Protein 3MCS (pdb70)

Organism: Fusobacterium nucleatum subsp. nucleatum (strain ATCC 25586 / DSM 15643 / BCRC 10681 / CIP 101130 / JCM 8532 / KCTC 2640 / LMG 13131 / VPI 4355) (NCBI:txid190304)

CATH classification: 3.30.70.100

Solvent-accessible surface area: 20455 Å² total

Foldseek 3Di:
DAFKKKKKKKFFWDDPCPVVVLVLVQQLQVVVVDAPFWFKKFWWWFPPPTIMIIIITMGNHVVSVVVSCVDDSNVSSVVCCVVTGDDDTDMFIWRWAWKAFFWDDDDQFKWKKKKKFQADPVCQVVVVVLVVVLQVVLCPQPFWGIWTWTATPVDRSIIMIITMGNGPVSVVCSCVDPSNVVSCVVRVVTPDMDMTTTGTRDIGGPGGDTDHDD/DVAFKKKKKKKAFWDDPCVVVVLVLVQQLQVVVVDAPQWFKKFWWWFPPPTIMIIIITMGNHVVSVVVSCVDDSNVSSVVCCVVTGDDDTDMFIWRWAWKAFAWDDDDQFKWKKKKKFQADPVCQVVVVVLVVVLQVVLCPQPFWGIWTWGATPVDRSIIMIITMGNGPVSVVCSCVDPSNVVSCVVRVVTPDMDMTTTGTRDIGGPGGDTDGDD

Structure (mmCIF, N/CA/C/O backbone):
data_3MCS
#
_entry.id   3MCS
#
_cell.length_a   51.851
_cell.length_b   66.243
_cell.length_c   66.763
_cell.angle_alpha   90.000
_cell.angle_beta   98.410
_cell.angle_gamma   90.000
#
_symmetry.space_group_name_H-M   'P 1 21 1'
#
loop_
_entity.id
_entity.type
_entity.pdbx_description
1 polymer 'Putative monooxygenase'
2 non-polymer 'ACETATE ION'
3 water water
#
loop_
_atom_site.group_PDB
_atom_site.id
_atom_site.type_symbol
_atom_site.label_atom_id
_atom_site.label_alt_id
_atom_site.label_comp_id
_atom_site.label_asym_id
_atom_site.label_entity_id
_atom_site.label_seq_id
_atom_site.pdbx_PDB_ins_code
_atom_site.Cartn_x
_atom_site.Cartn_y
_atom_site.Cartn_z
_atom_site.occupancy
_atom_site.B_iso_or_equiv
_atom_site.auth_seq_id
_atom_site.auth_comp_id
_atom_site.auth_asym_id
_atom_site.auth_atom_id
_atom_site.pdbx_PDB_model_num
ATOM 9 N N . TYR A 1 3 ? 31.871 34.102 38.423 1.00 45.47 2 TYR A N 1
ATOM 10 C CA . TYR A 1 3 ? 31.817 32.638 38.258 1.00 44.41 2 TYR A CA 1
ATOM 11 C C . TYR A 1 3 ? 32.837 31.903 39.179 1.00 43.84 2 TYR A C 1
ATOM 12 O O . TYR A 1 3 ? 32.890 30.665 39.213 1.00 42.26 2 TYR A O 1
ATOM 21 N N . ALA A 1 4 ? 33.606 32.683 39.948 1.00 43.93 3 ALA A N 1
ATOM 22 C CA . ALA A 1 4 ? 34.628 32.177 40.855 1.00 42.84 3 ALA A CA 1
ATOM 23 C C . ALA A 1 4 ? 34.110 32.064 42.286 1.00 42.75 3 ALA A C 1
ATOM 24 O O . ALA A 1 4 ? 33.287 32.859 42.726 1.00 43.19 3 ALA A O 1
ATOM 26 N N . VAL A 1 5 ? 34.616 31.067 43.001 1.00 43.98 4 VAL A N 1
ATOM 27 C CA . VAL A 1 5 ? 34.237 30.805 44.391 1.00 44.71 4 VAL A CA 1
ATOM 28 C C . VAL A 1 5 ? 35.198 31.535 45.291 1.00 44.70 4 VAL A C 1
ATOM 29 O O . VAL A 1 5 ? 36.406 31.327 45.165 1.00 45.89 4 VAL A O 1
ATOM 33 N N . PRO A 1 6 ? 34.685 32.387 46.199 1.00 43.86 5 PRO A N 1
ATOM 34 C CA . PRO A 1 6 ? 35.612 33.070 47.103 1.00 42.89 5 PRO A CA 1
ATOM 35 C C . PRO A 1 6 ? 36.249 32.138 48.146 1.00 41.26 5 PRO A C 1
ATOM 36 O O . PRO A 1 6 ? 35.605 31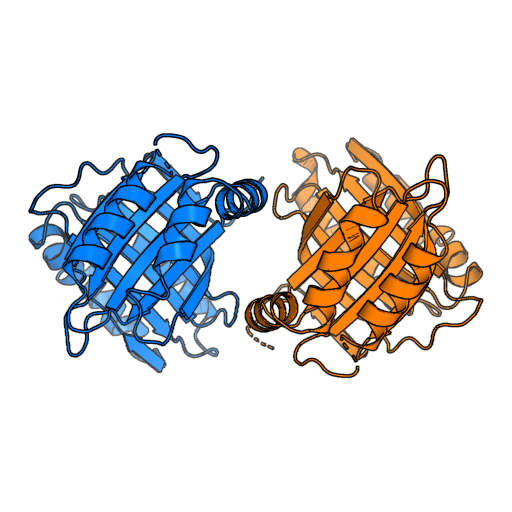.237 48.658 1.00 39.95 5 PRO A O 1
ATOM 40 N N . ILE A 1 7 ? 37.523 32.365 48.433 1.00 41.63 6 ILE A N 1
ATOM 41 C CA . ILE A 1 7 ? 38.240 31.576 49.424 1.00 42.46 6 ILE A CA 1
ATOM 42 C C . ILE A 1 7 ? 38.325 32.357 50.716 1.00 41.77 6 ILE A C 1
ATOM 43 O O . ILE A 1 7 ? 38.895 33.416 50.738 1.00 41.86 6 ILE A O 1
ATOM 48 N N . LEU A 1 8 ? 37.736 31.807 51.776 1.00 43.66 7 LEU A N 1
ATOM 49 C CA . LEU A 1 8 ? 37.721 32.379 53.121 1.00 43.74 7 LEU A CA 1
ATOM 50 C C . LEU A 1 8 ? 38.331 31.375 54.100 1.00 44.87 7 LEU A C 1
ATOM 51 O O . LEU A 1 8 ? 37.743 30.285 54.344 1.00 45.37 7 LEU A O 1
ATOM 56 N N . ASN A 1 9 ? 39.505 31.741 54.629 1.00 43.68 8 ASN A N 1
ATOM 57 C CA . ASN A 1 9 ? 40.251 30.930 55.577 1.00 44.40 8 ASN A CA 1
ATOM 58 C C . ASN A 1 9 ? 40.464 31.725 56.868 1.00 44.43 8 ASN A C 1
ATOM 59 O O . ASN A 1 9 ? 40.789 32.908 56.823 1.00 44.46 8 ASN A O 1
ATOM 64 N N . VAL A 1 10 ? 40.258 31.076 58.008 1.00 43.93 9 VAL A N 1
ATOM 65 C CA . VAL A 1 10 ? 40.438 31.694 59.308 1.00 42.79 9 VAL A CA 1
ATOM 66 C C . VAL A 1 10 ? 41.517 30.917 60.019 1.00 42.64 9 VAL A C 1
ATOM 67 O O . VAL A 1 10 ? 41.327 29.754 60.329 1.00 42.64 9 VAL A O 1
ATOM 71 N N . TYR A 1 11 ? 42.661 31.551 60.237 1.00 43.56 10 TYR A N 1
ATOM 72 C CA . TYR A 1 11 ? 43.809 30.929 60.891 1.00 42.74 10 TYR A CA 1
ATOM 73 C C . TYR A 1 11 ? 43.919 31.367 62.350 1.00 42.52 10 TYR A C 1
ATOM 74 O O . TYR A 1 11 ? 43.774 32.547 62.643 1.00 41.75 10 TYR A O 1
ATOM 83 N N . ASP A 1 12 ? 44.184 30.442 63.264 1.00 43.32 11 ASP A N 1
ATOM 84 C CA . ASP A 1 12 ? 44.398 30.829 64.659 1.00 43.24 11 ASP A CA 1
ATOM 85 C C . ASP A 1 12 ? 45.565 30.091 65.316 1.00 42.17 11 ASP A C 1
ATOM 86 O O . ASP A 1 12 ? 45.905 28.978 64.928 1.00 42.39 11 ASP A O 1
ATOM 91 N N . PHE A 1 13 ? 46.205 30.713 66.287 1.00 41.54 12 PHE A N 1
ATOM 92 C CA . PHE A 1 13 ? 47.287 30.038 67.005 1.00 42.43 12 PHE A CA 1
ATOM 93 C C . PHE A 1 13 ? 47.601 30.749 68.296 1.00 43.49 12 PHE A C 1
ATOM 94 O O . PHE A 1 13 ? 47.333 31.951 68.437 1.00 45.67 12 PHE A O 1
ATOM 102 N N . GLU A 1 14 ? 48.186 30.001 69.226 1.00 42.36 13 GLU A N 1
ATOM 103 C CA . GLU A 1 14 ? 48.536 30.521 70.535 1.00 43.06 13 GLU A CA 1
ATOM 104 C C . GLU A 1 14 ? 49.876 31.252 70.460 1.00 44.02 13 GLU A C 1
ATOM 105 O O . GLU A 1 14 ? 50.843 30.727 69.895 1.00 44.58 13 GLU A O 1
ATOM 111 N N . VAL A 1 15 ? 49.942 32.453 71.036 1.00 43.51 14 VAL A N 1
ATOM 112 C CA . VAL A 1 15 ? 51.169 33.257 70.999 1.00 43.26 14 VAL A CA 1
ATOM 113 C C . VAL A 1 15 ? 52.046 32.960 72.215 1.00 42.13 14 VAL A C 1
ATOM 114 O O . VAL A 1 15 ? 51.559 32.870 73.332 1.00 40.34 14 VAL A O 1
ATOM 118 N N . LYS A 1 16 ? 53.344 32.798 71.990 1.00 43.25 15 LYS A N 1
ATOM 119 C CA . LYS A 1 16 ? 54.268 32.569 73.088 1.00 44.26 15 LYS A CA 1
ATOM 120 C C . LYS A 1 16 ? 54.186 33.683 74.146 1.00 45.32 15 LYS A C 1
ATOM 121 O O . LYS A 1 16 ? 53.931 34.861 73.831 1.00 44.03 15 LYS A O 1
ATOM 127 N N . LYS A 1 17 ? 54.440 33.297 75.396 1.00 45.26 16 LYS A N 1
ATOM 128 C CA . LYS A 1 17 ? 54.371 34.221 76.523 1.00 46.79 16 LYS A CA 1
ATOM 129 C C . LYS A 1 17 ? 55.038 35.589 76.281 1.00 46.56 16 LYS A C 1
ATOM 130 O O . LYS A 1 17 ? 54.364 36.633 76.281 1.00 48.23 16 LYS A O 1
ATOM 132 N N . ASP A 1 18 ? 56.343 35.580 76.055 1.00 44.57 17 ASP A N 1
ATOM 133 C CA . ASP A 1 18 ? 57.092 36.830 75.966 1.00 45.68 17 ASP A CA 1
ATOM 134 C C . ASP A 1 18 ? 57.349 37.327 74.538 1.00 45.41 17 ASP A C 1
ATOM 135 O O . ASP A 1 18 ? 58.341 38.027 74.299 1.00 45.53 17 ASP A O 1
ATOM 140 N N . LYS A 1 19 ? 56.435 37.021 73.612 1.00 44.87 18 LYS A N 1
ATOM 141 C CA . LYS A 1 19 ? 56.607 37.416 72.206 1.00 44.83 18 LYS A CA 1
ATOM 142 C C . LYS A 1 19 ? 55.435 38.210 71.592 1.00 43.74 18 LYS A C 1
ATOM 143 O O . LYS A 1 19 ? 55.299 38.318 70.375 1.00 40.88 18 LYS A O 1
ATOM 149 N N . GLU A 1 20 ? 54.620 38.823 72.431 1.00 45.46 19 GLU A N 1
ATOM 150 C CA . GLU A 1 20 ? 53.513 39.611 71.914 1.00 47.63 19 GLU A CA 1
ATOM 151 C C . GLU A 1 20 ? 54.037 40.714 71.017 1.00 44.57 19 GLU A C 1
ATOM 152 O O . GLU A 1 20 ? 53.488 40.943 69.965 1.00 46.14 19 GLU A O 1
ATOM 158 N N . THR A 1 21 ? 55.113 41.382 71.406 1.00 44.35 20 THR A N 1
ATOM 159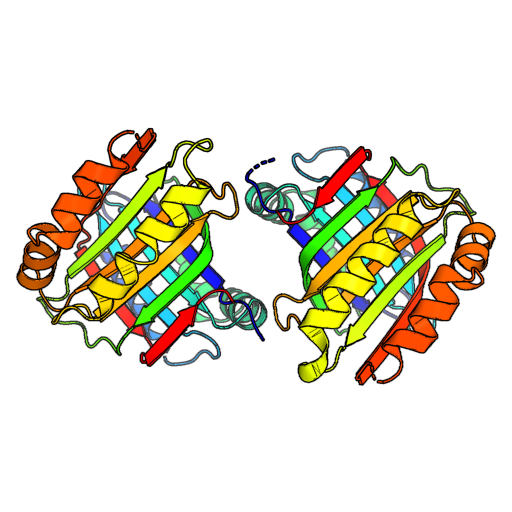 C CA . THR A 1 21 ? 55.658 42.447 70.573 1.00 44.23 20 THR A CA 1
ATOM 160 C C . THR A 1 21 ? 56.020 41.957 69.169 1.00 43.24 20 THR A C 1
ATOM 161 O O . THR A 1 21 ? 55.615 42.563 68.176 1.00 42.11 20 THR A O 1
ATOM 165 N N . SER A 1 22 ? 56.753 40.852 69.096 1.00 42.84 21 SER A N 1
ATOM 166 C CA . SER A 1 22 ? 57.163 40.300 67.812 1.00 42.54 21 SER A CA 1
ATOM 167 C C . SER A 1 22 ? 55.962 39.868 67.012 1.00 42.38 21 SER A C 1
ATOM 168 O O . SER A 1 22 ? 55.935 40.048 65.796 1.00 40.60 21 SER A O 1
ATOM 171 N N . TYR A 1 23 ? 54.976 39.288 67.699 1.00 42.49 22 TYR A N 1
ATOM 172 C CA . TYR A 1 23 ? 53.741 38.861 67.054 1.00 41.53 22 TYR A CA 1
ATOM 173 C C . TYR A 1 23 ? 53.033 40.033 66.372 1.00 40.79 22 TYR A C 1
ATOM 174 O O . TYR A 1 23 ? 52.675 39.918 65.209 1.00 38.90 22 TYR A O 1
ATOM 183 N N . LYS A 1 24 ? 52.865 41.155 67.080 1.00 41.41 23 LYS A N 1
ATOM 184 C CA . LYS A 1 24 ? 52.134 42.319 66.533 1.00 44.01 23 LYS A CA 1
ATOM 185 C C . LYS A 1 24 ? 52.852 42.936 65.313 1.00 43.47 23 LYS A C 1
ATOM 186 O O . LYS A 1 24 ? 52.225 43.240 64.315 1.00 41.95 23 LYS A O 1
ATOM 190 N N . SER A 1 25 ? 54.160 43.116 65.429 1.00 42.89 24 SER A N 1
ATOM 191 C CA . SER A 1 25 ? 54.998 43.649 64.363 1.00 43.27 24 SER A CA 1
ATOM 192 C C . SER A 1 25 ? 54.937 42.828 63.081 1.00 43.24 24 SER A C 1
ATOM 193 O O . SER A 1 25 ? 54.757 43.386 61.984 1.00 43.41 24 SER A O 1
ATOM 196 N N . ALA A 1 26 ? 55.119 41.512 63.233 1.00 41.72 25 ALA A N 1
ATOM 197 C CA . ALA A 1 26 ? 55.111 40.585 62.114 1.00 41.37 25 ALA A CA 1
ATOM 198 C C . ALA A 1 26 ? 53.724 40.481 61.482 1.00 42.14 25 ALA A C 1
ATOM 199 O O . ALA A 1 26 ? 53.617 40.354 60.260 1.00 43.70 25 ALA A O 1
ATOM 201 N N . THR A 1 27 ? 52.662 40.533 62.284 1.00 42.06 26 THR A N 1
ATOM 202 C CA . THR A 1 27 ? 51.312 40.466 61.715 1.00 42.41 26 THR A CA 1
ATOM 203 C C . THR A 1 27 ? 50.992 41.783 61.004 1.00 42.84 26 THR A C 1
ATOM 204 O O . THR A 1 27 ? 50.384 41.775 59.936 1.00 42.20 26 THR A O 1
ATOM 208 N N . GLU A 1 28 ? 51.415 42.913 61.571 1.00 43.66 27 GLU A N 1
ATOM 209 C CA . GLU A 1 28 ? 51.200 44.199 60.910 1.00 44.64 27 GLU A CA 1
ATOM 210 C C . GLU A 1 28 ? 51.884 44.215 59.533 1.00 45.76 27 GLU A C 1
ATOM 211 O O . GLU A 1 28 ? 51.250 44.556 58.527 1.00 46.17 27 GLU A O 1
ATOM 217 N N . ASP A 1 29 ? 53.170 43.854 59.495 1.00 44.86 28 ASP A N 1
ATOM 218 C CA . ASP A 1 29 ? 53.902 43.801 58.238 1.00 45.45 28 ASP A CA 1
ATOM 219 C C . ASP A 1 29 ? 53.191 42.891 57.235 1.00 45.78 28 ASP A C 1
ATOM 220 O O . ASP A 1 29 ? 53.034 43.242 56.075 1.00 46.26 28 ASP A O 1
ATOM 225 N N . TYR A 1 30 ? 52.748 41.727 57.688 1.00 46.01 29 TYR A N 1
ATOM 226 C CA . TYR A 1 30 ? 52.135 40.749 56.786 1.00 44.45 29 TYR A CA 1
ATOM 227 C C . TYR A 1 30 ? 50.881 41.293 56.154 1.00 43.81 29 TYR A C 1
ATOM 228 O O . TYR A 1 30 ? 50.694 41.196 54.931 1.00 43.69 29 TYR A O 1
ATOM 237 N N . VAL A 1 31 ? 50.036 41.899 56.979 1.00 42.55 30 VAL A N 1
ATOM 238 C CA . VAL A 1 31 ? 48.765 42.444 56.490 1.00 41.78 30 VAL A CA 1
ATOM 239 C C . VAL A 1 31 ? 49.023 43.612 55.546 1.00 41.34 30 VAL A C 1
ATOM 240 O O . VAL A 1 31 ? 48.404 43.689 54.478 1.00 40.59 30 VAL A O 1
ATOM 244 N N . ASN A 1 32 ? 49.958 44.487 55.920 1.00 40.97 31 ASN A N 1
ATOM 245 C CA . ASN A 1 32 ? 50.286 45.669 55.107 1.00 42.54 31 ASN A CA 1
ATOM 246 C C . ASN A 1 32 ? 50.995 45.370 53.791 1.00 43.03 31 ASN A C 1
ATOM 247 O O . ASN A 1 32 ? 50.772 46.056 52.804 1.00 42.22 31 ASN A O 1
ATOM 252 N N . LYS A 1 33 ? 51.850 44.354 53.776 1.00 44.90 32 LYS A N 1
ATOM 253 C CA . LYS A 1 33 ? 52.600 44.033 52.566 1.00 45.61 32 LYS A CA 1
ATOM 254 C C . LYS A 1 33 ? 51.728 43.230 51.623 1.00 44.04 32 LYS A C 1
ATOM 255 O O . LYS A 1 33 ? 51.843 43.374 50.417 1.00 43.82 32 LYS A O 1
ATOM 261 N N . THR A 1 34 ? 50.833 42.416 52.172 1.00 44.07 33 THR A N 1
ATOM 262 C CA . THR A 1 34 ? 49.929 41.617 51.338 1.00 44.37 33 THR A CA 1
ATOM 263 C C . THR A 1 34 ? 48.936 42.459 50.552 1.00 44.50 33 THR A C 1
ATOM 264 O O . THR A 1 34 ? 48.889 42.372 49.316 1.00 46.08 33 THR A O 1
ATOM 276 N N . GLY A 1 36 ? 48.835 45.763 50.199 1.00 44.58 35 GLY A N 1
ATOM 277 C CA . GLY A 1 36 ? 49.421 46.844 49.422 1.00 44.07 35 GLY A CA 1
ATOM 278 C C . GLY A 1 36 ? 49.923 46.443 48.037 1.00 44.11 35 GLY A C 1
ATOM 279 O O . GLY A 1 36 ? 49.908 47.247 47.106 1.00 43.61 35 GLY A O 1
ATOM 280 N N . VAL A 1 37 ? 50.323 45.181 47.893 1.00 44.58 36 VAL A N 1
ATOM 281 C CA . VAL A 1 37 ? 50.995 44.695 46.688 1.00 42.46 36 VAL A CA 1
ATOM 282 C C . VAL A 1 37 ? 50.323 43.573 45.901 1.00 41.59 36 VAL A C 1
ATOM 283 O O . VAL A 1 37 ? 50.441 43.535 44.690 1.00 40.24 36 VAL A O 1
ATOM 287 N N . GLU A 1 38 ? 49.605 42.674 46.562 1.00 42.92 37 GLU A N 1
ATOM 288 C CA . GLU A 1 38 ? 49.094 41.475 45.874 1.00 44.00 37 GLU A CA 1
ATOM 289 C C . GLU A 1 38 ? 47.707 41.583 45.224 1.00 42.91 37 GLU A C 1
ATOM 290 O O . GLU A 1 38 ? 46.850 42.348 45.657 1.00 43.09 37 GLU A O 1
ATOM 296 N N . GLN A 1 39 ? 47.522 40.774 44.178 1.00 43.33 38 GLN A N 1
ATOM 297 C CA . GLN A 1 39 ? 46.279 40.698 43.417 1.00 43.09 38 GLN A CA 1
ATOM 298 C C . GLN A 1 39 ? 45.336 39.607 43.900 1.00 43.02 38 GLN A C 1
ATOM 299 O O . GLN A 1 39 ? 45.771 38.538 44.323 1.00 43.26 38 GLN A O 1
ATOM 305 N N . GLY A 1 40 ? 44.039 39.872 43.783 1.00 43.16 39 GLY A N 1
ATOM 306 C CA . GLY A 1 40 ? 43.006 38.926 44.163 1.00 42.61 39 GLY A CA 1
ATOM 307 C C . GLY A 1 40 ? 42.752 38.801 45.654 1.00 41.46 39 GLY A C 1
ATOM 308 O O . GLY A 1 40 ? 41.982 37.939 46.085 1.00 40.72 39 GLY A O 1
ATOM 309 N N . VAL A 1 41 ? 43.382 39.652 46.443 1.00 42.11 40 VAL A N 1
ATOM 310 C CA . VAL A 1 41 ? 43.206 39.608 47.880 1.00 43.83 40 VAL A CA 1
ATOM 311 C C . VAL A 1 41 ? 42.099 40.577 48.216 1.00 43.58 40 VAL A C 1
ATOM 312 O O . VAL A 1 41 ? 42.232 41.768 47.968 1.00 44.69 40 VAL A O 1
ATOM 316 N N . LEU A 1 42 ? 41.001 40.065 48.765 1.00 45.02 41 LEU A N 1
ATOM 317 C CA . LEU A 1 42 ? 39.826 40.900 49.066 1.00 45.37 41 LEU A CA 1
ATOM 318 C C . LEU A 1 42 ? 39.898 41.603 50.428 1.00 45.94 41 LEU A C 1
ATOM 319 O O . LEU A 1 42 ? 39.271 42.647 50.629 1.00 47.53 41 LEU A O 1
ATOM 324 N N . GLY A 1 43 ? 40.656 41.025 51.349 1.00 43.40 42 GLY A N 1
ATOM 325 C CA . GLY A 1 43 ? 40.814 41.582 52.660 1.00 43.01 42 GLY A CA 1
ATOM 326 C C . GLY A 1 43 ? 41.527 40.652 53.632 1.00 43.42 42 GLY A C 1
ATOM 327 O O . GLY A 1 43 ? 41.478 39.429 53.500 1.00 40.90 42 GLY A O 1
ATOM 328 N N . LEU A 1 44 ? 42.229 41.254 54.586 1.00 43.94 43 LEU A N 1
ATOM 329 C CA . LEU A 1 44 ? 42.912 40.523 55.667 1.00 44.56 43 LEU A CA 1
ATOM 330 C C . LEU A 1 44 ? 42.561 41.202 56.983 1.00 43.61 43 LEU A C 1
ATOM 331 O O . LEU A 1 44 ? 42.530 42.420 57.055 1.00 44.40 43 LEU A O 1
ATOM 336 N N . PHE A 1 45 ? 42.277 40.403 58.003 1.00 42.76 44 PHE A N 1
ATOM 337 C CA . PHE A 1 45 ? 41.842 40.930 59.279 1.00 43.02 44 PHE A CA 1
ATOM 338 C C . PHE A 1 45 ? 42.556 40.238 60.422 1.00 42.45 44 PHE A C 1
ATOM 339 O O . PHE A 1 45 ? 42.288 39.097 60.695 1.00 43.00 44 PHE A O 1
ATOM 347 N N . ALA A 1 46 ? 43.492 40.914 61.065 1.00 42.99 45 ALA A N 1
ATOM 348 C CA . ALA A 1 46 ? 44.209 40.344 62.205 1.00 43.36 45 ALA A CA 1
ATOM 349 C C . ALA A 1 46 ? 43.611 40.863 63.502 1.00 42.53 45 ALA A C 1
ATOM 350 O O . ALA A 1 46 ? 43.463 42.067 63.672 1.00 43.76 45 ALA A O 1
ATOM 352 N N . ALA A 1 47 ? 43.264 39.949 64.399 1.00 41.98 46 ALA A N 1
ATOM 353 C CA . ALA A 1 47 ? 42.703 40.273 65.704 1.00 42.73 46 ALA A CA 1
ATOM 354 C C . ALA A 1 47 ? 43.337 39.376 66.759 1.00 43.34 46 ALA A C 1
ATOM 355 O O . ALA A 1 47 ? 44.083 38.463 66.426 1.00 45.57 46 ALA A O 1
ATOM 357 N N . THR A 1 48 ? 43.023 39.614 68.027 1.00 43.02 47 THR A N 1
ATOM 358 C CA . THR A 1 48 ? 43.594 38.847 69.119 1.00 42.03 47 THR A CA 1
ATOM 359 C C . THR A 1 48 ? 42.548 38.572 70.191 1.00 42.09 47 THR A C 1
ATOM 360 O O . THR A 1 48 ? 41.711 39.424 70.466 1.00 41.80 47 THR A O 1
ATOM 364 N N . ASP A 1 49 ? 42.626 37.385 70.793 1.00 42.81 48 ASP A N 1
ATOM 365 C CA . ASP A 1 49 ? 41.819 36.998 71.947 1.00 42.83 48 ASP A CA 1
ATOM 366 C C . ASP A 1 49 ? 42.822 36.846 73.089 1.00 41.63 48 ASP A C 1
ATOM 367 O O . ASP A 1 49 ? 43.678 35.983 73.044 1.00 40.88 48 ASP A O 1
ATOM 372 N N . GLU A 1 50 ? 42.755 37.708 74.094 1.00 42.19 49 GLU A N 1
ATOM 373 C CA . GLU A 1 50 ? 43.721 37.661 75.202 1.00 43.37 49 GLU A CA 1
ATOM 374 C C . GLU A 1 50 ? 43.252 36.931 76.472 1.00 43.91 49 GLU A C 1
ATOM 375 O O . GLU A 1 50 ? 44.003 36.837 77.454 1.00 44.45 49 GLU A O 1
ATOM 381 N N . ARG A 1 51 ? 42.041 36.383 76.445 1.00 43.65 50 ARG A N 1
ATOM 382 C CA . ARG A 1 51 ? 41.527 35.625 77.571 1.00 43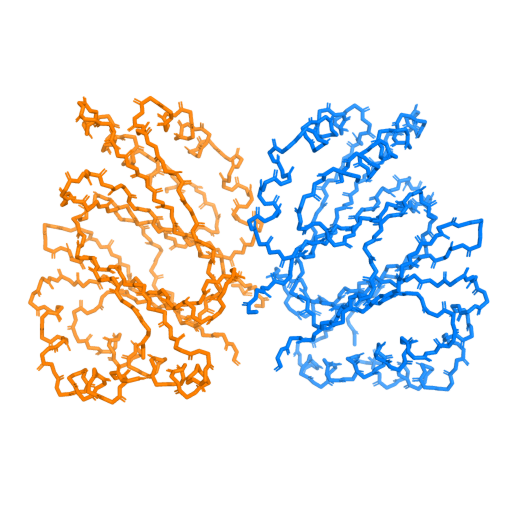.90 50 ARG A CA 1
ATOM 383 C C . ARG A 1 51 ? 42.333 34.338 77.761 1.00 44.84 50 ARG A C 1
ATOM 384 O O . ARG A 1 51 ? 42.660 33.676 76.793 1.00 46.72 50 ARG A O 1
ATOM 392 N N . ASP A 1 52 ? 42.654 33.992 79.004 1.00 45.50 51 ASP A N 1
ATOM 393 C CA . ASP A 1 52 ? 43.426 32.772 79.328 1.00 46.58 51 ASP A CA 1
ATOM 394 C C . ASP A 1 52 ? 44.852 32.750 78.756 1.00 45.59 51 ASP A C 1
ATOM 395 O O . ASP A 1 52 ? 45.840 32.871 79.488 1.00 45.32 51 ASP A O 1
ATOM 400 N N . LYS A 1 53 ? 44.936 32.564 77.446 1.00 45.19 52 LYS A N 1
ATOM 401 C CA . LYS A 1 53 ? 46.196 32.465 76.735 1.00 46.34 52 LYS A CA 1
ATOM 402 C C . LYS A 1 53 ? 45.999 33.240 75.456 1.00 46.63 52 LYS A C 1
ATOM 403 O O . LYS A 1 53 ? 45.031 32.992 74.741 1.00 48.04 52 LYS A O 1
ATOM 409 N N . THR A 1 54 ? 46.890 34.180 75.161 1.00 45.75 53 THR A N 1
ATOM 410 C CA . THR A 1 54 ? 46.766 35.009 73.973 1.00 44.78 53 THR A CA 1
ATOM 411 C C . THR A 1 54 ? 46.682 34.176 72.690 1.00 44.39 53 THR A C 1
ATOM 412 O O . THR A 1 54 ? 47.602 33.424 72.390 1.00 44.85 53 THR A O 1
ATOM 416 N N . THR A 1 55 ? 45.590 34.322 71.943 1.00 42.89 54 THR A N 1
ATOM 417 C CA . THR A 1 55 ? 45.395 33.608 70.680 1.00 44.01 54 THR A CA 1
ATOM 418 C C . THR A 1 55 ? 45.319 34.561 69.489 1.00 44.23 54 THR A C 1
ATOM 419 O O . THR A 1 55 ? 44.582 35.538 69.518 1.00 46.32 54 THR A O 1
ATOM 423 N N . SER A 1 56 ? 46.069 34.279 68.441 1.00 43.07 55 SER A N 1
ATOM 424 C CA . SER A 1 56 ? 45.999 35.071 67.218 1.00 41.91 55 SER A CA 1
ATOM 425 C C . SER A 1 56 ? 44.886 34.579 66.287 1.00 41.42 55 SER A C 1
ATOM 426 O O . SER A 1 56 ? 44.707 33.384 66.105 1.00 38.85 55 SER A O 1
ATOM 429 N N . TYR A 1 57 ? 44.112 35.492 65.713 1.00 42.93 56 TYR A N 1
ATOM 430 C CA . TYR A 1 57 ? 43.146 35.110 64.665 1.00 42.92 56 TYR A CA 1
ATOM 431 C C . TYR A 1 57 ? 43.442 35.979 63.484 1.00 41.86 56 TYR A C 1
ATOM 432 O O . TYR A 1 57 ? 43.679 37.163 63.641 1.00 41.47 56 TYR A O 1
ATOM 441 N N . ILE A 1 58 ? 43.443 35.385 62.304 1.00 42.22 57 ILE A N 1
ATOM 442 C CA . ILE A 1 58 ? 43.641 36.129 61.079 1.00 42.47 57 ILE A CA 1
ATOM 443 C C . ILE A 1 58 ? 42.618 35.578 60.100 1.00 42.16 57 ILE A C 1
ATOM 444 O O . ILE A 1 58 ? 42.630 34.401 59.796 1.00 41.40 57 ILE A O 1
ATOM 449 N N . VAL A 1 59 ? 41.692 36.431 59.683 1.00 42.81 58 VAL A N 1
ATOM 450 C CA . VAL A 1 59 ? 40.687 36.099 58.694 1.00 43.21 58 VAL A CA 1
ATOM 451 C C . VAL A 1 59 ? 41.251 36.583 57.364 1.00 43.59 58 VAL A C 1
ATOM 452 O O . VAL A 1 59 ? 41.598 37.736 57.244 1.00 45.31 58 VAL A O 1
ATOM 456 N N . GLU A 1 60 ? 41.369 35.685 56.392 1.00 44.07 59 GLU A N 1
ATOM 457 C CA . GLU A 1 60 ? 41.943 35.986 55.092 1.00 42.29 59 GLU A CA 1
ATOM 458 C C . GLU A 1 60 ? 40.921 35.612 54.022 1.00 41.16 59 GLU A C 1
ATOM 459 O O . GLU A 1 60 ? 40.382 34.515 54.054 1.00 41.07 59 GLU A O 1
ATOM 465 N N . ILE A 1 61 ? 40.659 36.527 53.078 1.00 41.36 60 ILE A N 1
ATOM 466 C CA . ILE A 1 61 ? 39.672 36.289 52.015 1.00 40.74 60 ILE A CA 1
ATOM 467 C C . ILE A 1 61 ? 40.201 36.690 50.661 1.00 40.26 60 ILE A C 1
ATOM 468 O O . ILE A 1 61 ? 40.723 37.794 50.473 1.00 39.70 60 ILE A O 1
ATOM 473 N N . TYR A 1 62 ? 40.070 35.764 49.717 1.00 41.87 61 TYR A N 1
ATOM 474 C CA . TYR A 1 62 ? 40.595 35.930 48.361 1.00 42.01 61 TYR A CA 1
ATOM 475 C C . TYR A 1 62 ? 39.524 35.700 47.308 1.00 41.92 61 TYR A C 1
ATOM 476 O O . TYR A 1 62 ? 38.505 35.060 47.540 1.00 39.38 61 TYR A O 1
ATOM 485 N N . ASN A 1 63 ? 39.803 36.195 46.118 1.00 43.58 62 ASN A N 1
ATOM 486 C CA . ASN A 1 63 ? 38.820 36.167 45.077 1.00 44.43 62 ASN A CA 1
ATOM 487 C C . ASN A 1 63 ? 38.630 34.761 44.521 1.00 43.48 62 ASN A C 1
ATOM 488 O O . ASN A 1 63 ? 37.520 34.414 44.132 1.00 44.25 62 ASN A O 1
ATOM 493 N N . ASP A 1 64 ? 39.705 33.969 44.484 1.00 42.74 63 ASP A N 1
ATOM 494 C CA . ASP A 1 64 ? 39.664 32.572 43.989 1.00 43.62 63 ASP A CA 1
ATOM 495 C C . ASP A 1 64 ? 40.891 31.769 44.438 1.00 43.31 63 ASP A C 1
ATOM 496 O O . ASP A 1 64 ? 41.828 32.352 44.989 1.00 44.19 63 ASP A O 1
ATOM 501 N N . TYR A 1 65 ? 40.905 30.459 44.182 1.00 43.71 64 TYR A N 1
ATOM 502 C CA . TYR A 1 65 ? 42.024 29.618 44.655 1.00 44.12 64 TYR A CA 1
ATOM 503 C C . TYR A 1 65 ? 43.362 29.947 44.013 1.00 43.66 64 TYR A C 1
ATOM 504 O O . TYR A 1 65 ? 44.396 29.630 44.584 1.00 45.48 64 TYR A O 1
ATOM 513 N N . LEU A 1 66 ? 43.359 30.554 42.839 1.00 42.91 65 LEU A N 1
ATOM 514 C CA . LEU A 1 66 ? 44.627 30.891 42.195 1.00 44.23 65 LEU A CA 1
ATOM 515 C C . LEU A 1 66 ? 45.247 32.081 42.907 1.00 44.83 65 LEU A C 1
ATOM 516 O O . LEU A 1 66 ? 46.470 32.109 43.123 1.00 45.40 65 LEU A O 1
ATOM 521 N N . ALA A 1 67 ? 44.406 33.056 43.263 1.00 44.92 66 ALA A N 1
ATOM 522 C CA . ALA A 1 67 ? 44.873 34.242 43.980 1.00 45.64 66 ALA A CA 1
ATOM 523 C C . ALA A 1 67 ? 45.490 33.805 45.294 1.00 45.05 66 ALA A C 1
ATOM 524 O O . ALA A 1 67 ? 46.536 34.314 45.694 1.00 46.42 66 ALA A O 1
ATOM 526 N N . PHE A 1 68 ? 44.832 32.849 45.945 1.00 43.25 67 PHE A N 1
ATOM 527 C CA . PHE A 1 68 ? 45.305 32.307 47.202 1.00 43.88 67 PHE A CA 1
ATOM 528 C C . PHE A 1 68 ? 46.618 31.565 47.020 1.00 44.38 67 PHE A C 1
ATOM 529 O O . PHE A 1 68 ? 47.576 31.801 47.768 1.00 44.58 67 PHE A O 1
ATOM 537 N N . SER A 1 69 ? 46.674 30.672 46.035 1.00 43.97 68 SER A N 1
ATOM 538 C CA . SER A 1 69 ? 47.900 29.908 45.804 1.00 44.88 68 SER A CA 1
ATOM 539 C C . SER A 1 69 ? 49.099 30.821 45.525 1.00 44.85 68 SER A C 1
ATOM 540 O O . SER A 1 69 ? 50.233 30.524 45.943 1.00 41.24 68 SER A O 1
ATOM 543 N N . ASN A 1 70 ? 48.856 31.915 44.802 1.00 45.33 69 ASN A N 1
ATOM 544 C CA . ASN A 1 70 ? 49.924 32.863 44.522 1.00 44.87 69 ASN A CA 1
ATOM 545 C C . ASN A 1 70 ? 50.349 33.591 45.803 1.00 43.19 69 ASN A C 1
ATOM 546 O O . ASN A 1 70 ? 51.515 33.861 46.024 1.00 42.05 69 ASN A O 1
ATOM 551 N N . HIS A 1 71 ? 49.393 33.881 46.662 1.00 43.73 70 HIS A N 1
ATOM 552 C CA . HIS A 1 71 ? 49.690 34.514 47.921 1.00 44.05 70 HIS A CA 1
ATOM 553 C C . HIS A 1 71 ? 50.585 33.627 48.766 1.00 44.59 70 HIS A C 1
ATOM 554 O O . HIS A 1 71 ? 51.556 34.117 49.343 1.00 47.47 70 HIS A O 1
ATOM 561 N N . THR A 1 72 ? 50.315 32.323 48.812 1.00 43.00 71 THR A N 1
ATOM 562 C CA . THR A 1 72 ? 51.137 31.473 49.659 1.00 42.86 71 THR A CA 1
ATOM 563 C C . THR A 1 72 ? 52.556 31.329 49.104 1.00 43.28 71 THR A C 1
ATOM 564 O O . THR A 1 72 ? 53.441 30.862 49.808 1.00 45.01 71 THR A O 1
ATOM 568 N N . LYS A 1 73 ? 52.776 31.737 47.861 1.00 43.46 72 LYS A N 1
ATOM 569 C CA . LYS A 1 73 ? 54.103 31.693 47.259 1.00 43.14 72 LYS A CA 1
ATOM 570 C C . LYS A 1 73 ? 54.785 33.075 47.221 1.00 42.91 72 LYS A C 1
ATOM 571 O O . LYS A 1 73 ? 55.994 33.146 46.987 1.00 42.14 72 LYS A O 1
ATOM 577 N N . ASN A 1 74 ? 54.027 34.157 47.442 1.00 43.19 73 ASN A N 1
ATOM 578 C CA . ASN A 1 74 ? 54.583 35.521 47.346 1.00 43.48 73 ASN A CA 1
ATOM 579 C C . ASN A 1 74 ? 55.372 35.886 48.604 1.00 43.21 73 ASN A C 1
ATOM 580 O O . ASN A 1 74 ? 55.322 35.165 49.598 1.00 44.49 73 ASN A O 1
ATOM 585 N N . GLN A 1 75 ? 56.064 37.025 48.571 1.00 42.98 74 GLN A N 1
ATOM 586 C CA . GLN A 1 75 ? 56.990 37.419 49.645 1.00 43.02 74 GLN A CA 1
ATOM 587 C C . GLN A 1 75 ? 56.353 37.656 51.005 1.00 43.72 74 GLN A C 1
ATOM 588 O O . GLN A 1 75 ? 56.899 37.214 52.007 1.00 45.69 74 GLN A O 1
ATOM 594 N N . ALA A 1 76 ? 55.204 38.322 51.062 1.00 43.66 75 ALA A N 1
ATOM 595 C CA . ALA A 1 76 ? 54.582 38.597 52.360 1.00 43.46 75 ALA A CA 1
ATOM 596 C C . ALA A 1 76 ? 54.449 37.345 53.198 1.00 43.81 75 ALA A C 1
ATOM 597 O O . ALA A 1 76 ? 54.932 37.296 54.336 1.00 45.02 75 ALA A O 1
ATOM 599 N N . SER A 1 77 ? 53.810 36.334 52.608 1.00 43.70 76 SER A N 1
ATOM 600 C CA . SER A 1 77 ? 53.541 35.057 53.273 1.00 43.54 76 SER A CA 1
ATOM 601 C C . SER A 1 77 ? 54.814 34.289 53.589 1.00 43.49 76 SER A C 1
ATOM 602 O O . SER A 1 77 ? 54.951 33.742 54.682 1.00 42.58 76 SER A O 1
ATOM 605 N N . LYS A 1 78 ? 55.758 34.265 52.656 1.00 44.19 77 LYS A N 1
ATOM 606 C CA . LYS A 1 78 ? 57.033 33.560 52.908 1.00 46.48 77 LYS A CA 1
ATOM 607 C C . LYS A 1 78 ? 57.754 34.161 54.136 1.00 46.33 77 LYS A C 1
ATOM 608 O O . LYS A 1 78 ? 58.381 33.437 54.923 1.00 46.10 77 LYS A O 1
ATOM 610 N N . ASP A 1 79 ? 57.653 35.476 54.311 1.00 45.18 78 ASP A N 1
ATOM 611 C CA . ASP A 1 79 ? 58.294 36.112 55.445 1.00 45.30 78 ASP A CA 1
ATOM 612 C C . ASP A 1 79 ? 57.576 35.796 56.746 1.00 45.56 78 ASP A C 1
ATOM 613 O O . ASP A 1 79 ? 58.211 35.452 57.748 1.00 46.08 78 ASP A O 1
ATOM 618 N N . PHE A 1 80 ? 56.254 35.873 56.711 1.00 45.56 79 PHE A N 1
ATOM 619 C CA . PHE A 1 80 ? 55.429 35.607 57.891 1.00 44.83 79 PHE A CA 1
ATOM 620 C C . PHE A 1 80 ? 55.512 34.156 58.330 1.00 44.16 79 PHE A C 1
ATOM 621 O O . PHE A 1 80 ? 55.756 33.895 59.489 1.00 45.99 79 PHE A O 1
ATOM 629 N N . LYS A 1 81 ? 55.364 33.216 57.409 1.00 44.69 80 LYS A N 1
ATOM 630 C CA . LYS A 1 81 ? 55.495 31.782 57.758 1.00 45.51 80 LYS A CA 1
ATOM 631 C C . LYS A 1 81 ? 56.886 31.420 58.295 1.00 45.51 80 LYS A C 1
ATOM 632 O O . LYS A 1 81 ? 57.036 30.410 58.993 1.00 44.90 80 LYS A O 1
ATOM 635 N N . ALA A 1 82 ? 57.883 32.251 57.982 1.00 45.64 81 ALA A N 1
ATOM 636 C CA . ALA A 1 82 ? 59.233 32.095 58.513 1.00 46.41 81 ALA A CA 1
ATOM 637 C C . ALA A 1 82 ? 59.311 32.532 59.988 1.00 47.36 81 ALA A C 1
ATOM 638 O O . ALA A 1 82 ? 60.226 32.102 60.733 1.00 47.51 81 ALA A O 1
ATOM 640 N N . VAL A 1 83 ? 58.361 33.382 60.409 1.00 46.55 82 VAL A N 1
ATOM 641 C CA . VAL A 1 83 ? 58.352 33.925 61.776 1.00 45.66 82 VAL A CA 1
ATOM 642 C C . VAL A 1 83 ? 57.407 33.185 62.727 1.00 44.86 82 VAL A C 1
ATOM 643 O O . VAL A 1 83 ? 57.635 33.149 63.932 1.00 44.63 82 VAL A O 1
ATOM 647 N N . ILE A 1 84 ? 56.365 32.567 62.192 1.00 45.06 83 ILE A N 1
ATOM 648 C CA . ILE A 1 84 ? 55.400 31.874 63.036 1.00 45.80 83 ILE A CA 1
ATOM 649 C C . ILE A 1 84 ? 56.052 30.989 64.117 1.00 45.73 83 ILE A C 1
ATOM 650 O O . ILE A 1 84 ? 55.748 31.122 65.293 1.00 44.78 83 ILE A O 1
ATOM 655 N N . PRO A 1 85 ? 56.950 30.094 63.727 1.00 46.81 84 PRO A N 1
ATOM 656 C CA . PRO A 1 85 ? 57.569 29.221 64.739 1.00 47.45 84 PRO A CA 1
ATOM 657 C C . PRO A 1 85 ? 58.219 29.957 65.921 1.00 46.93 84 PRO A C 1
ATOM 658 O O . PRO A 1 85 ? 58.165 29.441 67.034 1.00 48.04 84 PRO A O 1
ATOM 662 N N . GLN A 1 86 ? 58.792 31.140 65.678 1.00 45.23 85 GLN A N 1
ATOM 663 C CA A GLN A 1 86 ? 59.439 31.885 66.752 0.50 44.80 85 GLN A CA 1
ATOM 664 C CA B GLN A 1 86 ? 59.437 31.989 66.705 0.50 44.53 85 GLN A CA 1
ATOM 665 C C . GLN A 1 86 ? 58.425 32.580 67.685 1.00 45.16 85 GLN A C 1
ATOM 666 O O . GLN A 1 86 ? 58.750 32.892 68.840 1.00 45.92 85 GLN A O 1
ATOM 677 N N . ILE A 1 87 ? 57.200 32.796 67.210 1.00 43.47 86 ILE A N 1
ATOM 678 C CA . ILE A 1 87 ? 56.191 33.473 68.015 1.00 43.60 86 ILE A CA 1
ATOM 679 C C . ILE A 1 87 ? 54.958 32.639 68.400 1.00 44.62 86 ILE A C 1
ATOM 680 O O . ILE A 1 87 ? 54.088 33.115 69.136 1.00 44.88 86 ILE A O 1
ATOM 685 N N . ALA A 1 88 ? 54.879 31.404 67.908 1.00 44.79 87 ALA A N 1
ATOM 686 C CA . ALA A 1 88 ? 53.738 30.541 68.191 1.00 43.74 87 ALA A CA 1
ATOM 687 C C . ALA A 1 88 ? 54.088 29.438 69.204 1.00 42.99 87 ALA A C 1
ATOM 688 O O . ALA A 1 88 ? 55.103 28.750 69.094 1.00 41.76 87 ALA A O 1
ATOM 690 N N . GLU A 1 89 ? 53.236 29.288 70.202 1.00 43.68 88 GLU A N 1
ATOM 691 C CA . GLU A 1 89 ? 53.433 28.261 71.207 1.00 46.09 88 GLU A CA 1
ATOM 692 C C . GLU A 1 89 ? 52.935 26.913 70.671 1.00 47.50 88 GLU A C 1
ATOM 693 O O . GLU A 1 89 ? 53.628 25.907 70.717 1.00 47.42 88 GLU A O 1
ATOM 699 N N . GLY A 1 90 ? 51.723 26.893 70.148 1.00 49.12 89 GLY A N 1
ATOM 700 C CA . GLY A 1 90 ? 51.198 25.642 69.634 1.00 50.42 89 GLY A CA 1
ATOM 701 C C . GLY A 1 90 ? 49.894 25.833 68.904 1.00 51.41 89 GLY A C 1
ATOM 702 O O . GLY A 1 90 ? 49.592 26.952 68.457 1.00 50.89 89 GLY A O 1
ATOM 703 N N . ASN A 1 91 ? 49.131 24.733 68.810 1.00 51.51 90 ASN A N 1
ATOM 704 C CA . ASN A 1 91 ? 47.837 24.667 68.095 1.00 51.52 90 ASN A CA 1
ATOM 705 C C . ASN A 1 91 ? 48.005 24.811 66.558 1.00 52.89 90 ASN A C 1
ATOM 706 O O . ASN A 1 91 ? 48.131 23.782 65.869 1.00 56.85 90 ASN A O 1
ATOM 711 N N . LEU A 1 92 ? 48.025 26.068 66.067 1.00 50.49 91 LEU A N 1
ATOM 712 C CA A LEU A 1 92 ? 48.195 26.382 64.639 0.50 49.58 91 LEU A CA 1
ATOM 713 C CA B LEU A 1 92 ? 48.160 26.435 64.632 0.50 50.51 91 LEU A CA 1
ATOM 714 C C . LEU A 1 92 ? 47.047 25.843 63.765 1.00 50.08 91 LEU A C 1
ATOM 715 O O . LEU A 1 92 ? 47.291 25.156 62.789 1.00 53.09 91 LEU A O 1
ATOM 724 N N . ASN A 1 93 ? 45.806 26.162 64.120 1.00 49.09 92 ASN A N 1
ATOM 725 C CA . ASN A 1 93 ? 44.624 25.695 63.393 1.00 48.67 92 ASN A CA 1
ATOM 726 C C . ASN A 1 93 ? 44.224 26.585 62.248 1.00 48.67 92 ASN A C 1
ATOM 727 O O . ASN A 1 93 ? 44.673 27.733 62.149 1.00 51.66 92 ASN A O 1
ATOM 732 N N . SER A 1 94 ? 43.333 26.058 61.409 1.00 46.86 93 SER A N 1
ATOM 733 C CA . SER A 1 94 ? 42.856 26.790 60.258 1.00 46.84 93 SER A CA 1
ATOM 734 C C . SER A 1 94 ? 41.551 26.214 59.769 1.00 46.68 93 SER A C 1
ATOM 735 O O . SER A 1 94 ? 41.476 25.053 59.438 1.00 49.94 93 SER A O 1
ATOM 738 N N . ALA A 1 95 ? 40.536 27.044 59.722 1.00 45.49 94 ALA A N 1
ATOM 739 C CA . ALA A 1 95 ? 39.253 26.668 59.203 1.00 44.93 94 ALA A CA 1
ATOM 740 C C . ALA A 1 95 ? 39.133 27.152 57.740 1.00 44.04 94 ALA A C 1
ATOM 741 O O . ALA A 1 95 ? 39.421 28.312 57.460 1.00 42.94 94 ALA A O 1
ATOM 743 N N . GLU A 1 96 ? 38.724 26.268 56.827 1.00 42.19 95 GLU A N 1
ATOM 744 C CA . GLU A 1 96 ? 38.461 26.639 55.441 1.00 43.62 95 GLU A CA 1
ATOM 745 C C . GLU A 1 96 ? 36.955 26.716 55.305 1.00 44.35 95 GLU A C 1
ATOM 746 O O . GLU A 1 96 ? 36.276 25.757 55.623 1.00 47.19 95 GLU A O 1
ATOM 752 N N . ILE A 1 97 ? 36.422 27.822 54.788 1.00 45.34 96 ILE A N 1
ATOM 753 C CA . ILE A 1 97 ? 34.958 28.038 54.811 1.00 44.48 96 ILE A CA 1
ATOM 754 C C . ILE A 1 97 ? 34.223 28.223 53.483 1.00 43.53 96 ILE A C 1
ATOM 755 O O . ILE A 1 97 ? 34.624 29.010 52.653 1.00 46.00 96 ILE A O 1
ATOM 760 N N . ASP A 1 98 ? 33.136 27.491 53.276 1.00 44.12 97 ASP A N 1
ATOM 761 C CA . ASP A 1 98 ? 32.313 27.687 52.084 1.00 43.40 97 ASP A CA 1
ATOM 762 C C . ASP A 1 98 ? 31.507 28.930 52.390 1.00 43.60 97 ASP A C 1
ATOM 763 O O . ASP A 1 98 ? 30.629 28.904 53.267 1.00 44.85 97 ASP A O 1
ATOM 768 N N . VAL A 1 99 ? 31.805 30.025 51.692 1.00 43.17 98 VAL A N 1
ATOM 769 C CA . VAL A 1 99 ? 31.137 31.298 51.964 1.00 42.95 98 VAL A CA 1
ATOM 770 C C . VAL A 1 99 ? 29.674 31.282 51.535 1.00 43.81 98 VAL A C 1
ATOM 771 O O . VAL A 1 99 ? 29.378 30.906 50.399 1.00 45.34 98 VAL A O 1
ATOM 775 N N . GLN A 1 100 ? 28.767 31.645 52.442 1.00 43.57 99 GLN A N 1
ATOM 776 C CA . GLN A 1 100 ? 27.327 31.712 52.116 1.00 43.41 99 GLN A CA 1
ATOM 777 C C . GLN A 1 100 ? 26.973 33.148 51.830 1.00 43.20 99 GLN A C 1
ATOM 778 O O . GLN A 1 100 ? 26.290 33.438 50.839 1.00 44.88 99 GLN A O 1
ATOM 784 N N . ILE A 1 101 ? 27.408 34.030 52.730 1.00 42.56 100 ILE A N 1
ATOM 785 C CA . ILE A 1 101 ? 27.266 35.460 52.584 1.00 42.41 100 ILE A CA 1
ATOM 786 C C . ILE A 1 101 ? 28.560 36.153 53.008 1.00 42.21 100 ILE A C 1
ATOM 787 O O . ILE A 1 101 ? 29.137 35.840 54.051 1.00 41.55 100 ILE A O 1
ATOM 792 N N . ALA A 1 102 ? 29.024 37.064 52.165 1.00 42.16 101 ALA A N 1
ATOM 793 C CA . ALA A 1 102 ? 30.183 37.882 52.457 1.00 42.84 101 ALA A CA 1
ATOM 794 C C . ALA A 1 102 ? 29.868 39.294 51.940 1.00 43.96 101 ALA A C 1
ATOM 795 O O . ALA A 1 102 ? 29.734 39.505 50.732 1.00 43.31 101 ALA A O 1
ATOM 797 N N . LYS A 1 103 ? 29.722 40.238 52.875 1.00 44.32 102 LYS A N 1
ATOM 798 C CA . LYS A 1 103 ? 29.383 41.632 52.572 1.00 44.66 102 LYS A CA 1
ATOM 799 C C . LYS A 1 103 ? 30.206 42.586 53.426 1.00 42.87 102 LYS A C 1
ATOM 800 O O . LYS A 1 103 ? 30.324 42.379 54.628 1.00 41.78 102 LYS A O 1
ATOM 806 N N . ASP A 1 104 ? 30.802 43.608 52.812 1.00 42.15 103 ASP A N 1
ATOM 807 C CA . ASP A 1 104 ? 31.588 44.579 53.586 1.00 43.00 103 ASP A CA 1
ATOM 808 C C . ASP A 1 104 ? 31.654 45.987 52.984 1.00 43.17 103 ASP A C 1
ATOM 809 O O . ASP A 1 104 ? 31.202 46.241 51.854 1.00 42.65 103 ASP A O 1
ATOM 814 N N . LYS A 1 105 ? 32.150 46.901 53.813 1.00 43.68 104 LYS A N 1
ATOM 815 C CA . LYS A 1 105 ? 32.428 48.270 53.443 1.00 43.26 104 LYS A CA 1
ATOM 816 C C . LYS A 1 105 ? 33.933 48.378 53.663 1.00 43.17 104 LYS A C 1
ATOM 817 O O . LYS A 1 105 ? 34.522 47.508 54.289 1.00 42.14 104 LYS A O 1
ATOM 821 N N . LYS A 1 106 ? 34.562 49.421 53.138 1.00 44.12 105 LYS A N 1
ATOM 822 C CA . LYS A 1 106 ? 36.002 49.594 53.270 1.00 43.70 105 LYS A CA 1
ATOM 823 C C . LYS A 1 106 ? 36.248 50.020 54.703 1.00 43.84 105 LYS A C 1
ATOM 824 O O . LYS A 1 106 ? 35.604 50.946 55.194 1.00 42.56 105 LYS A O 1
ATOM 830 N N . ILE A 1 107 ? 37.152 49.338 55.391 1.00 44.30 106 ILE A N 1
ATOM 831 C CA . ILE A 1 107 ? 37.423 49.659 56.799 1.00 43.98 106 ILE A CA 1
ATOM 832 C C . ILE A 1 107 ? 38.683 50.476 57.030 1.00 42.75 106 ILE A C 1
ATOM 833 O O . ILE A 1 107 ? 39.760 50.066 56.622 1.00 40.40 106 ILE A O 1
ATOM 838 N N . GLU A 1 108 ? 38.513 51.634 57.673 1.00 43.36 107 GLU A N 1
ATOM 839 C CA . GLU A 1 108 ? 39.610 52.485 58.123 1.00 44.28 107 GLU A CA 1
ATOM 840 C C . GLU A 1 108 ? 39.625 52.288 59.627 1.00 43.40 107 GLU A C 1
ATOM 841 O O . GLU A 1 108 ? 38.889 52.927 60.349 1.00 42.24 107 GLU A O 1
ATOM 847 N N . GLN A 1 109 ? 40.472 51.389 60.102 1.00 44.69 108 GLN A N 1
ATOM 848 C CA . GLN A 1 109 ? 40.466 51.041 61.523 1.00 45.55 108 GLN A CA 1
ATOM 849 C C . GLN A 1 109 ? 40.829 52.238 62.386 1.00 44.83 108 GLN A C 1
ATOM 850 O O . GLN A 1 109 ? 41.609 53.079 61.983 1.00 44.48 108 GLN A O 1
ATOM 856 N N . ASN A 1 110 ? 40.232 52.294 63.567 1.00 44.80 109 ASN A N 1
ATOM 857 C CA . ASN A 1 110 ? 40.472 53.344 64.539 1.00 45.04 109 ASN A CA 1
ATOM 858 C C . ASN A 1 110 ? 40.388 52.675 65.899 1.00 45.44 109 ASN A C 1
ATOM 859 O O . ASN A 1 110 ? 40.263 51.460 65.981 1.00 47.20 109 ASN A O 1
ATOM 864 N N . ASP A 1 111 ? 40.424 53.453 66.968 1.00 46.92 110 ASP A N 1
ATOM 865 C CA . ASP A 1 111 ? 40.372 52.891 68.313 1.00 47.15 110 ASP A CA 1
ATOM 866 C C . ASP A 1 111 ? 39.026 52.228 68.643 1.00 47.27 110 ASP A C 1
ATOM 867 O O . ASP A 1 111 ? 38.967 51.343 69.481 1.00 48.72 110 ASP A O 1
ATOM 872 N N . ASN A 1 112 ? 37.959 52.636 67.970 1.00 46.39 111 ASN A N 1
ATOM 873 C CA . ASN A 1 112 ? 36.628 52.077 68.203 1.00 45.21 111 ASN A CA 1
ATOM 874 C C . ASN A 1 112 ? 36.215 50.842 67.389 1.00 44.51 111 ASN A C 1
ATOM 875 O O . ASN A 1 112 ? 35.161 50.266 67.669 1.00 44.02 111 ASN A O 1
ATOM 880 N N . THR A 1 113 ? 37.008 50.439 66.392 1.00 43.85 112 THR A N 1
ATOM 881 C CA . THR A 1 113 ? 36.662 49.279 65.564 1.00 42.15 112 THR A CA 1
ATOM 882 C C . THR A 1 113 ? 36.501 48.035 66.472 1.00 44.19 112 THR A C 1
ATOM 883 O O . THR A 1 113 ? 37.350 47.755 67.305 1.00 43.46 112 THR A O 1
ATOM 887 N N . PHE A 1 114 ? 35.400 47.306 66.306 1.00 45.44 113 PHE A N 1
ATOM 888 C CA . PHE A 1 114 ? 35.064 46.171 67.154 1.00 45.45 113 PHE A CA 1
ATOM 889 C C . PHE A 1 114 ? 34.754 44.924 66.322 1.00 45.95 113 PHE A C 1
ATOM 890 O O . PHE A 1 114 ? 33.813 44.925 65.536 1.00 46.90 113 PHE A O 1
ATOM 898 N N . ALA A 1 115 ? 35.538 43.867 66.533 1.00 44.41 114 ALA A N 1
ATOM 899 C CA . ALA A 1 115 ? 35.419 42.630 65.800 1.00 43.81 114 ALA A CA 1
ATOM 900 C C . ALA A 1 115 ? 34.979 41.468 66.701 1.00 44.54 114 ALA A C 1
ATOM 901 O O . ALA A 1 115 ? 35.386 41.388 67.856 1.00 44.87 114 ALA A O 1
ATOM 903 N N . VAL A 1 116 ? 34.150 40.573 66.154 1.00 44.86 115 VAL A N 1
ATOM 904 C CA . VAL A 1 116 ? 33.643 39.400 66.868 1.00 44.10 115 VAL A CA 1
ATOM 905 C C . VAL A 1 116 ? 33.702 38.194 65.962 1.00 44.21 115 VAL A C 1
ATOM 906 O O . VAL A 1 116 ? 33.497 38.336 64.756 1.00 43.40 115 VAL A O 1
ATOM 910 N N . TYR A 1 117 ? 34.023 37.028 66.526 1.00 44.65 116 TYR A N 1
ATOM 911 C CA . TYR A 1 117 ? 34.058 35.779 65.759 1.00 45.17 116 TYR A CA 1
ATOM 912 C C . TYR A 1 117 ? 33.302 34.698 66.504 1.00 45.42 116 TYR A C 1
ATOM 913 O O . TYR A 1 117 ? 33.646 34.332 67.628 1.00 45.82 116 TYR A O 1
ATOM 922 N N . THR A 1 118 ? 32.283 34.173 65.848 1.00 44.24 117 THR A N 1
ATOM 923 C CA . THR A 1 118 ? 31.441 33.172 66.418 1.00 42.75 117 THR A CA 1
ATOM 924 C C . THR A 1 118 ? 31.493 31.883 65.607 1.00 43.29 117 THR A C 1
ATOM 925 O O . THR A 1 118 ? 31.539 31.943 64.382 1.00 45.92 117 THR A O 1
ATOM 929 N N . VAL A 1 119 ? 31.503 30.734 66.293 1.00 42.57 118 VAL A N 1
ATOM 930 C CA . VAL A 1 119 ? 31.413 29.407 65.677 1.00 42.05 118 VAL A CA 1
ATOM 931 C C . VAL A 1 119 ? 30.196 28.686 66.279 1.00 41.95 118 VAL A C 1
ATOM 932 O O . VAL A 1 119 ? 30.077 28.594 67.489 1.00 41.08 118 VAL A O 1
ATOM 936 N N . ILE A 1 120 ? 29.305 28.172 65.434 1.00 41.40 119 ILE A N 1
ATOM 937 C CA . ILE A 1 120 ? 28.056 27.580 65.894 1.00 40.93 119 ILE A CA 1
ATOM 938 C C . ILE A 1 120 ? 27.877 26.170 65.367 1.00 41.63 119 ILE A C 1
ATOM 939 O O . ILE A 1 120 ? 27.745 25.978 64.175 1.00 41.28 119 ILE A O 1
ATOM 944 N N . ASP A 1 121 ? 27.868 25.186 66.257 1.00 42.32 120 ASP A N 1
ATOM 945 C CA . ASP A 1 121 ? 27.657 23.811 65.859 1.00 42.54 120 ASP A CA 1
ATOM 946 C C . ASP A 1 121 ? 26.160 23.528 65.905 1.00 41.74 120 ASP A C 1
ATOM 947 O O . ASP A 1 121 ? 25.582 23.421 66.982 1.00 42.12 120 ASP A O 1
ATOM 952 N N . VAL A 1 122 ? 25.533 23.471 64.736 1.00 41.40 121 VAL A N 1
ATOM 953 C CA . VAL A 1 122 ? 24.105 23.197 64.629 1.00 42.19 121 VAL A CA 1
ATOM 954 C C . VAL A 1 122 ? 23.836 21.705 64.627 1.00 42.95 121 VAL A C 1
ATOM 955 O O . VAL A 1 122 ? 24.647 20.930 64.148 1.00 44.60 121 VAL A O 1
ATOM 957 N N . LYS A 1 123 ? 22.708 21.296 65.192 1.00 43.47 122 LYS A N 1
ATOM 958 C CA . LYS A 1 123 ? 22.338 19.899 65.183 1.00 44.12 122 LYS A CA 1
ATOM 959 C C . LYS A 1 123 ? 22.025 19.586 63.730 1.00 45.16 122 LYS A C 1
ATOM 960 O O . LYS A 1 123 ? 21.308 20.363 63.096 1.00 45.68 122 LYS A O 1
ATOM 966 N N . PRO A 1 124 ? 22.583 18.482 63.180 1.00 45.14 123 PRO A N 1
ATOM 967 C CA . PRO A 1 124 ? 22.362 18.066 61.773 1.00 44.06 123 PRO A CA 1
ATOM 968 C C . PRO A 1 124 ? 20.888 17.984 61.392 1.00 43.06 123 PRO A C 1
ATOM 969 O O . PRO A 1 124 ? 20.496 18.292 60.258 1.00 40.61 123 PRO A O 1
ATOM 973 N N . GLU A 1 125 ? 20.092 17.542 62.348 1.00 43.06 124 GLU A N 1
ATOM 974 C CA A GLU A 1 125 ? 18.646 17.435 62.180 0.50 44.70 124 GLU A CA 1
ATOM 975 C CA B GLU A 1 125 ? 18.653 17.426 62.138 0.50 44.21 124 GLU A CA 1
ATOM 976 C C . GLU A 1 125 ? 17.988 18.796 61.882 1.00 45.12 124 GLU A C 1
ATOM 977 O O . GLU A 1 125 ? 17.041 18.876 61.117 1.00 46.67 124 GLU A O 1
ATOM 988 N N . ASN A 1 126 ? 18.518 19.869 62.467 1.00 45.19 125 ASN A N 1
ATOM 989 C CA . ASN A 1 126 ? 17.985 21.231 62.288 1.00 45.20 125 ASN A CA 1
ATOM 990 C C . ASN A 1 126 ? 18.764 22.158 61.333 1.00 45.30 125 ASN A C 1
ATOM 991 O O . ASN A 1 126 ? 18.446 23.340 61.229 1.00 45.58 125 ASN A O 1
ATOM 996 N N . ASP A 1 127 ? 19.760 21.628 60.627 1.00 46.48 126 ASP A N 1
ATOM 997 C CA . ASP A 1 127 ? 20.635 22.428 59.734 1.00 45.82 126 ASP A CA 1
ATOM 998 C C . ASP A 1 127 ? 19.948 23.118 58.548 1.00 44.19 126 ASP A C 1
ATOM 999 O O . ASP A 1 127 ? 20.224 24.265 58.268 1.00 43.72 126 ASP A O 1
ATOM 1004 N N . LYS A 1 128 ? 19.106 22.402 57.819 1.00 45.91 127 LYS A N 1
ATOM 1005 C CA . LYS A 1 128 ? 18.373 22.999 56.697 1.00 46.59 127 LYS A CA 1
ATOM 1006 C C . LYS A 1 128 ? 17.637 24.255 57.175 1.00 46.57 127 LYS A C 1
ATOM 1007 O O . LYS A 1 128 ? 17.914 25.370 56.708 1.00 45.91 127 LYS A O 1
ATOM 1010 N N . GLU A 1 129 ? 16.733 24.068 58.135 1.00 46.27 128 GLU A N 1
ATOM 1011 C CA . GLU A 1 129 ? 15.919 25.174 58.654 1.00 46.56 128 GLU A CA 1
ATOM 1012 C C . GLU A 1 129 ? 16.757 26.334 59.204 1.00 47.19 128 GLU A C 1
ATOM 1013 O O . GLU A 1 129 ? 16.411 27.496 58.990 1.00 49.18 128 GLU A O 1
ATOM 1019 N N . PHE A 1 130 ? 17.837 26.009 59.915 1.00 46.31 129 PHE A N 1
ATOM 1020 C CA . PHE A 1 130 ? 18.711 27.009 60.535 1.00 44.83 129 PHE A CA 1
ATOM 1021 C C . PHE A 1 130 ? 19.443 27.844 59.506 1.00 44.58 129 PHE A C 1
ATOM 1022 O O . PHE A 1 130 ? 19.605 29.050 59.676 1.00 42.76 129 PHE A O 1
ATOM 1030 N N . ALA A 1 131 ? 19.893 27.187 58.441 1.00 45.48 130 ALA A N 1
ATOM 1031 C CA . ALA A 1 131 ? 20.643 27.862 57.387 1.00 46.94 130 ALA A CA 1
ATOM 1032 C C . ALA A 1 131 ? 19.861 29.059 56.867 1.00 46.86 130 ALA A C 1
ATOM 1033 O O . ALA A 1 131 ? 20.366 30.166 56.805 1.00 47.85 130 ALA A O 1
ATOM 1035 N N . GLU A 1 132 ? 18.605 28.852 56.530 1.00 46.26 131 GLU A N 1
ATOM 1036 C CA . GLU A 1 132 ? 17.816 29.953 56.007 1.00 46.46 131 GLU A CA 1
ATOM 1037 C C . GLU A 1 132 ? 17.606 31.030 57.067 1.00 45.21 131 GLU A C 1
ATOM 1038 O O . GLU A 1 132 ? 17.561 32.218 56.731 1.00 44.93 131 GLU A O 1
ATOM 1044 N N . ILE A 1 133 ? 17.511 30.620 58.333 1.00 44.05 132 ILE A N 1
ATOM 1045 C CA . ILE A 1 133 ? 17.309 31.569 59.422 1.00 44.24 132 ILE A CA 1
ATOM 1046 C C . ILE A 1 133 ? 18.524 32.482 59.619 1.00 44.55 132 ILE A C 1
ATOM 1047 O O . ILE A 1 133 ? 18.409 33.704 59.587 1.00 44.80 132 ILE A O 1
ATOM 1052 N N . ILE A 1 134 ? 19.695 31.892 59.791 1.00 44.38 133 ILE A N 1
ATOM 1053 C CA . ILE A 1 134 ? 20.876 32.698 60.038 1.00 43.83 133 ILE A CA 1
ATOM 1054 C C . ILE A 1 134 ? 21.194 33.568 58.835 1.00 43.76 133 ILE A C 1
ATOM 1055 O O . ILE A 1 134 ? 21.599 34.712 59.014 1.00 44.07 133 ILE A O 1
ATOM 1060 N N . LYS A 1 135 ? 21.002 33.052 57.621 1.00 43.47 134 LYS A N 1
ATOM 1061 C CA . LYS A 1 135 ? 21.277 33.850 56.421 1.00 43.81 134 LYS A CA 1
ATOM 1062 C C . LYS A 1 135 ? 20.532 35.178 56.488 1.00 43.34 134 LYS A C 1
ATOM 1063 O O . LYS A 1 135 ? 21.129 36.214 56.248 1.00 43.54 134 LYS A O 1
ATOM 1069 N N . ASN A 1 136 ? 19.241 35.115 56.836 1.00 43.19 135 ASN A N 1
ATOM 1070 C CA A ASN A 1 136 ? 18.373 36.295 56.934 0.50 42.41 135 ASN A CA 1
ATOM 1071 C CA B ASN A 1 136 ? 18.372 36.289 56.936 0.50 42.82 135 ASN A CA 1
ATOM 1072 C C . ASN A 1 136 ? 18.857 37.260 58.001 1.00 43.35 135 ASN A C 1
ATOM 1073 O O . ASN A 1 136 ? 18.968 38.462 57.755 1.00 43.85 135 ASN A O 1
ATOM 1082 N N . ILE A 1 137 ? 19.139 36.727 59.188 1.00 43.69 136 ILE A N 1
ATOM 1083 C CA . ILE A 1 137 ? 19.619 37.540 60.289 1.00 44.33 136 ILE A CA 1
ATOM 1084 C C . ILE A 1 137 ? 20.912 38.255 59.959 1.00 44.00 136 ILE A C 1
ATOM 1085 O O . ILE A 1 137 ? 21.064 39.427 60.285 1.00 45.56 136 ILE A O 1
ATOM 1090 N N . VAL A 1 138 ? 21.845 37.563 59.326 1.00 43.70 137 VAL A N 1
ATOM 1091 C CA . VAL A 1 138 ? 23.116 38.178 58.996 1.00 43.60 137 VAL A CA 1
ATOM 1092 C C . VAL A 1 138 ? 22.910 39.302 57.979 1.00 44.42 137 VAL A C 1
ATOM 1093 O O . VAL A 1 138 ? 23.586 40.320 58.080 1.00 44.96 137 VAL A O 1
ATOM 1097 N N . GLU A 1 139 ? 21.985 39.137 57.022 1.00 44.12 138 GLU A N 1
ATOM 1098 C CA . GLU A 1 139 ? 21.669 40.231 56.051 1.00 45.12 138 GLU A CA 1
ATOM 1099 C C . GLU A 1 139 ? 20.997 41.439 56.708 1.00 44.98 138 GLU A C 1
ATOM 1100 O O . GLU A 1 139 ? 21.305 42.579 56.360 1.00 46.20 138 GLU A O 1
ATOM 1106 N N . THR A 1 140 ? 20.072 41.183 57.629 1.00 44.70 139 THR A N 1
ATOM 1107 C CA . THR A 1 140 ? 19.428 42.246 58.389 1.00 44.45 139 THR A CA 1
ATOM 1108 C C . THR A 1 140 ? 20.517 43.028 59.128 1.00 44.84 139 THR A C 1
ATOM 1109 O O . THR A 1 140 ? 20.517 44.269 59.115 1.00 44.49 139 THR A O 1
ATOM 1113 N N . THR A 1 141 ? 21.470 42.303 59.727 1.00 44.68 140 THR A N 1
ATOM 1114 C CA . THR A 1 141 ? 22.577 42.938 60.461 1.00 44.01 140 THR A CA 1
ATOM 1115 C C . THR A 1 141 ? 23.390 43.884 59.588 1.00 43.54 140 THR A C 1
ATOM 1116 O O . THR A 1 141 ? 23.691 44.993 59.994 1.00 42.10 140 THR A O 1
ATOM 1120 N N . PHE A 1 142 ? 23.716 43.467 58.371 1.00 44.99 141 PHE A N 1
ATOM 1121 C CA . PHE A 1 142 ? 24.550 44.303 57.515 1.00 45.37 141 PHE A CA 1
ATOM 1122 C C . PHE A 1 142 ? 23.888 45.629 57.206 1.00 45.56 141 PHE A C 1
ATOM 1123 O O . PHE A 1 142 ? 24.587 46.633 57.081 1.00 46.21 141 PHE A O 1
ATOM 1131 N N . ASN A 1 143 ? 22.561 45.621 57.077 1.00 44.96 142 ASN A N 1
ATOM 1132 C CA . ASN A 1 143 ? 21.805 46.843 56.817 1.00 46.01 142 ASN A CA 1
ATOM 1133 C C . ASN A 1 143 ? 21.639 47.709 58.073 1.00 46.29 142 ASN A C 1
ATOM 1134 O O . ASN A 1 143 ? 21.203 48.855 57.994 1.00 46.88 142 ASN A O 1
ATOM 1139 N N . GLU A 1 144 ? 21.978 47.159 59.230 1.00 47.11 143 GLU A N 1
ATOM 1140 C CA . GLU A 1 144 ? 21.946 47.912 60.478 1.00 47.75 143 GLU A CA 1
ATOM 1141 C C . GLU A 1 144 ? 23.036 48.986 60.363 1.00 47.62 143 GLU A C 1
ATOM 1142 O O . GLU A 1 144 ? 24.062 48.768 59.722 1.00 47.73 143 GLU A O 1
ATOM 1148 N N . GLU A 1 145 ? 22.809 50.140 60.979 1.00 47.81 144 GLU A N 1
ATOM 1149 C CA . GLU A 1 145 ? 23.778 51.225 60.928 1.00 47.09 144 GLU A CA 1
ATOM 1150 C C . GLU A 1 145 ? 24.932 50.904 61.866 1.00 46.97 144 GLU A C 1
ATOM 1151 O O . GLU A 1 145 ? 24.703 50.543 63.021 1.00 47.50 144 GLU A O 1
ATOM 1157 N N . GLY A 1 146 ? 26.163 51.024 61.365 1.00 45.91 145 GLY A N 1
ATOM 1158 C CA . GLY A 1 146 ? 27.358 50.729 62.161 1.00 44.34 145 GLY A CA 1
ATOM 1159 C C . GLY A 1 146 ? 28.016 49.399 61.808 1.00 43.71 145 GLY A C 1
ATOM 1160 O O . GLY A 1 146 ? 29.184 49.157 62.165 1.00 43.00 145 GLY A O 1
ATOM 1161 N N . THR A 1 147 ? 27.290 48.523 61.119 1.00 42.05 146 THR A N 1
ATOM 1162 C CA . THR A 1 147 ? 27.872 47.259 60.706 1.00 42.37 146 THR A CA 1
ATOM 1163 C C . THR A 1 147 ? 28.819 47.530 59.549 1.00 42.87 146 THR A C 1
ATOM 1164 O O . THR A 1 147 ? 28.417 48.130 58.566 1.00 43.49 146 THR A O 1
ATOM 1168 N N . LEU A 1 148 ? 30.078 47.116 59.664 1.00 43.00 147 LEU A N 1
ATOM 1169 C CA . LEU A 1 148 ? 31.039 47.323 58.574 1.00 42.67 147 LEU A CA 1
ATOM 1170 C C . LEU A 1 148 ? 31.272 46.042 57.752 1.00 41.87 147 LEU A C 1
ATOM 1171 O O . LEU A 1 148 ? 31.590 46.117 56.565 1.00 37.80 147 LEU A O 1
ATOM 1176 N N . LEU A 1 149 ? 31.048 44.872 58.349 1.00 43.04 148 LEU A N 1
ATOM 1177 C CA . LEU A 1 149 ? 31.356 43.602 57.666 1.00 43.07 148 LEU A CA 1
ATOM 1178 C C . LEU A 1 149 ? 30.663 42.398 58.291 1.00 42.06 148 LEU A C 1
ATOM 1179 O O . LEU A 1 149 ? 30.537 42.330 59.494 1.00 41.25 148 LEU A O 1
ATOM 1184 N N . VAL A 1 150 ? 30.202 41.474 57.457 1.00 41.17 149 VAL A N 1
ATOM 1185 C CA . VAL A 1 150 ? 29.654 40.219 57.923 1.00 42.39 149 VAL A CA 1
ATOM 1186 C C . VAL A 1 150 ? 30.092 39.126 56.947 1.00 43.30 149 VAL A C 1
ATOM 1187 O O . VAL A 1 150 ? 29.757 39.194 55.765 1.00 44.26 149 VAL A O 1
ATOM 1191 N N . TYR A 1 151 ? 30.899 38.171 57.410 1.00 42.45 150 TYR A N 1
ATOM 1192 C CA . TYR A 1 151 ? 31.236 37.016 56.592 1.00 43.44 150 TYR A CA 1
ATOM 1193 C C . TYR A 1 151 ? 30.616 35.792 57.267 1.00 42.45 150 TYR A C 1
ATOM 1194 O O . TYR A 1 151 ? 30.939 35.495 58.416 1.00 41.62 150 TYR A O 1
ATOM 1203 N N . LEU A 1 152 ? 29.737 35.100 56.553 1.00 42.24 151 LEU A N 1
ATOM 1204 C CA . LEU A 1 152 ? 29.039 33.931 57.079 1.00 43.57 151 LEU A CA 1
ATOM 1205 C C . LEU A 1 152 ? 29.273 32.741 56.177 1.00 43.60 151 LEU A C 1
ATOM 1206 O O . LEU A 1 152 ? 29.042 32.816 54.963 1.00 44.89 151 LEU A O 1
ATOM 1211 N N . GLY A 1 153 ? 29.709 31.635 56.763 1.00 42.92 152 GLY A N 1
ATOM 1212 C CA . GLY A 1 153 ? 29.939 30.422 55.985 1.00 42.80 152 GLY A CA 1
ATOM 1213 C C . GLY A 1 153 ? 29.980 29.160 56.817 1.00 41.15 152 GLY A C 1
ATOM 1214 O O . GLY A 1 153 ? 29.840 29.214 58.037 1.00 40.25 152 GLY A O 1
ATOM 1215 N N . THR A 1 154 ? 30.169 28.028 56.147 1.00 40.28 153 THR A N 1
ATOM 1216 C CA . THR A 1 154 ? 30.199 26.735 56.812 1.00 40.42 153 THR A CA 1
ATOM 1217 C C . THR A 1 154 ? 31.566 26.083 56.618 1.00 40.18 153 THR A C 1
ATOM 1218 O O . THR A 1 154 ? 32.191 26.204 55.574 1.00 40.04 153 THR A O 1
ATOM 1222 N N . ASP A 1 155 ? 32.045 25.409 57.646 1.00 40.08 154 ASP A N 1
ATOM 1223 C CA . ASP A 1 155 ? 33.338 24.790 57.571 1.00 42.17 154 ASP A CA 1
ATOM 1224 C C . ASP A 1 155 ? 33.296 23.675 56.504 1.00 43.84 154 ASP A C 1
ATOM 1225 O O . ASP A 1 155 ? 32.311 22.929 56.396 1.00 43.84 154 ASP A O 1
ATOM 1230 N N . ARG A 1 156 ? 34.356 23.548 55.714 1.00 43.70 155 ARG A N 1
ATOM 1231 C CA . ARG A 1 156 ? 34.361 22.520 54.662 1.00 44.41 155 ARG A CA 1
ATOM 1232 C C . ARG A 1 156 ? 34.573 21.113 55.242 1.00 43.38 155 ARG A C 1
ATOM 1233 O O . ARG A 1 156 ? 34.293 20.112 54.574 1.00 42.08 155 ARG A O 1
ATOM 1241 N N . ARG A 1 157 ? 35.069 21.057 56.476 1.00 43.85 156 ARG A N 1
ATOM 1242 C CA A ARG A 1 157 ? 35.252 19.806 57.213 0.50 44.03 156 ARG A CA 1
ATOM 1243 C CA B ARG A 1 157 ? 35.234 19.790 57.189 0.50 43.43 156 ARG A CA 1
ATOM 1244 C C . ARG A 1 157 ? 33.910 19.305 57.756 1.00 42.86 156 ARG A C 1
ATOM 1245 O O . ARG A 1 157 ? 33.742 18.120 58.011 1.00 43.58 156 ARG A O 1
ATOM 1260 N N . ASN A 1 158 ? 32.965 20.224 57.931 1.00 42.35 157 ASN A N 1
ATOM 1261 C CA . ASN A 1 158 ? 31.666 19.897 58.500 1.00 43.69 157 ASN A CA 1
ATOM 1262 C C . ASN A 1 158 ? 30.667 21.017 58.272 1.00 42.50 157 ASN A C 1
ATOM 1263 O O . ASN A 1 158 ? 30.740 22.042 58.932 1.00 38.64 157 ASN A O 1
ATOM 1268 N N . PHE A 1 159 ? 29.708 20.812 57.369 1.00 43.54 158 PHE A N 1
ATOM 1269 C CA . PHE A 1 159 ? 28.769 21.896 57.047 1.00 44.86 158 PHE A CA 1
ATOM 1270 C C . PHE A 1 159 ? 27.748 22.231 58.130 1.00 45.42 158 PHE A C 1
ATOM 1271 O O . PHE A 1 159 ? 26.968 23.162 57.947 1.00 47.21 158 PHE A O 1
ATOM 1279 N N . ASN A 1 160 ? 27.763 21.521 59.252 1.00 44.31 159 ASN A N 1
ATOM 1280 C CA . ASN A 1 160 ? 26.908 21.894 60.367 1.00 44.43 159 ASN A CA 1
ATOM 1281 C C . ASN A 1 160 ? 27.594 22.943 61.264 1.00 44.59 159 ASN A C 1
ATOM 1282 O O . ASN A 1 160 ? 26.973 23.475 62.186 1.00 44.01 159 ASN A O 1
ATOM 1287 N N . LYS A 1 161 ? 28.867 23.237 60.980 1.00 44.19 160 LYS A N 1
ATOM 1288 C CA . LYS A 1 161 ? 29.655 24.191 61.749 1.00 43.35 160 LYS A CA 1
ATOM 1289 C C . LYS A 1 161 ? 29.643 25.529 61.041 1.00 44.47 160 LYS A C 1
ATOM 1290 O O . LYS A 1 161 ? 30.372 25.721 60.085 1.00 45.82 160 LYS A O 1
ATOM 1296 N N . TRP A 1 162 ? 28.788 26.446 61.476 1.00 44.74 161 TRP A N 1
ATOM 1297 C CA . TRP A 1 162 ? 28.730 27.778 60.879 1.00 44.40 161 TRP A CA 1
ATOM 1298 C C . TRP A 1 162 ? 29.737 28.732 61.533 1.00 43.37 161 TRP A C 1
ATOM 1299 O O . TRP A 1 162 ? 29.901 28.705 62.750 1.00 41.99 161 TRP A O 1
ATOM 1310 N N . CYS A 1 163 ? 30.385 29.571 60.722 1.00 42.80 162 CYS A N 1
ATOM 1311 C CA . CYS A 1 163 ? 31.388 30.531 61.188 1.00 42.97 162 CYS A CA 1
ATOM 1312 C C . CYS A 1 163 ? 31.007 31.917 60.780 1.00 43.62 162 CYS A C 1
ATOM 1313 O O . CYS A 1 163 ? 30.839 32.174 59.582 1.00 41.93 162 CYS A O 1
ATOM 1316 N N . LEU A 1 164 ? 30.917 32.821 61.763 1.00 44.25 163 LEU A N 1
ATOM 1317 C CA . LEU A 1 164 ? 30.514 34.210 61.514 1.00 43.07 163 LEU A CA 1
ATOM 1318 C C . LEU A 1 164 ? 31.543 35.222 62.007 1.00 42.18 163 LEU A C 1
ATOM 1319 O O . LEU A 1 164 ? 31.805 35.321 63.202 1.00 41.42 163 LEU A O 1
ATOM 1324 N N . PHE A 1 165 ? 32.125 35.964 61.074 1.00 42.27 164 PHE A N 1
ATOM 1325 C CA . PHE A 1 165 ? 33.055 37.040 61.391 1.00 42.33 164 PHE A CA 1
ATOM 1326 C C . PHE A 1 165 ? 32.354 38.329 61.086 1.00 42.09 164 PHE A C 1
ATOM 1327 O O . PHE A 1 165 ? 31.788 38.475 60.015 1.00 42.30 164 PHE A O 1
ATOM 1335 N N . GLU A 1 166 ? 32.390 39.266 62.018 1.00 43.00 165 GLU A N 1
ATOM 1336 C CA . GLU A 1 166 ? 31.701 40.534 61.834 1.00 43.44 165 GLU A CA 1
ATOM 1337 C C . GLU A 1 166 ? 32.451 41.689 62.474 1.00 42.31 165 GLU A C 1
ATOM 1338 O O . GLU A 1 166 ? 32.979 41.559 63.558 1.00 41.60 165 GLU A O 1
ATOM 1344 N N . VAL A 1 167 ? 32.507 42.813 61.763 1.00 42.98 166 VAL A N 1
ATOM 1345 C CA . VAL A 1 167 ? 33.183 44.005 62.234 1.00 43.29 166 VAL A CA 1
ATOM 1346 C C . VAL A 1 167 ? 32.166 45.143 62.326 1.00 44.69 166 VAL A C 1
ATOM 1347 O O . VAL A 1 167 ? 31.331 45.266 61.454 1.00 47.47 166 VAL A O 1
ATOM 1351 N N . TYR A 1 168 ? 32.235 45.936 63.405 1.00 45.10 167 TYR A N 1
ATOM 1352 C CA . TYR A 1 168 ? 31.341 47.064 63.682 1.00 43.82 167 TYR A CA 1
ATOM 1353 C C . TYR A 1 168 ? 32.135 48.361 63.861 1.00 43.87 167 TYR A C 1
ATOM 1354 O O . TYR A 1 168 ? 33.325 48.330 64.204 1.00 42.41 167 TYR A O 1
ATOM 1363 N N . LYS A 1 169 ? 31.491 49.507 63.632 1.00 44.52 168 LYS A N 1
ATOM 1364 C CA . LYS A 1 169 ? 32.211 50.800 63.720 1.00 45.41 168 LYS A CA 1
ATOM 1365 C C . LYS A 1 169 ? 32.638 51.090 65.166 1.00 45.95 168 LYS A C 1
ATOM 1366 O O . LYS A 1 169 ? 33.707 51.699 65.408 1.00 46.07 168 LYS A O 1
ATOM 1372 N N . ASP A 1 170 ? 31.802 50.646 66.108 1.00 44.64 169 ASP A N 1
ATOM 1373 C CA . ASP A 1 170 ? 32.048 50.832 67.529 1.00 42.95 169 ASP A CA 1
ATOM 1374 C C . ASP A 1 170 ? 31.269 49.820 68.356 1.00 43.49 169 ASP A C 1
ATOM 1375 O O . ASP A 1 170 ? 30.324 49.174 67.884 1.00 42.67 169 ASP A O 1
ATOM 1380 N N . ILE A 1 171 ? 31.686 49.692 69.606 1.00 44.18 170 ILE A N 1
ATOM 1381 C CA . ILE A 1 171 ? 31.133 48.710 70.518 1.00 43.63 170 ILE A CA 1
ATOM 1382 C C . ILE A 1 171 ? 29.638 48.884 70.752 1.00 42.64 170 ILE A C 1
ATOM 1383 O O . ILE A 1 171 ? 28.919 47.897 70.906 1.00 42.56 170 ILE A O 1
ATOM 1388 N N . ASP A 1 172 ? 29.156 50.119 70.719 1.00 42.73 171 ASP A N 1
ATOM 1389 C CA . ASP A 1 172 ? 27.729 50.359 70.899 1.00 44.27 171 ASP A CA 1
ATOM 1390 C C . ASP A 1 172 ? 26.935 49.732 69.748 1.00 43.89 171 ASP A C 1
ATOM 1391 O O . ASP A 1 172 ? 25.891 49.127 69.971 1.00 42.68 171 ASP A O 1
ATOM 1396 N N . SER A 1 173 ? 27.442 49.865 68.527 1.00 44.26 172 SER A N 1
ATOM 1397 C CA . SER A 1 173 ? 26.758 49.319 67.357 1.00 45.15 172 SER A CA 1
ATOM 1398 C C . SER A 1 173 ? 26.514 47.822 67.515 1.00 44.54 172 SER A C 1
ATOM 1399 O O . SER A 1 173 ? 25.439 47.318 67.208 1.00 44.42 172 SER A O 1
ATOM 1402 N N . TYR A 1 174 ? 27.526 47.121 68.005 1.00 44.69 173 TYR A N 1
ATOM 1403 C CA . TYR A 1 174 ? 27.441 45.687 68.243 1.00 43.69 173 TYR A CA 1
ATOM 1404 C C . TYR A 1 174 ? 26.439 45.344 69.344 1.00 44.55 173 TYR A C 1
ATOM 1405 O O . TYR A 1 174 ? 25.653 44.413 69.203 1.00 44.11 173 TYR A O 1
ATOM 1414 N N . LEU A 1 175 ? 26.462 46.084 70.445 1.00 44.80 174 LEU A N 1
ATOM 1415 C CA . LEU A 1 175 ? 25.514 45.816 71.520 1.00 45.04 174 LEU A CA 1
ATOM 1416 C C . LEU A 1 175 ? 24.063 46.111 71.129 1.00 45.25 174 LEU A C 1
ATOM 1417 O O . LEU A 1 175 ? 23.144 45.404 71.554 1.00 45.75 174 LEU A O 1
ATOM 1422 N N . ASN A 1 176 ? 23.864 47.160 70.335 1.00 45.54 175 ASN A N 1
ATOM 1423 C CA . ASN A 1 176 ? 22.529 47.525 69.868 1.00 45.18 175 ASN A CA 1
ATOM 1424 C C . ASN A 1 176 ? 22.041 46.453 68.927 1.00 44.68 175 ASN A C 1
ATOM 1425 O O . ASN A 1 176 ? 20.862 46.152 68.867 1.00 44.15 175 ASN A O 1
ATOM 1430 N N . HIS A 1 177 ? 22.981 45.849 68.217 1.00 44.95 176 HIS A N 1
ATOM 1431 C CA . HIS A 1 177 ? 22.666 44.754 67.326 1.00 45.98 176 HIS A CA 1
ATOM 1432 C C . HIS A 1 177 ? 22.125 43.554 68.100 1.00 46.13 176 HIS A C 1
ATOM 1433 O O . HIS A 1 177 ? 21.061 43.034 67.761 1.00 47.73 176 HIS A O 1
ATOM 1440 N N . ARG A 1 178 ? 22.787 43.145 69.173 1.00 45.84 177 ARG A N 1
ATOM 1441 C CA . ARG A 1 178 ? 22.309 41.959 69.873 1.00 46.04 177 ARG A CA 1
ATOM 1442 C C . ARG A 1 178 ? 21.226 42.235 70.918 1.00 46.74 177 ARG A C 1
ATOM 1443 O O . ARG A 1 178 ? 20.601 41.302 71.423 1.00 48.14 177 ARG A O 1
ATOM 1451 N N . SER A 1 179 ? 20.961 43.503 71.217 1.00 46.18 178 SER A N 1
ATOM 1452 C CA . SER A 1 179 ? 19.853 43.815 72.110 1.00 45.93 178 SER A CA 1
ATOM 1453 C C . SER A 1 179 ? 18.581 44.163 71.294 1.00 44.76 178 SER A C 1
ATOM 1454 O O . SER A 1 179 ? 17.576 44.573 71.866 1.00 44.35 178 SER A O 1
ATOM 1457 N N . ALA A 1 180 ? 18.629 43.992 69.970 1.00 43.67 179 ALA A N 1
ATOM 1458 C CA . ALA A 1 180 ? 17.478 44.272 69.111 1.00 43.83 179 ALA A CA 1
ATOM 1459 C C . ALA A 1 180 ? 16.504 43.100 69.067 1.00 43.36 179 ALA A C 1
ATOM 1460 O O . ALA A 1 180 ? 16.918 41.943 69.093 1.00 40.47 179 ALA A O 1
ATOM 1462 N N . LYS A 1 181 ? 15.212 43.415 68.945 1.00 44.17 180 LYS A N 1
ATOM 1463 C CA . LYS A 1 181 ? 14.171 42.394 68.922 1.00 44.68 180 LYS A CA 1
ATOM 1464 C C . LYS A 1 181 ? 14.464 41.276 67.899 1.00 43.27 180 LYS A C 1
ATOM 1465 O O . LYS A 1 181 ? 14.376 40.107 68.244 1.00 42.28 180 LYS A O 1
ATOM 1469 N N . TYR A 1 182 ? 14.852 41.623 66.673 1.00 42.67 181 TYR A N 1
ATOM 1470 C CA . TYR A 1 182 ? 15.119 40.606 65.641 1.00 43.33 181 TYR A CA 1
ATOM 1471 C C . TYR A 1 182 ? 16.241 39.625 66.006 1.00 44.75 181 TYR A C 1
ATOM 1472 O O . TYR A 1 182 ? 16.228 38.470 65.564 1.00 46.01 181 TYR A O 1
ATOM 1481 N N . PHE A 1 183 ? 17.220 40.075 66.783 1.00 44.51 182 PHE A N 1
ATOM 1482 C CA . PHE A 1 183 ? 18.312 39.199 67.194 1.00 44.55 182 PHE A CA 1
ATOM 1483 C C . PHE A 1 183 ? 17.927 38.388 68.426 1.00 44.93 182 PHE A C 1
ATOM 1484 O O . PHE A 1 183 ? 18.205 37.187 68.484 1.00 44.88 182 PHE A O 1
ATOM 1492 N N . LYS A 1 184 ? 17.308 39.042 69.414 1.00 45.77 183 LYS A N 1
ATOM 1493 C CA . LYS A 1 184 ? 16.823 38.344 70.609 1.00 45.41 183 LYS A CA 1
ATOM 1494 C C . LYS A 1 184 ? 15.842 37.235 70.199 1.00 45.24 183 LYS A C 1
ATOM 1495 O O . LYS A 1 184 ? 15.940 36.105 70.685 1.00 46.12 183 LYS A O 1
ATOM 1499 N N . ASP A 1 185 ? 14.916 37.561 69.298 1.00 44.72 184 ASP A N 1
ATOM 1500 C CA . ASP A 1 185 ? 13.946 36.584 68.796 1.00 44.99 184 ASP A CA 1
ATOM 1501 C C . ASP A 1 185 ? 14.643 35.406 68.162 1.00 44.73 184 ASP A C 1
ATOM 1502 O O . ASP A 1 185 ? 14.159 34.275 68.286 1.00 44.52 184 ASP A O 1
ATOM 1507 N N . TYR A 1 186 ? 15.749 35.680 67.458 1.00 44.64 185 TYR A N 1
ATOM 1508 C CA . TYR A 1 186 ? 16.557 34.638 66.780 1.00 44.54 185 TYR A CA 1
ATOM 1509 C C . TYR A 1 186 ? 17.223 33.701 67.792 1.00 44.38 185 TYR A C 1
ATOM 1510 O O . TYR A 1 186 ? 17.191 32.484 67.629 1.00 43.34 185 TYR A O 1
ATOM 1519 N N . ILE A 1 187 ? 17.792 34.268 68.847 1.00 44.08 186 ILE A N 1
ATOM 1520 C CA . ILE A 1 187 ? 18.392 33.467 69.906 1.00 44.40 186 ILE A CA 1
ATOM 1521 C C . ILE A 1 187 ? 17.329 32.511 70.466 1.00 43.96 186 ILE A C 1
ATOM 1522 O O . ILE A 1 187 ? 17.537 31.301 70.556 1.00 44.67 186 ILE A O 1
ATOM 1527 N N . THR A 1 188 ? 16.176 33.058 70.811 1.00 44.46 187 THR A N 1
ATOM 1528 C CA . THR A 1 188 ? 15.074 32.252 71.354 1.00 44.80 187 THR A CA 1
ATOM 1529 C C . THR A 1 188 ? 14.646 31.125 70.398 1.00 44.25 187 THR A C 1
ATOM 1530 O O . THR A 1 188 ? 14.587 29.963 70.796 1.00 44.12 187 THR A O 1
ATOM 1534 N N . GLN A 1 189 ? 14.402 31.483 69.140 1.00 43.43 188 GLN A N 1
ATOM 1535 C CA . GLN A 1 189 ? 13.977 30.548 68.100 1.00 43.43 188 GLN A CA 1
ATOM 1536 C C . GLN A 1 189 ? 14.934 29.371 67.818 1.00 44.27 188 GLN A C 1
ATOM 1537 O O . GLN A 1 189 ? 14.475 28.242 67.612 1.00 45.21 188 GLN A O 1
ATOM 1543 N N . THR A 1 190 ? 16.242 29.635 67.786 1.00 43.68 189 THR A N 1
ATOM 1544 C CA . THR A 1 190 ? 17.246 28.621 67.455 1.00 43.47 189 THR A CA 1
ATOM 1545 C C . THR A 1 190 ? 17.892 27.942 68.661 1.00 44.13 189 THR A C 1
ATOM 1546 O O . THR A 1 190 ? 18.739 27.080 68.488 1.00 44.28 189 THR A O 1
ATOM 1550 N N . LYS A 1 191 ? 17.482 28.310 69.873 1.00 45.01 190 LYS A N 1
ATOM 1551 C CA . LYS A 1 191 ? 18.080 27.774 71.109 1.00 44.95 190 LYS A CA 1
ATOM 1552 C C . LYS A 1 191 ? 18.288 26.261 71.097 1.00 44.32 190 LYS A C 1
ATOM 1553 O O . LYS A 1 191 ? 19.398 25.780 71.353 1.00 43.01 190 LYS A O 1
ATOM 1555 N N . ASP A 1 192 ? 17.231 25.520 70.780 1.00 44.96 191 ASP A N 1
ATOM 1556 C CA . ASP A 1 192 ? 17.280 24.050 70.818 1.00 45.87 191 ASP A CA 1
ATOM 1557 C C . ASP A 1 192 ? 17.833 23.430 69.538 1.00 45.71 191 ASP A C 1
ATOM 1558 O O . ASP A 1 192 ? 17.951 22.208 69.447 1.00 46.49 191 ASP A O 1
ATOM 1571 N N . ILE A 1 194 ? 20.811 24.373 68.387 1.00 45.95 193 ILE A N 1
ATOM 1572 C CA . ILE A 1 194 ? 22.262 24.455 68.545 1.00 46.34 193 ILE A CA 1
ATOM 1573 C C . ILE A 1 194 ? 22.857 23.454 69.533 1.00 45.67 193 ILE A C 1
ATOM 1574 O O . ILE A 1 194 ? 22.296 23.240 70.610 1.00 45.36 193 ILE A O 1
ATOM 1579 N N . ALA A 1 195 ? 24.014 22.890 69.160 1.00 45.50 194 ALA A N 1
ATOM 1580 C CA . ALA A 1 195 ? 24.749 21.917 69.977 1.00 45.18 194 ALA A CA 1
ATOM 1581 C C . ALA A 1 195 ? 25.816 22.583 70.815 1.00 45.41 194 ALA A C 1
ATOM 1582 O O . ALA A 1 195 ? 26.156 22.098 71.891 1.00 46.33 194 ALA A O 1
ATOM 1584 N N . GLY A 1 196 ? 26.356 23.683 70.318 1.00 44.62 195 GLY A N 1
ATOM 1585 C CA . GLY A 1 196 ? 27.420 24.380 71.020 1.00 45.72 195 GLY A CA 1
ATOM 1586 C C . GLY A 1 196 ? 27.722 25.711 70.362 1.00 46.80 195 GLY A C 1
ATOM 1587 O O . GLY A 1 196 ? 27.447 25.902 69.166 1.00 47.27 195 GLY A O 1
ATOM 1588 N N . LYS A 1 197 ? 28.311 26.631 71.126 1.00 46.39 196 LYS A N 1
ATOM 1589 C CA . LYS A 1 197 ? 28.555 27.960 70.612 1.00 45.55 196 LYS A CA 1
ATOM 1590 C C . LYS A 1 197 ? 29.696 28.621 71.336 1.00 46.77 196 LYS A C 1
ATOM 1591 O O . LYS A 1 197 ? 29.794 28.539 72.556 1.00 48.38 196 LYS A O 1
ATOM 1597 N N . LYS A 1 198 ? 30.577 29.249 70.573 1.00 46.94 197 LYS A N 1
ATOM 1598 C CA . LYS A 1 198 ? 31.687 29.975 71.137 1.00 46.56 197 LYS A CA 1
ATOM 1599 C C . LYS A 1 198 ? 31.770 31.323 70.418 1.00 44.86 197 LYS A C 1
ATOM 1600 O O . LYS A 1 198 ? 32.032 31.395 69.210 1.00 43.54 197 LYS A O 1
ATOM 1604 N N . ARG A 1 199 ? 31.469 32.381 71.166 1.00 45.00 198 ARG A N 1
ATOM 1605 C CA A ARG A 1 199 ? 31.543 33.758 70.678 0.50 43.27 198 ARG A CA 1
ATOM 1606 C CA B ARG A 1 199 ? 31.555 33.734 70.637 0.50 43.57 198 ARG A CA 1
ATOM 1607 C C . ARG A 1 199 ? 32.796 34.368 71.245 1.00 42.72 198 ARG A C 1
ATOM 1608 O O . ARG A 1 199 ? 33.060 34.233 72.427 1.00 44.66 198 ARG A O 1
ATOM 1623 N N . ALA A 1 200 ? 33.567 35.031 70.414 1.00 41.94 199 ALA A N 1
ATOM 1624 C CA . ALA A 1 200 ? 34.782 35.636 70.873 1.00 42.31 199 ALA A CA 1
ATOM 1625 C C . ALA A 1 200 ? 34.848 37.081 70.440 1.00 42.68 199 ALA A C 1
ATOM 1626 O O . ALA A 1 200 ? 35.007 37.381 69.263 1.00 42.03 199 ALA A O 1
ATOM 1628 N N . GLU A 1 201 ? 34.697 37.974 71.405 1.00 42.91 200 GLU A N 1
ATOM 1629 C CA . GLU A 1 201 ? 34.874 39.371 71.154 1.00 43.42 200 GLU A CA 1
ATOM 1630 C C . GLU A 1 201 ? 36.383 39.497 70.974 1.00 44.62 200 GLU A C 1
ATOM 1631 O O . GLU A 1 201 ? 37.144 38.969 71.764 1.00 45.26 200 GLU 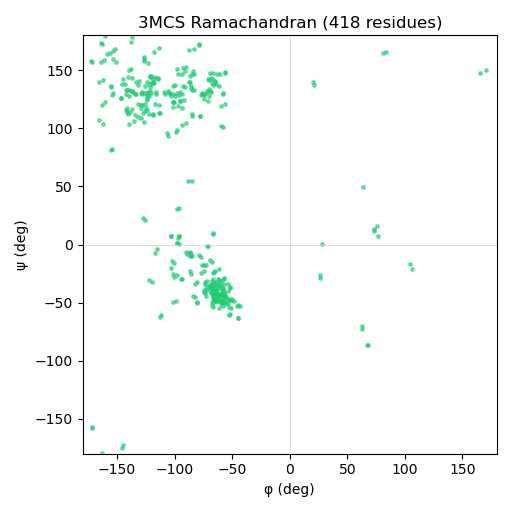A O 1
ATOM 1637 N N . LEU A 1 202 ? 36.818 40.176 69.926 1.00 45.90 201 LEU A N 1
ATOM 1638 C CA . LEU A 1 202 ? 38.239 40.244 69.602 1.00 46.16 201 LEU A CA 1
ATOM 1639 C C . LEU A 1 202 ? 38.831 41.655 69.561 1.00 45.60 201 LEU A C 1
ATOM 1640 O O . LEU A 1 202 ? 38.192 42.606 69.138 1.00 47.61 201 LEU A O 1
ATOM 1645 N N . GLN A 1 203 ? 40.079 41.730 69.988 1.00 44.37 202 GLN A N 1
ATOM 1646 C CA . GLN A 1 203 ? 40.871 42.930 70.043 1.00 44.58 202 GLN A CA 1
ATOM 1647 C C . GLN A 1 203 ? 41.510 43.123 68.660 1.00 45.02 202 GLN A C 1
ATOM 1648 O O . GLN A 1 203 ? 42.360 42.356 68.241 1.00 45.16 202 GLN A O 1
ATOM 1654 N N . VAL A 1 204 ? 41.075 44.133 67.927 1.00 44.51 203 VAL A N 1
ATOM 1655 C CA . VAL A 1 204 ? 41.612 44.395 66.590 1.00 43.10 203 VAL A CA 1
ATOM 1656 C C . VAL A 1 204 ? 43.123 44.710 66.571 1.00 42.49 203 VAL A C 1
ATOM 1657 O O . VAL A 1 204 ? 43.606 45.465 67.378 1.00 42.84 203 VAL A O 1
ATOM 1661 N N . LEU A 1 205 ? 43.858 44.131 65.627 1.00 43.40 204 LEU A N 1
ATOM 1662 C CA . LEU A 1 205 ? 45.309 44.347 65.503 1.00 42.35 204 LEU A CA 1
ATOM 1663 C C . LEU A 1 205 ? 45.636 45.143 64.231 1.00 41.48 204 LEU A C 1
ATOM 1664 O O . LEU A 1 205 ? 46.210 46.208 64.306 1.00 42.26 204 LEU A O 1
ATOM 1669 N N . LYS A 1 206 ? 45.284 44.607 63.068 1.00 42.37 205 LYS A N 1
ATOM 1670 C CA . LYS A 1 206 ? 45.436 45.334 61.817 1.00 43.47 205 LYS A CA 1
ATOM 1671 C C . LYS A 1 206 ? 44.421 44.810 60.813 1.00 42.33 205 LYS A C 1
ATOM 1672 O O . LYS A 1 206 ? 44.300 43.602 60.646 1.00 41.42 205 LYS A O 1
ATOM 1678 N N . ILE A 1 207 ? 43.679 45.723 60.182 1.00 42.63 206 ILE A N 1
ATOM 1679 C CA . ILE A 1 207 ? 42.697 45.398 59.153 1.00 42.18 206 ILE A CA 1
ATOM 1680 C C . ILE A 1 207 ? 42.921 46.230 57.892 1.00 42.08 206 ILE A C 1
ATOM 1681 O O . ILE A 1 207 ? 43.057 47.453 57.958 1.00 40.81 206 ILE A O 1
ATOM 1686 N N . GLU A 1 208 ? 42.932 45.553 56.751 1.00 44.20 207 GLU A N 1
ATOM 1687 C CA . GLU A 1 208 ? 42.998 46.186 55.419 1.00 45.85 207 GLU A CA 1
ATOM 1688 C C . GLU A 1 208 ? 42.093 45.387 54.474 1.00 45.33 207 GLU A C 1
ATOM 1689 O O . GLU A 1 208 ? 42.120 44.152 54.461 1.00 44.70 207 GLU A O 1
ATOM 1695 N N . ASN A 1 209 ? 41.260 46.088 53.720 1.00 44.63 208 ASN A N 1
ATOM 1696 C CA . ASN A 1 209 ? 40.396 45.422 52.752 1.00 45.01 208 ASN A CA 1
ATOM 1697 C C . ASN A 1 209 ? 40.037 46.351 51.592 1.00 46.11 208 ASN A C 1
ATOM 1698 O O . ASN A 1 209 ? 40.150 47.591 51.700 1.00 45.61 208 ASN A O 1
ATOM 1703 N N . LYS A 1 210 ? 39.621 45.730 50.485 1.00 45.87 209 LYS A N 1
ATOM 1704 C CA . LYS A 1 210 ? 39.212 46.466 49.301 1.00 44.89 209 LYS A CA 1
ATOM 1705 C C . LYS A 1 210 ? 37.891 47.182 49.561 1.00 44.30 209 LYS A C 1
ATOM 1706 O O . LYS A 1 210 ? 37.688 48.324 49.120 1.00 45.23 209 LYS A O 1
ATOM 1712 N N . GLY A 1 211 ? 36.996 46.504 50.268 1.00 42.98 210 GLY A N 1
ATOM 1713 C CA . GLY A 1 211 ? 35.684 47.052 50.551 1.00 43.39 210 GLY A CA 1
ATOM 1714 C C . GLY A 1 211 ? 34.692 46.833 49.432 1.00 43.78 210 GLY A C 1
ATOM 1715 O O . GLY A 1 211 ? 35.064 46.449 48.326 1.00 45.42 210 GLY A O 1
ATOM 1716 N N . GLY A 1 212 ? 33.414 47.039 49.729 1.00 44.61 211 GLY A N 1
ATOM 1717 C CA . GLY A 1 212 ? 32.353 46.881 48.741 1.00 43.93 211 GLY A CA 1
ATOM 1718 C C . GLY A 1 212 ? 32.008 45.454 48.342 1.00 44.17 211 GLY A C 1
ATOM 1719 O O . GLY A 1 212 ? 31.289 45.246 47.363 1.00 44.20 211 GLY A O 1
ATOM 1720 N N . LEU A 1 213 ? 32.483 44.459 49.086 1.00 43.53 212 LEU A N 1
ATOM 1721 C CA . LEU A 1 213 ? 32.195 43.066 48.734 1.00 43.80 212 LEU A CA 1
ATOM 1722 C C . LEU A 1 213 ? 30.709 42.779 48.897 1.00 44.64 212 LEU A C 1
ATOM 1723 O O . LEU A 1 213 ? 30.082 43.288 49.815 1.00 46.31 212 LEU A O 1
ATOM 1728 N N . ASP A 1 214 ? 30.132 41.985 48.007 1.00 44.59 213 ASP A N 1
ATOM 1729 C CA . ASP A 1 214 ? 28.702 41.682 48.086 1.00 45.13 213 ASP A CA 1
ATOM 1730 C C . ASP A 1 214 ? 28.431 40.346 47.409 1.00 45.31 213 ASP A C 1
ATOM 1731 O O . ASP A 1 214 ? 28.005 40.302 46.264 1.00 47.23 213 ASP A O 1
ATOM 1736 N N . TYR A 1 215 ? 28.660 39.263 48.142 1.00 45.51 214 TYR A N 1
ATOM 1737 C CA . TYR A 1 215 ? 28.555 37.903 47.613 1.00 44.11 214 TYR A CA 1
ATOM 1738 C C . TYR A 1 215 ? 27.541 37.024 48.324 1.00 43.96 214 TYR A C 1
ATOM 1739 O O . TYR A 1 215 ? 27.373 37.098 49.547 1.00 43.96 214 TYR A O 1
ATOM 1748 N N . LYS A 1 216 ? 26.885 36.176 47.539 1.00 44.65 215 LYS A N 1
ATOM 1749 C CA . LYS A 1 216 ? 25.917 35.206 48.064 1.00 46.97 215 LYS A CA 1
ATOM 1750 C C . LYS A 1 216 ? 25.974 33.943 47.213 1.00 47.89 215 LYS A C 1
ATOM 1751 O O . LYS A 1 216 ? 25.835 34.018 45.987 1.00 48.45 215 LYS A O 1
ATOM 1757 N N . LYS A 1 217 ? 26.177 32.792 47.857 1.00 47.59 216 LYS A N 1
ATOM 1758 C CA . LYS A 1 217 ? 26.223 31.519 47.143 1.00 47.27 216 LYS A CA 1
ATOM 1759 C C . LYS A 1 217 ? 24.916 31.253 46.363 1.00 47.09 216 LYS A C 1
ATOM 1760 O O . LYS A 1 217 ? 23.914 30.863 46.948 1.00 48.15 216 LYS A O 1
ATOM 1766 N N . LEU A 1 218 ? 24.949 31.491 45.051 1.00 47.58 217 LEU A N 1
ATOM 1767 C CA . LEU A 1 218 ? 23.806 31.280 44.136 1.00 48.28 217 LEU A CA 1
ATOM 1768 C C . LEU A 1 218 ? 22.445 31.058 44.804 1.00 47.69 217 LEU A C 1
ATOM 1769 O O . LEU A 1 218 ? 21.830 30.008 44.643 1.00 48.75 217 LEU A O 1
ATOM 1771 N N . GLY B 1 1 ? 33.011 12.138 54.426 1.00 54.37 0 GLY B N 1
ATOM 1772 C CA . GLY B 1 1 ? 32.721 12.164 55.901 1.00 53.59 0 GLY B CA 1
ATOM 1773 C C . GLY B 1 1 ? 31.318 12.661 56.199 1.00 51.40 0 GLY B C 1
ATOM 1774 O O . GLY B 1 1 ? 31.039 13.234 57.282 1.00 52.62 0 GLY B O 1
ATOM 1783 N N . TYR B 1 3 ? 29.338 14.939 56.365 1.00 45.58 2 TYR B N 1
ATOM 1784 C CA . TYR B 1 3 ? 29.241 16.393 56.524 1.00 44.58 2 TYR B CA 1
ATOM 1785 C C . TYR B 1 3 ? 30.492 17.111 55.978 1.00 43.60 2 TYR B C 1
ATOM 1786 O O . TYR B 1 3 ? 30.547 18.334 56.013 1.00 42.28 2 TYR B O 1
ATOM 1795 N N . ALA B 1 4 ? 31.461 16.353 55.451 1.00 43.57 3 ALA B N 1
ATOM 1796 C CA . ALA B 1 4 ? 32.700 16.912 54.876 1.00 42.69 3 ALA B CA 1
ATOM 1797 C C . ALA B 1 4 ? 32.622 17.038 53.374 1.00 42.55 3 ALA B C 1
ATOM 1798 O O . ALA B 1 4 ? 31.931 16.277 52.717 1.00 43.20 3 ALA B O 1
ATOM 1800 N N . VAL B 1 5 ? 33.344 18.014 52.841 1.00 43.80 4 VAL B N 1
ATOM 1801 C CA . VAL B 1 5 ? 33.391 18.268 51.405 1.00 44.50 4 VAL B CA 1
ATOM 1802 C C . VAL B 1 5 ? 34.605 17.577 50.802 1.00 44.80 4 VAL B C 1
ATOM 1803 O O . VAL B 1 5 ? 35.736 17.819 51.229 1.00 45.59 4 VAL B O 1
ATOM 1807 N N . PRO B 1 6 ? 34.385 16.714 49.803 1.00 43.77 5 PRO B N 1
ATOM 1808 C CA . PRO B 1 6 ? 35.546 16.029 49.264 1.00 42.57 5 PRO B CA 1
ATOM 1809 C C . PRO B 1 6 ? 36.443 16.967 48.461 1.00 41.45 5 PRO B C 1
ATOM 1810 O O . PRO B 1 6 ? 35.937 17.856 47.769 1.00 40.67 5 PRO B O 1
ATOM 1814 N N . ILE B 1 7 ? 37.759 16.773 48.571 1.00 41.22 6 ILE B N 1
ATOM 1815 C CA . ILE B 1 7 ? 38.719 17.583 47.844 1.00 42.04 6 ILE B CA 1
ATOM 1816 C C . ILE B 1 7 ? 39.183 16.784 46.642 1.00 42.10 6 ILE B C 1
ATOM 1817 O O . ILE B 1 7 ? 39.650 15.662 46.793 1.00 41.73 6 ILE B O 1
ATOM 1822 N N . LEU B 1 8 ? 39.002 17.367 45.451 1.00 43.92 7 LEU B N 1
ATOM 1823 C CA . LEU B 1 8 ? 39.391 16.781 44.170 1.00 43.86 7 LEU B CA 1
ATOM 1824 C C . LEU B 1 8 ? 40.245 17.786 43.419 1.00 44.77 7 LEU B C 1
ATOM 1825 O O . LEU B 1 8 ? 39.762 18.845 43.000 1.00 45.53 7 LEU B O 1
ATOM 1830 N N . ASN B 1 9 ? 41.514 17.444 43.251 1.00 43.98 8 ASN B N 1
ATOM 1831 C CA . ASN B 1 9 ? 42.475 18.281 42.554 1.00 44.42 8 ASN B CA 1
ATOM 1832 C C . ASN B 1 9 ? 43.066 17.498 41.388 1.00 44.49 8 ASN B C 1
ATOM 1833 O O . ASN B 1 9 ? 43.341 16.317 41.533 1.00 44.96 8 ASN B O 1
ATOM 1838 N N . VAL B 1 10 ? 43.223 18.143 40.232 1.00 44.20 9 VAL B N 1
ATOM 1839 C CA . VAL B 1 10 ? 43.799 17.526 39.036 1.00 42.92 9 VAL B CA 1
ATOM 1840 C C . VAL B 1 10 ? 45.050 18.294 38.657 1.00 42.79 9 VAL B C 1
ATOM 1841 O O . VAL B 1 10 ? 44.980 19.441 38.250 1.00 42.42 9 VAL B O 1
ATOM 1845 N N . TYR B 1 11 ? 46.206 17.650 38.816 1.00 44.17 10 TYR B N 1
ATOM 1846 C CA . TYR B 1 11 ? 47.508 18.280 38.555 1.00 42.79 10 TYR B CA 1
ATOM 1847 C C . TYR B 1 11 ? 48.028 17.870 37.197 1.00 42.33 10 TYR B C 1
ATOM 1848 O O . TYR B 1 11 ? 47.923 16.724 36.828 1.00 41.08 10 TYR B O 1
ATOM 1857 N N . ASP B 1 12 ? 48.572 18.801 36.431 1.00 43.29 11 ASP B N 1
ATOM 1858 C CA . ASP B 1 12 ? 49.178 18.407 35.163 1.00 43.41 11 ASP B CA 1
ATOM 1859 C C . ASP B 1 12 ? 50.472 19.157 34.894 1.00 42.29 11 ASP B C 1
ATOM 1860 O O . ASP B 1 12 ? 50.652 20.271 35.368 1.00 42.03 11 ASP B O 1
ATOM 1865 N N . PHE B 1 13 ? 51.389 18.526 34.169 1.00 41.81 12 PHE B N 1
ATOM 1866 C CA . PHE B 1 13 ? 52.618 19.213 33.788 1.00 42.63 12 PHE B CA 1
ATOM 1867 C C . PHE B 1 13 ? 53.310 18.539 32.629 1.00 43.34 12 PHE B C 1
ATOM 1868 O O . PHE B 1 13 ? 53.066 17.365 32.358 1.00 45.92 12 PHE B O 1
ATOM 1876 N N . GLU B 1 14 ? 54.156 19.293 31.942 1.00 42.10 13 GLU B N 1
ATOM 1877 C CA . GLU B 1 14 ? 54.879 18.775 30.791 1.00 43.20 13 GLU B CA 1
ATOM 1878 C C . GLU B 1 14 ? 56.143 18.054 31.263 1.00 43.99 13 GLU B C 1
ATOM 1879 O O . GLU B 1 14 ? 56.883 18.585 32.100 1.00 44.13 13 GLU B O 1
ATOM 1885 N N . VAL B 1 15 ? 56.395 16.853 30.734 1.00 43.36 14 VAL B N 1
ATOM 1886 C CA . VAL B 1 15 ? 57.562 16.069 31.159 1.00 43.14 14 VAL B CA 1
ATOM 1887 C C . VAL B 1 15 ? 58.771 16.343 30.265 1.00 42.28 14 VAL B C 1
ATOM 1888 O O . VAL B 1 15 ? 58.635 16.405 29.048 1.00 40.68 14 VAL B O 1
ATOM 1892 N N . LYS B 1 16 ? 59.949 16.512 30.869 1.00 43.20 15 LYS B N 1
ATOM 1893 C CA . LYS B 1 16 ? 61.165 16.776 30.101 1.00 44.37 15 LYS B CA 1
ATOM 1894 C C . LYS B 1 16 ? 61.407 15.677 29.079 1.00 45.16 15 LYS B C 1
ATOM 1895 O O . LYS B 1 16 ? 61.074 14.510 29.325 1.00 43.94 15 LYS B O 1
ATOM 1901 N N . LYS B 1 17 ? 61.999 16.068 27.949 1.00 45.27 16 LYS B N 1
ATOM 1902 C CA . LYS B 1 17 ? 62.293 15.155 26.843 1.00 46.68 16 LYS B CA 1
ATOM 1903 C C . LYS B 1 17 ? 62.901 13.815 27.280 1.00 46.43 16 LYS B C 1
ATOM 1904 O O . LYS B 1 17 ? 62.275 12.767 27.120 1.00 48.03 16 LYS B O 1
ATOM 1906 N N . ASP B 1 18 ? 64.089 13.846 27.871 1.00 44.75 17 ASP B N 1
ATOM 1907 C CA . ASP B 1 18 ? 64.784 12.598 28.197 1.00 45.70 17 ASP B CA 1
ATOM 1908 C C . ASP B 1 18 ? 64.603 12.103 29.629 1.00 45.31 17 ASP B C 1
ATOM 1909 O O . ASP B 1 18 ? 65.497 11.448 30.165 1.00 45.68 17 ASP B O 1
ATOM 1911 N N . LYS B 1 19 ? 63.450 12.372 30.234 1.00 44.83 18 LYS B N 1
ATOM 1912 C CA . LYS B 1 19 ? 63.215 11.955 31.623 1.00 44.87 18 LYS B CA 1
ATOM 1913 C C . LYS B 1 19 ? 61.929 11.153 31.843 1.00 43.68 18 LYS B C 1
ATOM 1914 O O . LYS B 1 19 ? 61.434 11.094 32.963 1.00 41.49 18 LYS B O 1
ATOM 1918 N N . GLU B 1 20 ? 61.386 10.506 30.816 1.00 44.93 19 GLU B N 1
ATOM 1919 C CA A GLU B 1 20 ? 60.158 9.725 31.003 0.50 44.75 19 GLU B CA 1
ATOM 1920 C CA B GLU B 1 20 ? 60.157 9.732 31.012 0.50 45.20 19 GLU B CA 1
ATOM 1921 C C . GLU B 1 20 ? 60.394 8.622 32.030 1.00 44.49 19 GLU B C 1
ATOM 1922 O O . GLU B 1 20 ? 59.554 8.371 32.868 1.00 46.04 19 GLU B O 1
ATOM 1933 N N . THR B 1 21 ? 61.555 7.989 31.983 1.00 44.29 20 THR B N 1
ATOM 1934 C CA . THR B 1 21 ? 61.856 6.925 32.942 1.00 44.28 20 THR B CA 1
ATOM 1935 C C . THR B 1 21 ? 61.785 7.414 34.388 1.00 43.30 20 THR B C 1
ATOM 1936 O O . THR B 1 21 ? 61.133 6.783 35.220 1.00 42.39 20 THR B O 1
ATOM 1940 N N . SER B 1 22 ? 62.450 8.529 34.679 1.00 42.80 21 SER B N 1
ATOM 1941 C CA . SER B 1 22 ? 62.438 9.086 36.029 1.00 42.71 21 SER B CA 1
ATOM 1942 C C . SER B 1 22 ? 61.042 9.527 36.418 1.00 42.47 21 SER B C 1
ATOM 1943 O O . SER B 1 22 ? 60.660 9.388 37.576 1.00 40.61 21 SER B O 1
ATOM 1946 N N . TYR B 1 23 ? 60.291 10.063 35.454 1.00 42.59 22 TYR B N 1
ATOM 1947 C CA . TYR B 1 23 ? 58.903 10.479 35.700 1.00 41.66 22 TYR B CA 1
ATOM 1948 C C . TYR B 1 23 ? 58.034 9.322 36.098 1.00 40.90 22 TYR B C 1
ATOM 1949 O O . TYR B 1 23 ? 57.249 9.461 37.017 1.00 39.52 22 TYR B O 1
ATOM 1958 N N . LYS B 1 24 ? 58.160 8.186 35.411 1.00 41.53 23 LYS B N 1
ATOM 1959 C CA . LYS B 1 24 ? 57.310 7.021 35.720 1.00 44.02 23 LYS B CA 1
ATOM 1960 C C . LYS B 1 24 ? 57.638 6.399 37.096 1.00 43.90 23 LYS B C 1
ATOM 1961 O O . LYS B 1 24 ? 56.729 6.057 37.866 1.00 42.34 23 LYS B O 1
ATOM 1967 N N . SER B 1 25 ? 58.928 6.298 37.396 1.00 42.98 24 SER B N 1
ATOM 1968 C CA . SER B 1 25 ? 59.417 5.738 38.646 1.00 43.27 24 SER B CA 1
ATOM 1969 C C . SER B 1 25 ? 58.979 6.576 39.837 1.00 43.13 24 SER B C 1
ATOM 1970 O O . SER B 1 25 ? 58.542 6.027 40.853 1.00 43.97 24 SER B O 1
ATOM 1973 N N . ALA B 1 26 ? 59.129 7.896 39.731 1.00 41.57 25 ALA B N 1
ATOM 1974 C CA . ALA B 1 26 ? 58.754 8.808 40.822 1.00 41.44 25 ALA B CA 1
ATOM 1975 C C . ALA B 1 26 ? 57.247 8.886 41.006 1.00 42.12 25 ALA B C 1
ATOM 1976 O O . ALA B 1 26 ? 56.774 8.978 42.136 1.00 43.63 25 ALA B O 1
ATOM 1978 N N . THR B 1 27 ? 56.484 8.827 39.919 1.00 42.16 26 THR B N 1
ATOM 1979 C CA . THR B 1 27 ? 55.018 8.867 40.038 1.00 42.56 26 THR B CA 1
ATOM 1980 C C . THR B 1 27 ? 54.506 7.556 40.602 1.00 42.47 26 THR B C 1
ATOM 1981 O O . THR B 1 27 ? 53.584 7.553 41.378 1.00 41.79 26 THR B O 1
ATOM 1985 N N . GLU B 1 28 ? 55.118 6.438 40.228 1.00 43.82 27 GLU B N 1
ATOM 1986 C CA . GLU B 1 28 ? 54.726 5.148 40.817 1.00 44.81 27 GLU B CA 1
ATOM 1987 C C . GLU B 1 28 ? 54.964 5.164 42.329 1.00 45.69 27 GLU B C 1
ATOM 1988 O O . GLU B 1 28 ? 54.031 4.925 43.104 1.00 46.02 27 GLU B O 1
ATOM 1994 N N . ASP B 1 29 ? 56.191 5.487 42.742 1.00 44.59 28 ASP B N 1
ATOM 1995 C CA . ASP B 1 29 ? 56.509 5.553 44.156 1.00 45.25 28 ASP B CA 1
ATOM 1996 C C . ASP B 1 29 ? 55.501 6.426 44.922 1.00 45.72 28 ASP B C 1
ATOM 1997 O O . ASP B 1 29 ? 55.004 6.022 45.962 1.00 45.99 28 ASP B O 1
ATOM 2002 N N . TYR B 1 30 ? 55.207 7.619 44.398 1.00 46.26 29 TYR B N 1
ATOM 2003 C CA . TYR B 1 30 ? 54.317 8.592 45.057 1.00 44.42 29 TYR B CA 1
ATOM 2004 C C . TYR B 1 30 ? 52.924 8.030 45.297 1.00 43.94 29 TYR B C 1
ATOM 2005 O O . TYR B 1 30 ? 52.388 8.124 46.422 1.00 43.16 29 TYR B O 1
ATOM 2014 N N . VAL B 1 31 ? 52.373 7.410 44.251 1.00 42.52 30 VAL B N 1
ATOM 2015 C CA . VAL B 1 31 ? 51.036 6.822 44.300 1.00 41.44 30 VAL B CA 1
ATOM 2016 C C . VAL B 1 31 ? 50.994 5.608 45.241 1.00 41.49 30 VAL B C 1
ATOM 2017 O O . VAL B 1 31 ? 50.038 5.436 46.016 1.00 40.28 30 VAL B O 1
ATOM 2021 N N . ASN B 1 32 ? 52.041 4.788 45.202 1.00 40.85 31 ASN B N 1
ATOM 2022 C CA . ASN B 1 32 ? 52.113 3.628 46.078 1.00 42.27 31 ASN B CA 1
ATOM 2023 C C . ASN B 1 32 ? 52.419 3.947 47.545 1.00 43.27 31 ASN B C 1
ATOM 2024 O O . ASN B 1 32 ? 51.997 3.211 48.441 1.00 42.90 31 ASN B O 1
ATOM 2029 N N . LYS B 1 33 ? 53.188 4.999 47.808 1.00 45.10 32 LYS B N 1
ATOM 2030 C CA . LYS B 1 33 ? 53.551 5.319 49.186 1.00 45.71 32 LYS B CA 1
ATOM 2031 C C . LYS B 1 33 ? 52.414 6.101 49.827 1.00 44.24 32 LYS B C 1
ATOM 2032 O O . LYS B 1 33 ? 52.149 5.924 51.012 1.00 44.28 32 LYS B O 1
ATOM 2035 N N . THR B 1 34 ? 51.719 6.919 49.041 1.00 44.05 33 THR B N 1
ATOM 2036 C CA . THR B 1 34 ? 50.591 7.710 49.568 1.00 44.36 33 THR B CA 1
ATOM 2037 C C . THR B 1 34 ? 49.401 6.867 49.999 1.00 44.36 33 THR B C 1
ATOM 2038 O O . THR B 1 34 ? 48.969 6.955 51.138 1.00 46.12 33 THR B O 1
ATOM 2050 N N . GLY B 1 36 ? 49.273 3.599 50.316 1.00 44.28 35 GLY B N 1
ATOM 2051 C CA . GLY B 1 36 ? 49.632 2.506 51.220 1.00 44.10 35 GLY B CA 1
ATOM 2052 C C . GLY B 1 36 ? 49.713 2.899 52.681 1.00 43.80 35 GLY B C 1
ATOM 2053 O O . GLY B 1 36 ? 49.477 2.088 53.559 1.00 43.69 35 GLY B O 1
ATOM 2054 N N . VAL B 1 37 ? 49.986 4.169 52.936 1.00 44.43 36 VAL B N 1
ATOM 2055 C CA . VAL B 1 37 ? 50.250 4.653 54.288 1.00 42.67 36 VAL B CA 1
ATOM 2056 C C . VAL B 1 37 ? 49.363 5.766 54.845 1.00 41.37 36 VAL B C 1
ATOM 2057 O O . VAL B 1 37 ? 49.155 5.833 56.039 1.00 40.43 36 VAL B O 1
ATOM 2061 N N . GLU B 1 38 ? 48.848 6.648 54.009 1.00 42.76 37 GLU B N 1
ATOM 2062 C CA . GLU B 1 38 ? 48.146 7.841 54.529 1.00 43.95 37 GLU B CA 1
ATOM 2063 C C . GLU B 1 38 ? 46.635 7.732 54.712 1.00 42.74 37 GLU B C 1
ATOM 2064 O O . GLU B 1 38 ? 45.945 7.011 54.007 1.00 43.25 37 GLU B O 1
ATOM 2070 N N . GLN B 1 39 ? 46.137 8.502 55.666 1.00 43.47 38 GLN B N 1
ATOM 2071 C CA . GLN B 1 39 ? 44.717 8.552 56.011 1.00 43.19 38 GLN B CA 1
ATOM 2072 C C . GLN B 1 39 ? 43.941 9.613 55.247 1.00 42.78 38 GLN B C 1
ATOM 2073 O O . GLN B 1 39 ? 44.474 10.657 54.912 1.00 43.11 38 GLN B O 1
ATOM 2079 N N . GLY B 1 40 ? 42.668 9.337 54.998 1.00 43.13 39 GLY B N 1
ATOM 2080 C CA . GLY B 1 40 ? 41.780 10.265 54.308 1.00 42.75 39 GLY B CA 1
ATOM 2081 C C . GLY B 1 40 ? 42.032 10.408 52.826 1.00 41.36 39 GLY B C 1
ATOM 2082 O O . GLY B 1 40 ? 41.529 11.318 52.189 1.00 40.72 39 GLY B O 1
ATOM 2083 N N . VAL B 1 41 ? 42.836 9.527 52.267 1.00 42.32 40 VAL B N 1
ATOM 2084 C CA . VAL B 1 41 ? 43.112 9.596 50.856 1.00 43.92 40 VAL B CA 1
ATOM 2085 C C . VAL B 1 41 ? 42.168 8.622 50.230 1.00 43.59 40 VAL B C 1
ATOM 2086 O O . VAL B 1 41 ? 42.218 7.451 50.560 1.00 44.88 40 VAL B O 1
ATOM 2090 N N . LEU B 1 42 ? 41.289 9.111 49.347 1.00 45.68 41 LEU B N 1
ATOM 2091 C CA . LEU B 1 42 ? 40.264 8.267 48.697 1.00 45.49 41 LEU B CA 1
ATOM 2092 C C . LEU B 1 42 ? 40.756 7.578 47.417 1.00 45.94 41 LEU B C 1
ATOM 2093 O O . LEU B 1 42 ? 40.194 6.558 47.005 1.00 47.47 41 LEU B O 1
ATOM 2098 N N . GLY B 1 43 ? 41.785 8.137 46.787 1.00 43.51 42 GLY B N 1
ATOM 2099 C CA . GLY B 1 43 ? 42.328 7.576 45.562 1.00 43.05 42 GLY B CA 1
ATOM 2100 C C . GLY B 1 43 ? 43.251 8.530 44.819 1.00 43.49 42 GLY B C 1
ATOM 2101 O O . GLY B 1 43 ? 43.093 9.737 44.903 1.00 41.07 42 GLY B O 1
ATOM 2102 N N . LEU B 1 44 ? 44.248 7.973 44.141 1.00 43.57 43 LEU B N 1
ATOM 2103 C CA . LEU B 1 44 ? 45.167 8.736 43.314 1.00 44.09 43 LEU B CA 1
ATOM 2104 C C . LEU B 1 44 ? 45.248 8.036 41.968 1.00 43.55 43 LEU B C 1
ATOM 2105 O O . LEU B 1 44 ? 45.244 6.823 41.909 1.00 44.81 43 LEU B O 1
ATOM 2110 N N . PHE B 1 45 ? 45.306 8.804 40.893 1.00 42.89 44 PHE B N 1
ATOM 2111 C CA . PHE B 1 45 ? 45.261 8.264 39.545 1.00 42.65 44 PHE B CA 1
ATOM 2112 C C . PHE B 1 45 ? 46.240 8.988 38.645 1.00 42.54 44 PHE B C 1
ATOM 2113 O O . PHE B 1 45 ? 45.975 10.114 38.229 1.00 42.51 44 PHE B O 1
ATOM 2121 N N . ALA B 1 46 ? 47.371 8.346 38.357 1.00 43.10 45 ALA B N 1
ATOM 2122 C CA . ALA B 1 46 ? 48.396 8.907 37.474 1.00 43.48 45 ALA B CA 1
ATOM 2123 C C . ALA B 1 46 ? 48.215 8.359 36.071 1.00 42.56 45 ALA B C 1
ATOM 2124 O O . ALA B 1 46 ? 48.099 7.141 35.881 1.00 43.69 45 ALA B O 1
ATOM 2126 N N . ALA B 1 47 ? 48.168 9.266 35.103 1.00 42.17 46 ALA B N 1
ATOM 2127 C CA . ALA B 1 47 ? 48.043 8.930 33.685 1.00 42.82 46 ALA B CA 1
ATOM 2128 C C . ALA B 1 47 ? 48.987 9.811 32.866 1.00 43.34 46 ALA B C 1
ATOM 2129 O O . ALA B 1 47 ? 49.678 10.671 33.401 1.00 45.12 46 ALA B O 1
ATOM 2131 N N . THR B 1 48 ? 49.009 9.601 31.559 1.00 43.18 47 THR B N 1
ATOM 2132 C CA . THR B 1 48 ? 49.863 10.374 30.695 1.00 41.83 47 THR B CA 1
ATOM 2133 C C . THR B 1 48 ? 49.206 10.614 29.368 1.00 41.85 47 THR B C 1
ATOM 2134 O O . THR B 1 48 ? 48.518 9.733 28.862 1.00 41.91 47 THR B O 1
ATOM 2138 N N . ASP B 1 49 ? 49.427 11.812 28.821 1.00 42.87 48 ASP B N 1
ATOM 2139 C CA . ASP B 1 49 ? 48.995 12.20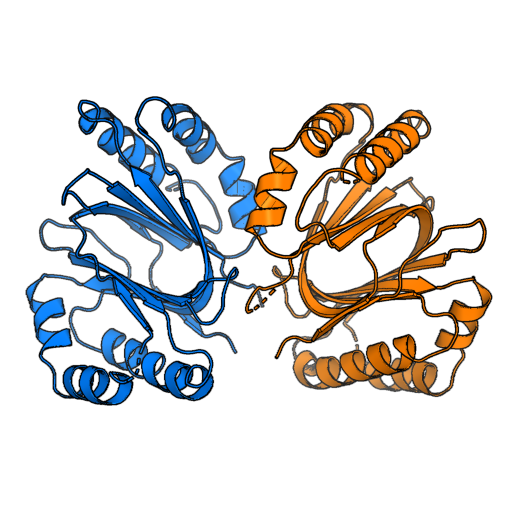3 27.466 1.00 42.98 48 ASP B CA 1
ATOM 2140 C C . ASP B 1 49 ? 50.289 12.376 26.678 1.00 41.78 48 ASP B C 1
ATOM 2141 O O . ASP B 1 49 ? 51.078 13.254 27.009 1.00 40.94 48 ASP B O 1
ATOM 2146 N N . GLU B 1 50 ? 50.531 11.510 25.687 1.00 42.07 49 GLU B N 1
ATOM 2147 C CA . GLU B 1 50 ? 51.794 11.542 24.904 1.00 43.36 49 GLU B CA 1
ATOM 2148 C C . GLU B 1 50 ? 51.715 12.270 23.546 1.00 43.98 49 GLU B C 1
ATOM 2149 O O . GLU B 1 50 ? 52.712 12.353 22.825 1.00 44.64 49 GLU B O 1
ATOM 2155 N N . ARG B 1 51 ? 50.553 12.817 23.212 1.00 43.77 50 ARG B N 1
ATOM 2156 C CA . ARG B 1 51 ? 50.402 13.562 21.975 1.00 43.93 50 ARG B CA 1
ATOM 2157 C C . ARG B 1 51 ? 51.219 14.851 22.028 1.00 45.03 50 ARG B C 1
ATOM 2158 O O . ARG B 1 51 ? 51.259 15.506 23.064 1.00 46.88 50 ARG B O 1
ATOM 2166 N N . ASP B 1 52 ? 51.875 15.208 20.925 1.00 45.57 51 ASP B N 1
ATOM 2167 C CA . ASP B 1 52 ? 52.662 16.452 20.829 1.00 46.23 51 ASP B CA 1
ATOM 2168 C C . ASP B 1 52 ? 53.845 16.524 21.801 1.00 45.46 51 ASP B C 1
ATOM 2169 O O . ASP B 1 52 ? 54.998 16.492 21.382 1.00 45.26 51 ASP B O 1
ATOM 2171 N N . LYS B 1 53 ? 53.545 16.655 23.087 1.00 45.16 52 LYS B N 1
ATOM 2172 C CA . LYS B 1 53 ? 54.541 16.741 24.137 1.00 45.97 52 LYS B CA 1
ATOM 2173 C C . LYS B 1 53 ? 53.964 15.971 25.322 1.00 46.48 52 LYS B C 1
ATOM 2174 O O . LYS B 1 53 ? 52.799 16.142 25.679 1.00 47.70 52 LYS B O 1
ATOM 2176 N N . THR B 1 54 ? 54.766 15.108 25.923 1.00 45.72 53 THR B N 1
ATOM 2177 C CA . THR B 1 54 ? 54.307 14.286 27.031 1.00 44.70 53 THR B CA 1
ATOM 2178 C C . THR B 1 54 ? 53.812 15.110 28.238 1.00 44.50 53 THR B C 1
ATOM 2179 O O . THR B 1 54 ? 54.572 15.873 28.831 1.00 44.91 53 THR B O 1
ATOM 2183 N N . THR B 1 55 ? 52.541 14.942 28.599 1.00 43.11 54 THR B N 1
ATOM 2184 C CA . THR B 1 55 ? 51.957 15.648 29.731 1.00 44.09 54 THR B CA 1
ATOM 2185 C C . THR B 1 55 ? 51.516 14.673 30.839 1.00 44.72 54 THR B C 1
ATOM 2186 O O . THR B 1 55 ? 50.796 13.698 30.591 1.00 46.00 54 THR B O 1
ATOM 2190 N N . SER B 1 56 ? 51.938 14.960 32.067 1.00 43.67 55 SER B N 1
ATOM 2191 C CA . SER B 1 56 ? 51.542 14.174 33.223 1.00 42.02 55 SER B CA 1
ATOM 2192 C C . SER B 1 56 ? 50.204 14.666 33.776 1.00 41.45 55 SER B C 1
ATOM 2193 O O . SER B 1 56 ? 49.972 15.860 33.874 1.00 38.73 55 SER B O 1
ATOM 2196 N N . TYR B 1 57 ? 49.306 13.741 34.082 1.00 42.99 56 TYR B N 1
ATOM 2197 C CA . TYR B 1 57 ? 48.058 14.071 34.783 1.00 43.25 56 TYR B CA 1
ATOM 2198 C C . TYR B 1 57 ? 48.006 13.214 36.034 1.00 41.87 56 TYR B C 1
ATOM 2199 O O . TYR B 1 57 ? 48.402 12.060 36.019 1.00 41.16 56 TYR B O 1
ATOM 2208 N N . ILE B 1 58 ? 47.559 13.805 37.128 1.00 41.99 57 ILE B N 1
ATOM 2209 C CA . ILE B 1 58 ? 47.405 13.077 38.354 1.00 42.52 57 ILE B CA 1
ATOM 2210 C C . ILE B 1 58 ? 46.142 13.603 38.988 1.00 42.53 57 ILE B C 1
ATOM 2211 O O . ILE B 1 58 ? 46.057 14.783 39.340 1.00 42.34 57 ILE B O 1
ATOM 2216 N N . VAL B 1 59 ? 45.147 12.741 39.083 1.00 42.63 58 VAL B N 1
ATOM 2217 C CA . VAL B 1 59 ? 43.902 13.084 39.724 1.00 43.04 58 VAL B CA 1
ATOM 2218 C C . VAL B 1 59 ? 44.096 12.622 41.143 1.00 43.83 58 VAL B C 1
ATOM 2219 O O . VAL B 1 59 ? 44.513 11.490 41.359 1.00 45.66 58 VAL B O 1
ATOM 2223 N N . GLU B 1 60 ? 43.822 13.495 42.111 1.00 44.46 59 GLU B N 1
ATOM 2224 C CA . GLU B 1 60 ? 43.998 13.202 43.539 1.00 42.42 59 GLU B CA 1
ATOM 2225 C C . GLU B 1 60 ? 42.709 13.541 44.257 1.00 40.98 59 GLU B C 1
ATOM 2226 O O . GLU B 1 60 ? 42.217 14.645 44.099 1.00 41.16 59 GLU B O 1
ATOM 2232 N N . ILE B 1 61 ? 42.180 12.628 45.075 1.00 41.10 60 ILE B N 1
ATOM 2233 C CA . ILE B 1 61 ? 40.920 12.871 45.787 1.00 40.41 60 ILE B CA 1
ATOM 2234 C C . ILE B 1 61 ? 41.013 12.482 47.264 1.00 40.14 60 ILE B C 1
ATOM 2235 O O . ILE B 1 61 ? 41.422 11.380 47.611 1.00 39.33 60 ILE B O 1
ATOM 2240 N N . TYR B 1 62 ? 40.607 13.416 48.124 1.00 41.68 61 TYR B N 1
ATOM 2241 C CA . TYR B 1 62 ? 40.708 13.268 49.571 1.00 41.86 61 TYR B CA 1
ATOM 2242 C C . TYR B 1 62 ? 39.400 13.499 50.267 1.00 41.77 61 TYR B C 1
ATOM 2243 O O . TYR B 1 62 ? 38.518 14.181 49.766 1.00 39.88 61 TYR B O 1
ATOM 2252 N N . ASN B 1 63 ? 39.314 12.993 51.480 1.00 43.14 62 ASN B N 1
ATOM 2253 C CA . ASN B 1 63 ? 38.058 13.007 52.180 1.00 44.46 62 ASN B CA 1
ATOM 2254 C C . ASN B 1 63 ? 37.653 14.377 52.654 1.00 43.40 62 ASN B C 1
ATOM 2255 O O . ASN B 1 63 ? 36.459 14.660 52.714 1.00 43.91 62 ASN B O 1
ATOM 2260 N N . ASP B 1 64 ? 38.652 15.204 52.976 1.00 42.64 63 ASP B N 1
ATOM 2261 C CA . ASP B 1 64 ? 38.460 16.586 53.426 1.00 43.59 63 ASP B CA 1
ATOM 2262 C C . ASP B 1 64 ? 39.753 17.417 53.346 1.00 43.20 63 ASP B C 1
ATOM 2263 O O . ASP B 1 64 ? 40.818 16.867 53.106 1.00 43.94 63 ASP B O 1
ATOM 2268 N N . TYR B 1 65 ? 39.670 18.722 53.602 1.00 43.81 64 TYR B N 1
ATOM 2269 C CA . TYR B 1 65 ? 40.857 19.585 53.506 1.00 43.93 64 TYR B CA 1
ATOM 2270 C C . TYR B 1 65 ? 41.938 19.282 54.533 1.00 43.70 64 TYR B C 1
ATOM 2271 O O . TYR B 1 65 ? 43.090 19.598 54.280 1.00 45.37 64 TYR B O 1
ATOM 2280 N N . LEU B 1 66 ? 41.596 18.679 55.667 1.00 42.73 65 LEU B N 1
ATOM 2281 C CA . LEU B 1 66 ? 42.623 18.351 56.649 1.00 44.04 65 LEU B CA 1
ATOM 2282 C C . LEU B 1 66 ? 43.445 17.163 56.174 1.00 44.79 65 LEU B C 1
ATOM 2283 O O . LEU B 1 66 ? 44.665 17.116 56.383 1.00 45.30 65 LEU B O 1
ATOM 2288 N N . ALA B 1 67 ? 42.764 16.191 55.563 1.00 45.11 66 ALA B N 1
ATOM 2289 C CA . ALA B 1 67 ? 43.436 15.009 55.033 1.00 45.76 66 ALA B CA 1
ATOM 2290 C C . ALA B 1 67 ? 44.371 15.449 53.927 1.00 45.23 66 ALA B C 1
ATOM 2291 O O . ALA B 1 67 ? 45.484 14.931 53.811 1.00 47.41 66 ALA B O 1
ATOM 2293 N N . PHE B 1 68 ? 43.924 16.396 53.112 1.00 43.13 67 PHE B N 1
ATOM 2294 C CA . PHE B 1 68 ? 44.768 16.937 52.058 1.00 44.10 67 PHE B CA 1
ATOM 2295 C C . PHE B 1 68 ? 45.972 17.719 52.638 1.00 44.16 67 PHE B C 1
ATOM 2296 O O . PHE B 1 68 ? 47.096 17.554 52.201 1.00 44.57 67 PHE B O 1
ATOM 2304 N N . SER B 1 69 ? 45.726 18.573 53.622 1.00 43.98 68 SER B N 1
ATOM 2305 C CA . SER B 1 69 ? 46.792 19.410 54.155 1.00 45.10 68 SER B CA 1
ATOM 2306 C C . SER B 1 69 ? 47.862 18.531 54.811 1.00 44.55 68 SER B C 1
ATOM 2307 O O . SER B 1 69 ? 49.042 18.865 54.770 1.00 40.93 68 SER B O 1
ATOM 2310 N N . ASN B 1 70 ? 47.445 17.425 55.423 1.00 45.05 69 ASN B N 1
ATOM 2311 C CA . ASN B 1 70 ? 48.409 16.490 56.005 1.00 44.97 69 ASN B CA 1
ATOM 2312 C C . ASN B 1 70 ? 49.196 15.776 54.899 1.00 43.23 69 ASN B C 1
ATOM 2313 O O . ASN B 1 70 ? 50.403 15.555 55.016 1.00 41.67 69 ASN B O 1
ATOM 2318 N N . HIS B 1 71 ? 48.522 15.472 53.803 1.00 43.39 70 HIS B N 1
ATOM 2319 C CA . HIS B 1 71 ? 49.194 14.818 52.690 1.00 44.23 70 HIS B CA 1
ATOM 2320 C C . HIS B 1 71 ? 50.322 15.682 52.151 1.00 44.42 70 HIS B C 1
ATOM 2321 O O . HIS B 1 71 ? 51.426 15.185 51.938 1.00 47.04 70 HIS B O 1
ATOM 2328 N N . THR B 1 72 ? 50.079 16.980 51.994 1.00 43.12 71 THR B N 1
ATOM 2329 C CA . THR B 1 72 ? 51.112 17.853 51.431 1.00 42.90 71 THR B CA 1
ATOM 2330 C C . THR B 1 72 ? 52.295 17.992 52.382 1.00 43.10 71 THR B C 1
ATOM 2331 O O . THR B 1 72 ? 53.346 18.442 51.954 1.00 44.64 71 THR B O 1
ATOM 2335 N N . LYS B 1 73 ? 52.123 17.607 53.652 1.00 43.26 72 LYS B N 1
ATOM 2336 C CA . LYS B 1 73 ? 53.194 17.669 54.642 1.00 43.20 72 LYS B CA 1
ATOM 2337 C C . LYS B 1 73 ? 53.863 16.324 54.901 1.00 42.53 72 LYS B C 1
ATOM 2338 O O . LYS B 1 73 ? 54.926 16.288 55.489 1.00 42.25 72 LYS B O 1
ATOM 2344 N N . ASN B 1 74 ? 53.237 15.228 54.488 1.00 43.33 73 ASN B N 1
ATOM 2345 C CA . ASN B 1 74 ? 53.765 13.878 54.759 1.00 43.59 73 ASN B CA 1
ATOM 2346 C C . ASN B 1 74 ? 54.902 13.512 53.795 1.00 43.28 73 ASN B C 1
ATOM 2347 O O . ASN B 1 74 ? 55.145 14.230 52.824 1.00 44.26 73 ASN B O 1
ATOM 2352 N N . GLN B 1 75 ? 55.564 12.384 54.040 1.00 42.85 74 GLN B N 1
ATOM 2353 C CA . GLN B 1 75 ? 56.779 12.018 53.291 1.00 43.02 74 GLN B CA 1
ATOM 2354 C C . GLN B 1 75 ? 56.613 11.761 51.792 1.00 43.97 74 GLN B C 1
ATOM 2355 O O . GLN B 1 75 ? 57.464 12.168 51.000 1.00 45.52 74 GLN B O 1
ATOM 2361 N N . ALA B 1 76 ? 55.546 11.079 51.394 1.00 43.71 75 ALA B N 1
ATOM 2362 C CA . ALA B 1 76 ? 55.341 10.775 49.989 1.00 43.35 75 ALA B CA 1
ATOM 2363 C C . ALA B 1 76 ? 55.415 12.026 49.122 1.00 43.95 75 ALA B C 1
ATOM 2364 O O . ALA B 1 76 ? 56.191 12.083 48.158 1.00 45.38 75 ALA B O 1
ATOM 2366 N N . SER B 1 77 ? 54.610 13.020 49.481 1.00 43.60 76 SER B N 1
ATOM 2367 C CA . SER B 1 77 ? 54.533 14.279 48.742 1.00 43.47 76 SER B CA 1
ATOM 2368 C C . SER B 1 77 ? 55.811 15.080 48.801 1.00 43.55 76 SER B C 1
ATOM 2369 O O . SER B 1 77 ? 56.195 15.692 47.807 1.00 42.95 76 SER B O 1
ATOM 2372 N N . LYS B 1 78 ? 56.452 15.101 49.967 1.00 44.04 77 LYS B N 1
ATOM 2373 C CA . LYS B 1 78 ? 57.693 15.837 50.156 1.00 46.48 77 LYS B CA 1
ATOM 2374 C C . LYS B 1 78 ? 58.786 15.292 49.205 1.00 46.08 77 LYS B C 1
ATOM 2375 O O . LYS B 1 78 ? 59.590 16.050 48.656 1.00 45.60 77 LYS B O 1
ATOM 2381 N N . ASP B 1 79 ? 58.786 13.975 49.003 1.00 45.16 78 ASP B N 1
ATOM 2382 C CA . ASP B 1 79 ? 59.759 13.327 48.126 1.00 45.28 78 ASP B CA 1
ATOM 2383 C C . ASP B 1 79 ? 59.456 13.597 46.658 1.00 45.74 78 ASP B C 1
ATOM 2384 O O . ASP B 1 79 ? 60.370 13.864 45.864 1.00 45.81 78 ASP B O 1
ATOM 2389 N N . PHE B 1 80 ? 58.173 13.529 46.308 1.00 45.31 79 PHE B N 1
ATOM 2390 C CA . PHE B 1 80 ? 57.742 13.775 44.943 1.00 44.68 79 PHE B CA 1
ATOM 2391 C C . PHE B 1 80 ? 57.954 15.233 44.542 1.00 44.31 79 PHE B C 1
ATOM 2392 O O . PHE B 1 80 ? 58.518 15.505 43.492 1.00 45.69 79 PHE B O 1
ATOM 2400 N N . LYS B 1 81 ? 57.509 16.168 45.374 1.00 44.94 80 LYS B N 1
ATOM 2401 C CA . LYS B 1 81 ? 57.709 17.593 45.102 1.00 45.48 80 LYS B CA 1
ATOM 2402 C C . LYS B 1 81 ? 59.203 17.915 44.934 1.00 45.30 80 LYS B C 1
ATOM 2403 O O . LYS B 1 81 ? 59.569 18.816 44.185 1.00 44.87 80 LYS B O 1
ATOM 2405 N N . ALA B 1 82 ? 60.064 17.146 45.592 1.00 45.64 81 ALA B N 1
ATOM 2406 C CA . ALA B 1 82 ? 61.521 17.332 45.476 1.00 46.42 81 ALA B CA 1
ATOM 2407 C C . ALA B 1 82 ? 62.068 16.863 44.126 1.00 47.11 81 ALA B C 1
ATOM 2408 O O . ALA B 1 82 ? 63.178 17.215 43.758 1.00 47.18 81 ALA B O 1
ATOM 2410 N N . VAL B 1 83 ? 61.296 16.045 43.411 1.00 46.81 82 VAL B N 1
ATOM 2411 C CA . VAL B 1 83 ? 61.708 15.498 42.111 1.00 45.80 82 VAL B CA 1
ATOM 2412 C C . VAL B 1 83 ? 61.082 16.234 40.916 1.00 44.81 82 VAL B C 1
ATOM 2413 O O . VAL B 1 83 ? 61.678 16.295 39.856 1.00 44.49 82 VAL B O 1
ATOM 2417 N N . ILE B 1 84 ? 59.904 16.812 41.093 1.00 45.02 83 ILE B N 1
ATOM 2418 C CA . ILE B 1 84 ? 59.244 17.510 39.993 1.00 45.89 83 ILE B CA 1
ATOM 2419 C C . ILE B 1 84 ? 60.189 18.404 39.160 1.00 45.87 83 ILE B C 1
ATOM 2420 O O . ILE B 1 84 ? 60.260 18.261 37.942 1.00 44.96 83 ILE B O 1
ATOM 2425 N N . PRO B 1 85 ? 60.931 19.309 39.810 1.00 46.71 84 PRO B N 1
ATOM 2426 C CA . PRO B 1 85 ? 61.782 20.232 39.047 1.00 47.33 84 PRO B CA 1
ATOM 2427 C C . PRO B 1 85 ? 62.812 19.600 38.112 1.00 47.27 84 PRO B C 1
ATOM 2428 O O . PRO B 1 85 ? 63.168 20.218 37.103 1.00 48.16 84 PRO B O 1
ATOM 2432 N N . GLN B 1 86 ? 63.312 18.413 38.433 1.00 45.82 85 GLN B N 1
ATOM 2433 C CA . GLN B 1 86 ? 64.285 17.783 37.532 1.00 45.82 85 GLN B CA 1
ATOM 2434 C C . GLN B 1 86 ? 63.597 16.891 36.457 1.00 45.11 85 GLN B C 1
ATOM 2435 O O . GLN B 1 86 ? 64.269 16.414 35.542 1.00 45.66 85 GLN B O 1
ATOM 2441 N N . ILE B 1 87 ? 62.279 16.689 36.545 1.00 43.45 86 ILE B N 1
ATOM 2442 C CA . ILE B 1 87 ? 61.549 15.938 35.510 1.00 43.67 86 ILE B CA 1
ATOM 2443 C C . ILE B 1 87 ? 60.486 16.765 34.763 1.00 44.59 86 ILE B C 1
ATOM 2444 O O . ILE B 1 87 ? 59.918 16.290 33.787 1.00 45.04 86 ILE B O 1
ATOM 2449 N N . ALA B 1 88 ? 60.229 17.993 35.209 1.00 44.77 87 ALA B N 1
ATOM 2450 C CA . ALA B 1 88 ? 59.206 18.841 34.606 1.00 43.96 87 ALA B CA 1
ATOM 2451 C C . ALA B 1 88 ? 59.797 19.945 33.734 1.00 42.89 87 ALA B C 1
ATOM 2452 O O . ALA B 1 88 ? 60.691 20.664 34.155 1.00 42.11 87 ALA B O 1
ATOM 2454 N N . GLU B 1 89 ? 59.278 20.075 32.519 1.00 43.58 88 GLU B N 1
ATOM 2455 C CA . GLU B 1 89 ? 59.740 21.091 31.597 1.00 46.01 88 GLU B CA 1
ATOM 2456 C C . GLU B 1 89 ? 59.086 22.426 31.945 1.00 47.62 88 GLU B C 1
ATOM 2457 O O . GLU B 1 89 ? 59.759 23.454 32.051 1.00 48.00 88 GLU B O 1
ATOM 2463 N N . GLY B 1 90 ? 57.769 22.420 32.105 1.00 49.12 89 GLY B N 1
ATOM 2464 C CA . GLY B 1 90 ? 57.070 23.656 32.437 1.00 50.55 89 GLY B CA 1
ATOM 2465 C C . GLY B 1 90 ? 55.607 23.455 32.775 1.00 51.51 89 GLY B C 1
ATOM 2466 O O . GLY B 1 90 ? 55.182 22.341 33.153 1.00 51.04 89 GLY B O 1
ATOM 2467 N N . ASN B 1 91 ? 54.845 24.542 32.602 1.00 51.77 90 ASN B N 1
ATOM 2468 C CA . ASN B 1 91 ? 53.397 24.592 32.894 1.00 51.76 90 ASN B CA 1
ATOM 2469 C C . ASN B 1 91 ? 53.108 24.461 34.408 1.00 52.89 90 ASN B C 1
ATOM 2470 O O . ASN B 1 91 ? 53.009 25.497 35.095 1.00 56.64 90 ASN B O 1
ATOM 2475 N N . LEU B 1 92 ? 52.999 23.219 34.901 1.00 50.49 91 LEU B N 1
ATOM 2476 C CA . LEU B 1 92 ? 52.739 22.891 36.335 1.00 51.91 91 LEU B CA 1
ATOM 2477 C C . LEU B 1 92 ? 51.359 23.389 36.868 1.00 50.31 91 LEU B C 1
ATOM 2478 O O . LEU B 1 92 ? 51.268 23.983 37.945 1.00 52.90 91 LEU B O 1
ATOM 2483 N N . ASN B 1 93 ? 50.300 23.097 36.123 1.00 48.92 92 ASN B N 1
ATOM 2484 C CA . ASN B 1 93 ? 48.949 23.547 36.447 1.00 48.67 92 ASN B CA 1
ATOM 2485 C C . ASN B 1 93 ? 48.248 22.677 37.444 1.00 48.73 92 ASN B C 1
ATOM 2486 O O . ASN B 1 93 ? 48.688 21.554 37.729 1.00 52.12 92 ASN B O 1
ATOM 2491 N N . SER B 1 94 ? 47.126 23.176 37.948 1.00 46.84 93 SER B N 1
ATOM 2492 C CA . SER B 1 94 ? 46.331 22.410 38.900 1.00 46.97 93 SER B CA 1
ATOM 2493 C C . SER B 1 94 ? 44.916 22.959 39.026 1.00 46.89 93 SER B C 1
ATOM 2494 O O . SER B 1 94 ? 44.709 24.099 39.407 1.00 49.99 93 SER B O 1
ATOM 2497 N N . ALA B 1 95 ? 43.950 22.124 38.706 1.00 45.87 94 ALA B N 1
ATOM 2498 C CA . ALA B 1 95 ? 42.561 22.472 38.798 1.00 44.83 94 ALA B CA 1
ATOM 2499 C C . ALA B 1 95 ? 42.024 21.982 40.151 1.00 43.71 94 ALA B C 1
ATOM 2500 O O . ALA B 1 95 ? 42.275 20.859 40.537 1.00 42.71 94 ALA B O 1
ATOM 2502 N N . GLU B 1 96 ? 41.333 22.847 40.882 1.00 42.34 95 GLU B N 1
ATOM 2503 C CA . GLU B 1 96 ? 40.685 22.482 42.124 1.00 43.58 95 GLU B CA 1
ATOM 2504 C C . GLU B 1 96 ? 39.217 22.385 41.759 1.00 44.35 95 GLU B C 1
ATOM 2505 O O . GLU B 1 96 ? 38.680 23.318 41.176 1.00 47.45 95 GLU B O 1
ATOM 2511 N N . ILE B 1 97 ? 38.547 21.296 42.120 1.00 45.14 96 ILE B N 1
ATOM 2512 C CA . ILE B 1 97 ? 37.167 21.062 41.655 1.00 44.29 96 ILE B CA 1
ATOM 2513 C C . ILE B 1 97 ? 36.099 20.862 42.732 1.00 43.46 96 ILE B C 1
ATOM 2514 O O . ILE B 1 97 ? 36.294 20.092 43.649 1.00 45.85 96 ILE B O 1
ATOM 2519 N N . ASP B 1 98 ? 34.972 21.567 42.617 1.00 44.33 97 ASP B N 1
ATOM 2520 C CA . ASP B 1 98 ? 33.821 21.366 43.508 1.00 43.53 97 ASP B CA 1
ATOM 2521 C C . ASP B 1 98 ? 33.151 20.107 42.994 1.00 43.37 97 ASP B C 1
ATOM 2522 O O . ASP B 1 98 ? 32.603 20.108 41.898 1.00 45.04 97 ASP B O 1
ATOM 2527 N N . VAL B 1 99 ? 33.211 19.029 43.754 1.00 43.01 98 VAL B N 1
ATOM 2528 C CA . VAL B 1 99 ? 32.676 17.757 43.275 1.00 42.92 98 VAL B CA 1
ATOM 2529 C C . VAL B 1 99 ? 31.152 17.757 43.271 1.00 43.65 98 VAL B C 1
ATOM 2530 O O . VAL B 1 99 ? 30.518 18.160 44.267 1.00 45.23 98 VAL B O 1
ATOM 2534 N N . GLN B 1 100 ? 30.573 17.354 42.136 1.00 43.89 99 GLN B N 1
ATOM 2535 C CA . GLN B 1 100 ? 29.093 17.243 41.971 1.00 43.52 99 GLN B CA 1
ATOM 2536 C C . GLN B 1 100 ? 28.701 15.792 42.100 1.00 42.84 99 GLN B C 1
ATOM 2537 O O . GLN B 1 100 ? 27.790 15.469 42.837 1.00 44.32 99 GLN B O 1
ATOM 2543 N N . ILE B 1 101 ? 29.398 14.928 41.371 1.00 42.23 100 ILE B N 1
ATOM 2544 C CA . ILE B 1 101 ? 29.239 13.494 41.506 1.00 42.30 100 ILE B CA 1
ATOM 2545 C C . ILE B 1 101 ? 30.589 12.808 41.508 1.00 42.28 100 ILE B C 1
ATOM 2546 O O . ILE B 1 101 ? 31.416 13.081 40.652 1.00 41.60 100 ILE B O 1
ATOM 2551 N N . ALA B 1 102 ? 30.805 11.927 42.480 1.00 42.13 101 ALA B N 1
ATOM 2552 C CA . ALA B 1 102 ? 32.021 11.134 42.539 1.00 42.96 101 ALA B CA 1
ATOM 2553 C C . ALA B 1 102 ? 31.608 9.719 42.941 1.00 43.91 101 ALA B C 1
ATOM 2554 O O . ALA B 1 102 ? 31.094 9.504 44.033 1.00 43.82 101 ALA B O 1
ATOM 2556 N N . LYS B 1 103 ? 31.789 8.777 42.021 1.00 44.31 102 LYS B N 1
ATOM 2557 C CA . LYS B 1 103 ? 31.394 7.384 42.220 1.00 44.76 102 LYS B CA 1
ATOM 2558 C C . LYS B 1 103 ? 32.457 6.431 41.661 1.00 42.72 102 LYS B C 1
ATOM 2559 O O . LYS B 1 103 ? 32.934 6.640 40.566 1.00 41.52 102 LYS B O 1
ATOM 2565 N N . ASP B 1 104 ? 32.844 5.407 42.420 1.00 42.08 103 ASP B N 1
ATOM 2566 C CA . ASP B 1 104 ? 33.828 4.445 41.918 1.00 43.16 103 ASP B CA 1
ATOM 2567 C C . ASP B 1 104 ? 33.739 3.047 42.527 1.00 42.91 103 ASP B C 1
ATOM 2568 O O . ASP B 1 104 ? 33.048 2.810 43.507 1.00 42.09 103 ASP B O 1
ATOM 2573 N N . LYS B 1 105 ? 34.440 2.131 41.868 1.00 43.65 104 LYS B N 1
ATOM 2574 C CA . LYS B 1 105 ? 34.637 0.771 42.325 1.00 43.51 104 LYS B CA 1
ATOM 2575 C C . LYS B 1 105 ? 36.145 0.702 42.621 1.00 43.23 104 LYS B C 1
ATOM 2576 O O . LYS B 1 105 ? 36.884 1.627 42.306 1.00 42.26 104 LYS B O 1
ATOM 2578 N N . LYS B 1 106 ? 36.601 -0.358 43.264 1.00 44.24 105 LYS B N 1
ATOM 2579 C CA . LYS B 1 106 ? 38.021 -0.509 43.581 1.00 43.55 105 LYS B CA 1
ATOM 2580 C C . LYS B 1 106 ? 38.670 -0.937 42.283 1.00 43.94 105 LYS B C 1
ATOM 2581 O O . LYS B 1 106 ? 38.177 -1.858 41.645 1.00 42.66 105 LYS B O 1
ATOM 2587 N N . ILE B 1 107 ? 39.742 -0.252 41.866 1.00 44.45 106 ILE B N 1
ATOM 2588 C CA . ILE B 1 107 ? 40.415 -0.575 40.615 1.00 43.59 106 ILE B CA 1
ATOM 2589 C C . ILE B 1 107 ? 41.698 -1.391 40.774 1.00 42.74 106 ILE B C 1
ATOM 2590 O O . ILE B 1 107 ? 42.619 -0.981 41.460 1.00 41.06 106 ILE B O 1
ATOM 2595 N N . GLU B 1 108 ? 41.738 -2.549 40.124 1.00 43.32 107 GLU B N 1
ATOM 2596 C CA . GLU B 1 108 ? 42.941 -3.373 40.027 1.00 44.31 107 GLU B CA 1
ATOM 2597 C C . GLU B 1 108 ? 43.412 -3.175 38.587 1.00 43.83 107 GLU B C 1
ATOM 2598 O O . GLU B 1 108 ? 42.953 -3.868 37.668 1.00 42.84 107 GLU B O 1
ATOM 2604 N N . GLN B 1 109 ? 44.316 -2.219 38.387 1.00 44.37 108 GLN B N 1
ATOM 2605 C CA . GLN B 1 109 ? 44.746 -1.862 37.047 1.00 45.27 108 GLN B CA 1
ATOM 2606 C C . GLN B 1 109 ? 45.400 -3.058 36.338 1.00 44.80 108 GLN B C 1
ATOM 2607 O O . GLN B 1 109 ? 46.037 -3.903 36.956 1.00 44.33 108 GLN B O 1
ATOM 2613 N N . ASN B 1 110 ? 45.200 -3.108 35.033 1.00 44.72 109 ASN B N 1
ATOM 2614 C CA . ASN B 1 110 ? 45.736 -4.152 34.186 1.00 45.29 109 ASN B CA 1
ATOM 2615 C C . ASN B 1 110 ? 46.050 -3.484 32.858 1.00 45.65 109 ASN B C 1
ATOM 2616 O O . ASN B 1 110 ? 45.887 -2.280 32.712 1.00 47.15 109 ASN B O 1
ATOM 2621 N N . ASP B 1 111 ? 46.461 -4.251 31.871 1.00 47.16 110 ASP B N 1
ATOM 2622 C CA . ASP B 1 111 ? 46.791 -3.675 30.572 1.00 47.29 110 ASP B CA 1
ATOM 2623 C C . ASP B 1 111 ? 45.574 -2.988 29.898 1.00 47.19 110 ASP B C 1
ATOM 2624 O O . ASP B 1 111 ? 45.739 -2.022 29.165 1.00 48.37 110 ASP B O 1
ATOM 2629 N N . ASN B 1 112 ? 44.362 -3.465 30.171 1.00 46.35 111 ASN B N 1
ATOM 2630 C CA . ASN B 1 112 ? 43.150 -2.935 29.535 1.00 45.31 111 ASN B CA 1
ATOM 2631 C C . ASN B 1 112 ? 42.506 -1.717 30.166 1.00 44.49 111 ASN B C 1
ATOM 2632 O O . ASN B 1 112 ? 41.605 -1.149 29.563 1.00 44.49 111 ASN B O 1
ATOM 2637 N N . THR B 1 113 ? 42.941 -1.314 31.358 1.00 43.95 112 THR B N 1
ATOM 2638 C CA . THR B 1 113 ? 42.343 -0.167 32.042 1.00 42.03 112 THR B CA 1
ATOM 2639 C C . THR B 1 113 ? 42.467 1.061 31.145 1.00 44.23 112 THR B C 1
ATOM 2640 O O . THR B 1 113 ? 43.560 1.370 30.667 1.00 43.36 112 THR B O 1
ATOM 2644 N N . PHE B 1 114 ? 41.348 1.760 30.947 1.00 45.26 113 PHE B N 1
ATOM 2645 C CA . PHE B 1 114 ? 41.269 2.904 30.042 1.00 45.77 113 PHE B CA 1
ATOM 2646 C C . PHE B 1 114 ? 40.721 4.155 30.740 1.00 45.82 113 PHE B C 1
ATOM 2647 O O . PHE B 1 114 ? 39.601 4.142 31.236 1.00 46.97 113 PHE B O 1
ATOM 2655 N N . ALA B 1 115 ? 41.511 5.227 30.751 1.00 44.30 114 ALA B N 1
ATOM 2656 C CA . ALA B 1 115 ? 41.142 6.482 31.405 1.00 43.95 114 ALA B CA 1
ATOM 2657 C C . ALA B 1 115 ? 40.958 7.621 30.407 1.00 44.50 114 ALA B C 1
ATOM 2658 O O . ALA B 1 115 ? 41.699 7.723 29.423 1.00 44.62 114 ALA B O 1
ATOM 2660 N N . VAL B 1 116 ? 39.968 8.474 30.674 1.00 44.74 115 VAL B N 1
ATOM 2661 C CA . VAL B 1 116 ? 39.680 9.656 29.848 1.00 44.24 115 VAL B CA 1
ATOM 2662 C C . VAL B 1 116 ? 39.460 10.903 30.719 1.00 44.02 115 VAL B C 1
ATOM 2663 O O . VAL B 1 116 ? 38.814 10.828 31.759 1.00 43.10 115 VAL B O 1
ATOM 2667 N N . TYR B 1 117 ? 39.978 12.045 30.286 1.00 44.60 116 TYR B N 1
ATOM 2668 C CA . TYR B 1 117 ? 39.777 13.314 31.014 1.00 45.18 116 TYR B CA 1
ATOM 2669 C C . TYR B 1 117 ? 39.270 14.408 30.073 1.00 45.18 116 TYR B C 1
ATOM 2670 O O . TYR B 1 117 ? 39.947 14.803 29.130 1.00 45.38 116 TYR B O 1
ATOM 2679 N N . THR B 1 118 ? 38.070 14.890 30.366 1.00 44.55 117 THR B N 1
ATOM 2680 C CA . THR B 1 118 ? 37.403 15.877 29.561 1.00 42.95 117 THR B CA 1
ATOM 2681 C C . THR B 1 118 ? 37.175 17.156 30.348 1.00 43.23 117 THR B C 1
ATOM 2682 O O . THR B 1 118 ? 36.860 17.102 31.524 1.00 46.16 117 THR B O 1
ATOM 2686 N N . VAL B 1 119 ? 37.373 18.299 29.705 1.00 42.41 118 VAL B N 1
ATOM 2687 C CA . VAL B 1 119 ? 37.069 19.604 30.278 1.00 42.10 118 VAL B CA 1
ATOM 2688 C C . VAL B 1 119 ? 36.065 20.269 29.326 1.00 42.03 118 VAL B C 1
ATOM 2689 O O . VAL B 1 119 ? 36.254 20.259 28.106 1.00 41.06 118 VAL B O 1
ATOM 2693 N N . ILE B 1 120 ? 34.987 20.824 29.866 1.00 41.48 119 ILE B N 1
ATOM 2694 C CA . ILE B 1 120 ? 33.947 21.397 29.028 1.00 40.91 119 ILE B CA 1
ATOM 2695 C C . ILE B 1 120 ? 33.621 22.800 29.493 1.00 41.84 119 ILE B C 1
ATOM 2696 O O . ILE B 1 120 ? 33.224 22.992 30.640 1.00 41.51 119 ILE B O 1
ATOM 2701 N N . ASP B 1 121 ? 33.797 23.778 28.612 1.00 42.41 120 ASP B N 1
ATOM 2702 C CA . ASP B 1 121 ? 33.463 25.156 28.914 1.00 42.50 120 ASP B CA 1
ATOM 2703 C C . ASP B 1 121 ? 32.059 25.414 28.426 1.00 41.85 120 ASP B C 1
ATOM 2704 O O . ASP B 1 121 ? 31.848 25.567 27.234 1.00 42.54 120 ASP B O 1
ATOM 2709 N N . VAL B 1 122 ? 31.096 25.436 29.341 1.00 41.53 121 VAL B N 1
ATOM 2710 C CA . VAL B 1 122 ? 29.701 25.686 28.984 1.00 42.07 121 VAL B CA 1
ATOM 2711 C C . VAL B 1 122 ? 29.437 27.184 28.899 1.00 42.90 121 VAL B C 1
ATOM 2712 O O . VAL B 1 122 ? 30.089 27.974 29.567 1.00 44.56 121 VAL B O 1
ATOM 2714 N N . LYS B 1 123 ? 28.513 27.585 28.038 1.00 43.45 122 LYS B N 1
ATOM 2715 C CA . LYS B 1 123 ? 28.146 28.976 27.938 1.00 44.10 122 LYS B CA 1
ATOM 2716 C C . LYS B 1 123 ? 27.407 29.310 29.228 1.00 45.30 122 LYS B C 1
ATOM 2717 O O . LYS B 1 123 ? 26.533 28.541 29.645 1.00 45.81 122 LYS B O 1
ATOM 2723 N N . PRO B 1 124 ? 27.764 30.438 29.884 1.00 45.29 123 PRO B N 1
ATOM 2724 C CA . PRO B 1 124 ? 27.099 30.855 31.132 1.00 44.35 123 PRO B CA 1
ATOM 2725 C C . PRO B 1 124 ? 25.571 30.894 31.018 1.00 43.20 123 PRO B C 1
ATOM 2726 O O . PRO B 1 124 ? 24.868 30.535 31.967 1.00 41.06 123 PRO B O 1
ATOM 2730 N N . GLU B 1 125 ? 25.087 31.314 29.853 1.00 43.16 124 GLU B N 1
ATOM 2731 C CA . GLU B 1 125 ? 23.653 31.347 29.544 1.00 44.76 124 GLU B CA 1
ATOM 2732 C C . GLU B 1 125 ? 22.972 30.009 29.777 1.00 45.35 124 GLU B C 1
ATOM 2733 O O . GLU B 1 125 ? 21.829 29.955 30.230 1.00 46.74 124 GLU B O 1
ATOM 2739 N N . ASN B 1 126 ? 23.673 28.936 29.408 1.00 45.42 125 ASN B N 1
ATOM 2740 C CA . ASN B 1 126 ? 23.132 27.575 29.436 1.00 45.28 125 ASN B CA 1
ATOM 2741 C C . ASN B 1 126 ? 23.589 26.686 30.583 1.00 45.15 125 ASN B C 1
ATOM 2742 O O . ASN B 1 126 ? 23.259 25.506 30.610 1.00 45.31 125 ASN B O 1
ATOM 2747 N N . ASP B 1 127 ? 24.322 27.245 31.540 1.00 46.29 126 ASP B N 1
ATOM 2748 C CA . ASP B 1 127 ? 24.892 26.452 32.649 1.00 45.86 126 ASP B CA 1
ATOM 2749 C C . ASP B 1 127 ? 23.873 25.738 33.550 1.00 44.44 126 ASP B C 1
ATOM 2750 O O . ASP B 1 127 ? 24.032 24.556 33.844 1.00 43.55 126 ASP B O 1
ATOM 2755 N N . LYS B 1 128 ? 22.851 26.452 34.011 1.00 45.89 127 LYS B N 1
ATOM 2756 C CA . LYS B 1 128 ? 21.829 25.837 34.867 1.00 46.43 127 LYS B CA 1
ATOM 2757 C C . LYS B 1 128 ? 21.288 24.565 34.204 1.00 46.54 127 LYS B C 1
ATOM 2758 O O . LYS B 1 128 ? 21.439 23.462 34.750 1.00 45.82 127 LYS B O 1
ATOM 2760 N N . GLU B 1 129 ? 20.711 24.721 33.010 1.00 46.03 128 GLU B N 1
ATOM 2761 C CA . GLU B 1 129 ? 20.118 23.594 32.276 1.00 46.32 128 GLU B CA 1
ATOM 2762 C C . GLU B 1 129 ? 21.107 22.465 31.996 1.00 47.17 128 GLU B C 1
ATOM 2763 O O . GLU B 1 129 ? 20.751 21.292 32.126 1.00 49.17 128 GLU B O 1
ATOM 2769 N N . PHE B 1 130 ? 22.334 22.820 31.609 1.00 46.18 129 PHE B N 1
ATOM 2770 C CA . PHE B 1 130 ? 23.379 21.836 31.294 1.00 44.86 129 PHE B CA 1
ATOM 2771 C C . PHE B 1 130 ? 23.782 20.999 32.505 1.00 44.71 129 PHE B C 1
ATOM 2772 O O . PHE B 1 130 ? 24.023 19.793 32.396 1.00 43.14 129 PHE B O 1
ATOM 2780 N N . ALA B 1 131 ? 23.869 21.649 33.657 1.00 45.37 130 ALA B N 1
ATOM 2781 C CA . ALA B 1 131 ? 24.289 20.971 34.868 1.00 46.71 130 ALA B CA 1
ATOM 2782 C C . ALA B 1 131 ? 23.412 19.762 35.122 1.00 46.89 130 ALA B C 1
ATOM 2783 O O . ALA B 1 131 ? 23.909 18.646 35.295 1.00 47.78 130 ALA B O 1
ATOM 2785 N N . GLU B 1 132 ? 22.101 19.972 35.107 1.00 46.50 131 GLU B N 1
ATOM 2786 C CA . GLU B 1 132 ? 21.191 18.873 35.380 1.00 46.42 131 GLU B CA 1
ATOM 2787 C C . GLU B 1 132 ? 21.355 17.790 34.327 1.00 45.22 131 GLU B C 1
ATOM 2788 O O . GLU B 1 132 ? 21.298 16.609 34.655 1.00 45.24 131 GLU B O 1
ATOM 2794 N N . ILE B 1 133 ? 21.625 18.189 33.086 1.00 44.39 132 ILE B N 1
ATOM 2795 C CA . ILE B 1 133 ? 21.757 17.230 31.986 1.00 44.38 132 ILE B CA 1
ATOM 2796 C C . ILE B 1 133 ? 22.986 16.345 32.147 1.00 44.52 132 ILE B C 1
ATOM 2797 O O . ILE B 1 133 ? 22.877 15.121 32.103 1.00 45.02 132 ILE B O 1
ATOM 2802 N N . ILE B 1 134 ? 24.147 16.954 32.344 1.00 44.29 133 ILE B N 1
ATOM 2803 C CA . ILE B 1 134 ? 25.370 16.173 32.477 1.00 43.75 133 ILE B CA 1
ATOM 2804 C C . ILE B 1 134 ? 25.358 15.322 33.755 1.00 43.55 133 ILE B C 1
ATOM 2805 O O . ILE B 1 134 ? 25.833 14.196 33.741 1.0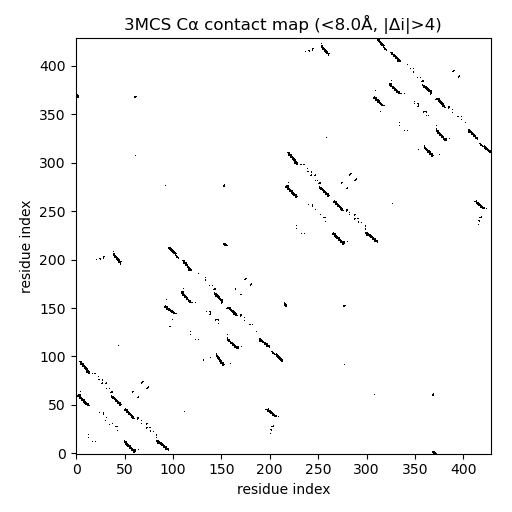0 43.85 133 ILE B O 1
ATOM 2810 N N . LYS B 1 135 ? 24.803 15.839 34.845 1.00 43.32 134 LYS B N 1
ATOM 2811 C CA . LYS B 1 135 ? 24.708 15.051 36.069 1.00 43.65 134 LYS B CA 1
ATOM 2812 C C . LYS B 1 135 ? 24.025 13.718 35.772 1.00 43.64 134 LYS B C 1
ATOM 2813 O O . LYS B 1 135 ? 24.532 12.675 36.175 1.00 44.00 134 LYS B O 1
ATOM 2817 N N . ASN B 1 136 ? 22.891 13.750 35.062 1.00 43.24 135 ASN B N 1
ATOM 2818 C CA . ASN B 1 136 ? 22.162 12.521 34.709 1.00 42.24 135 ASN B CA 1
ATOM 2819 C C . ASN B 1 136 ? 22.944 11.573 33.840 1.00 43.33 135 ASN B C 1
ATOM 2820 O O . ASN B 1 136 ? 22.983 10.375 34.101 1.00 44.16 135 ASN B O 1
ATOM 2825 N N . ILE B 1 137 ? 23.538 12.104 32.785 1.00 43.87 136 ILE B N 1
ATOM 2826 C CA . ILE B 1 137 ? 24.327 11.288 31.877 1.00 44.50 136 ILE B CA 1
ATOM 2827 C C . ILE B 1 137 ? 25.467 10.604 32.587 1.00 44.10 136 ILE B C 1
ATOM 2828 O O . ILE B 1 137 ? 25.745 9.430 32.335 1.00 45.60 136 ILE B O 1
ATOM 2833 N N . VAL B 1 138 ? 26.131 11.318 33.480 1.00 43.98 137 VAL B N 1
ATOM 2834 C CA . VAL B 1 138 ? 27.250 10.708 34.199 1.00 43.90 137 VAL B CA 1
ATOM 2835 C C . VAL B 1 138 ? 26.762 9.563 35.089 1.00 44.44 137 VAL B C 1
ATOM 2836 O O . VAL B 1 138 ? 27.443 8.540 35.181 1.00 45.04 137 VAL B O 1
ATOM 2840 N N . GLU B 1 139 ? 25.594 9.711 35.720 1.00 43.74 138 GLU B N 1
ATOM 2841 C CA . GLU B 1 139 ? 25.046 8.624 36.562 1.00 44.80 138 GLU B CA 1
ATOM 2842 C C . GLU B 1 139 ? 24.649 7.412 35.750 1.00 45.11 138 GLU B C 1
ATOM 2843 O O . GLU B 1 139 ? 24.889 6.277 36.177 1.00 46.14 138 GLU B O 1
ATOM 2849 N N . THR B 1 140 ? 24.024 7.652 34.596 1.00 44.83 139 THR B N 1
ATOM 2850 C CA . THR B 1 140 ? 23.659 6.572 33.693 1.00 44.60 139 THR B CA 1
ATOM 2851 C C . THR B 1 140 ? 24.936 5.832 33.302 1.00 44.64 139 THR B C 1
ATOM 2852 O O . THR B 1 140 ? 24.964 4.604 33.304 1.00 44.73 139 THR B O 1
ATOM 2856 N N . THR B 1 141 ? 25.996 6.581 33.002 1.00 44.55 140 THR B N 1
ATOM 2857 C CA . THR B 1 141 ? 27.290 5.986 32.649 1.00 44.03 140 THR B CA 1
ATOM 2858 C C . THR B 1 141 ? 27.825 5.053 33.738 1.00 43.65 140 THR B C 1
ATOM 2859 O O . THR B 1 141 ? 28.292 3.956 33.433 1.00 42.49 140 THR B O 1
ATOM 2863 N N . PHE B 1 142 ? 27.742 5.460 35.003 1.00 44.76 141 PHE B N 1
ATOM 2864 C CA . PHE B 1 142 ? 28.278 4.623 36.082 1.00 45.15 141 PHE B CA 1
ATOM 2865 C C . PHE B 1 142 ? 27.553 3.288 36.209 1.00 45.46 141 PHE B C 1
ATOM 2866 O O . PHE B 1 142 ? 28.161 2.292 36.587 1.00 46.18 141 PHE B O 1
ATOM 2874 N N . ASN B 1 143 ? 26.261 3.272 35.897 1.00 45.34 142 ASN B N 1
ATOM 2875 C CA . ASN B 1 143 ? 25.480 2.034 35.906 1.00 46.08 142 ASN B CA 1
ATOM 2876 C C . ASN B 1 143 ? 25.716 1.164 34.654 1.00 46.54 142 ASN B C 1
ATOM 2877 O O . ASN B 1 143 ? 25.255 0.014 34.579 1.00 46.62 142 ASN B O 1
ATOM 2882 N N . GLU B 1 144 ? 26.424 1.715 33.668 1.00 47.43 143 GLU B N 1
ATOM 2883 C CA . GLU B 1 144 ? 26.769 0.966 32.459 1.00 47.79 143 GLU B CA 1
ATOM 2884 C C . GLU B 1 144 ? 27.779 -0.073 32.902 1.00 47.42 143 GLU B C 1
ATOM 2885 O O . GLU B 1 144 ? 28.552 0.163 33.834 1.00 47.51 143 GLU B O 1
ATOM 2888 N N . GLU B 1 145 ? 27.762 -1.230 32.252 1.00 47.67 144 GLU B N 1
ATOM 2889 C CA . GLU B 1 145 ? 28.689 -2.305 32.581 1.00 47.18 144 GLU B CA 1
ATOM 2890 C C . GLU B 1 145 ? 30.077 -1.965 32.035 1.00 46.93 144 GLU B C 1
ATOM 2891 O O . GLU B 1 145 ? 30.214 -1.607 30.864 1.00 47.27 144 GLU B O 1
ATOM 2897 N N . GLY B 1 146 ? 31.093 -2.064 32.893 1.00 45.97 145 GLY B N 1
ATOM 2898 C CA . GLY B 1 146 ? 32.474 -1.768 32.501 1.00 44.69 145 GLY B CA 1
ATOM 2899 C C . GLY B 1 146 ? 33.009 -0.460 33.048 1.00 43.67 145 GLY B C 1
ATOM 2900 O O . GLY B 1 146 ? 34.216 -0.293 33.134 1.00 43.35 145 GLY B O 1
ATOM 2901 N N . THR B 1 147 ? 32.117 0.453 33.426 1.00 42.07 146 THR B N 1
ATOM 2902 C CA . THR B 1 147 ? 32.504 1.718 33.997 1.00 42.08 146 THR B CA 1
ATOM 2903 C C . THR B 1 147 ? 33.050 1.471 35.389 1.00 42.63 146 THR B C 1
ATOM 2904 O O . THR B 1 147 ? 32.370 0.905 36.219 1.00 43.33 146 THR B O 1
ATOM 2908 N N . LEU B 1 148 ? 34.274 1.899 35.658 1.00 42.99 147 LEU B N 1
ATOM 2909 C CA . LEU B 1 148 ? 34.871 1.723 36.989 1.00 42.85 147 LEU B CA 1
ATOM 2910 C C . LEU B 1 148 ? 34.886 3.012 37.846 1.00 42.10 147 LEU B C 1
ATOM 2911 O O . LEU B 1 148 ? 34.996 2.946 39.077 1.00 38.50 147 LEU B O 1
ATOM 2916 N N . LEU B 1 149 ? 34.769 4.176 37.215 1.00 42.76 148 LEU B N 1
ATOM 2917 C CA . LEU B 1 149 ? 34.830 5.436 37.955 1.00 42.85 148 LEU B CA 1
ATOM 2918 C C . LEU B 1 149 ? 34.350 6.637 37.150 1.00 42.14 148 LEU B C 1
ATOM 2919 O O . LEU B 1 149 ? 34.626 6.735 35.963 1.00 41.31 148 LEU B O 1
ATOM 2924 N N . VAL B 1 150 ? 33.620 7.537 37.802 1.00 41.44 149 VAL B N 1
ATOM 2925 C CA . VAL B 1 150 ? 33.229 8.791 37.187 1.00 42.43 149 VAL B CA 1
ATOM 2926 C C . VAL B 1 150 ? 33.316 9.871 38.251 1.00 43.13 149 VAL B C 1
ATOM 2927 O O . VAL B 1 150 ? 32.658 9.756 39.279 1.00 44.08 149 VAL B O 1
ATOM 2931 N N . TYR B 1 151 ? 34.183 10.864 38.045 1.00 42.45 150 TYR B N 1
ATOM 2932 C CA . TYR B 1 151 ? 34.247 12.024 38.928 1.00 43.27 150 TYR B CA 1
ATOM 2933 C C . TYR B 1 151 ? 33.870 13.234 38.090 1.00 42.53 150 TYR B C 1
ATOM 2934 O O . TYR B 1 151 ? 34.507 13.516 37.101 1.00 41.78 150 TYR B O 1
ATOM 2943 N N . LEU B 1 152 ? 32.819 13.935 38.490 1.00 42.85 151 LEU B N 1
ATOM 2944 C CA . LEU B 1 152 ? 32.308 15.089 37.767 1.00 43.49 151 LEU B CA 1
ATOM 2945 C C . LEU B 1 152 ? 32.233 16.269 38.687 1.00 43.39 151 LEU B C 1
ATOM 2946 O O . LEU B 1 152 ? 31.671 16.169 39.771 1.00 45.00 151 LEU B O 1
ATOM 2951 N N . GLY B 1 153 ? 32.761 17.398 38.255 1.00 42.62 152 GLY B N 1
ATOM 2952 C CA . GLY B 1 153 ? 32.707 18.598 39.065 1.00 42.40 152 GLY B CA 1
ATOM 2953 C C . GLY B 1 153 ? 32.986 19.847 38.269 1.00 41.19 152 GLY B C 1
ATOM 2954 O O . GLY B 1 1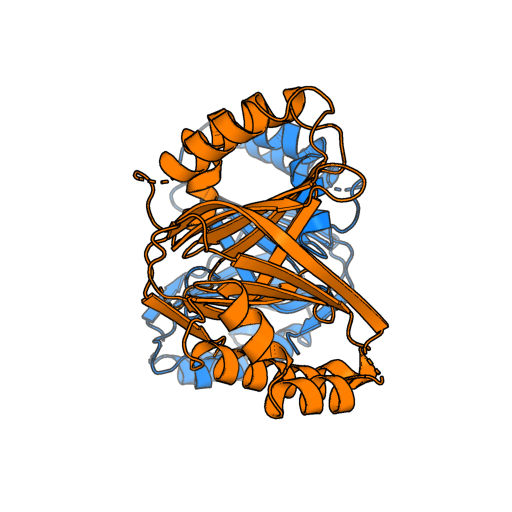53 ? 33.236 19.779 37.064 1.00 40.34 152 GLY B O 1
ATOM 2955 N N . THR B 1 154 ? 32.959 20.986 38.953 1.00 40.19 153 THR B N 1
ATOM 2956 C CA . THR B 1 154 ? 33.181 22.269 38.312 1.00 40.48 153 THR B CA 1
ATOM 2957 C C . THR B 1 154 ? 34.430 22.926 38.875 1.00 40.15 153 THR B C 1
ATOM 2958 O O . THR B 1 154 ? 34.734 22.761 40.044 1.00 40.79 153 THR B O 1
ATOM 2962 N N . ASP B 1 155 ? 35.182 23.635 38.048 1.00 40.00 154 ASP B N 1
ATOM 2963 C CA . ASP B 1 155 ? 36.395 24.295 38.511 1.00 42.08 154 ASP B CA 1
ATOM 2964 C C . ASP B 1 155 ? 36.016 25.383 39.528 1.00 43.91 154 ASP B C 1
ATOM 2965 O O . ASP B 1 155 ? 34.991 26.059 39.369 1.00 43.58 154 ASP B O 1
ATOM 2970 N N . ARG B 1 156 ? 36.804 25.536 40.599 1.00 43.85 155 ARG B N 1
ATOM 2971 C CA . ARG B 1 156 ? 36.469 26.550 41.615 1.00 44.22 155 ARG B CA 1
ATOM 2972 C C . ARG B 1 156 ? 36.808 27.959 41.145 1.00 43.38 155 ARG B C 1
ATOM 2973 O O . ARG B 1 156 ? 36.298 28.933 41.691 1.00 41.96 155 ARG B O 1
ATOM 2981 N N . ARG B 1 157 ? 37.650 28.070 40.119 1.00 44.38 156 ARG B N 1
ATOM 2982 C CA . ARG B 1 157 ? 37.939 29.367 39.511 1.00 44.23 156 ARG B CA 1
ATOM 2983 C C . ARG B 1 157 ? 36.798 29.794 38.606 1.00 42.86 156 ARG B C 1
ATOM 2984 O O . ARG B 1 157 ? 36.629 30.977 38.354 1.00 44.24 156 ARG B O 1
ATOM 2992 N N . ASN B 1 158 ? 36.031 28.841 38.099 1.00 42.23 157 ASN B N 1
ATOM 2993 C CA . ASN B 1 158 ? 34.985 29.131 37.114 1.00 43.61 157 ASN B CA 1
ATOM 2994 C C . ASN B 1 158 ? 33.959 27.982 37.018 1.00 42.65 157 ASN B C 1
ATOM 2995 O O . ASN B 1 158 ? 34.225 26.937 36.399 1.00 38.62 157 ASN B O 1
ATOM 3000 N N . PHE B 1 159 ? 32.776 28.168 37.601 1.00 43.37 158 PHE B N 1
ATOM 3001 C CA . PHE B 1 159 ? 31.821 27.049 37.638 1.00 44.68 158 PHE B CA 1
ATOM 3002 C C . PHE B 1 159 ? 31.177 26.681 36.295 1.00 45.54 158 PHE B C 1
ATOM 3003 O O . PHE B 1 159 ? 30.383 25.744 36.228 1.00 46.87 158 PHE B O 1
ATOM 3011 N N . ASN B 1 160 ? 31.516 27.406 35.235 1.00 44.51 159 ASN B N 1
ATOM 3012 C CA . ASN B 1 160 ? 31.054 27.047 33.910 1.00 44.48 159 ASN B CA 1
ATOM 3013 C C . ASN B 1 160 ? 32.001 26.025 33.266 1.00 44.64 159 ASN B C 1
ATOM 3014 O O . ASN B 1 160 ? 31.686 25.484 32.201 1.00 44.06 159 ASN B O 1
ATOM 3019 N N . LYS B 1 161 ? 33.134 25.754 33.925 1.00 44.04 160 LYS B N 1
ATOM 3020 C CA . LYS B 1 161 ? 34.145 24.818 33.445 1.00 43.46 160 LYS B CA 1
ATOM 3021 C C . LYS B 1 161 ? 33.976 23.466 34.136 1.00 44.49 160 LYS B C 1
ATOM 3022 O O . LYS B 1 161 ? 34.435 23.268 35.257 1.00 45.37 160 LYS B O 1
ATOM 3028 N N . TRP B 1 162 ? 33.291 22.538 33.472 1.00 45.00 161 TRP B N 1
ATOM 3029 C CA . TRP B 1 162 ? 33.066 21.198 34.028 1.00 44.34 161 TRP B CA 1
ATOM 3030 C C . TRP B 1 162 ? 34.212 20.262 33.680 1.00 43.30 161 TRP B C 1
ATOM 3031 O O . TRP B 1 162 ? 34.713 20.293 32.559 1.00 41.84 161 TRP B O 1
ATOM 3042 N N . CYS B 1 163 ? 34.598 19.426 34.643 1.00 42.89 162 CYS B N 1
ATOM 3043 C CA . CYS B 1 163 ? 35.711 18.506 34.497 1.00 43.30 162 CYS B CA 1
ATOM 3044 C C . CYS B 1 163 ? 35.233 17.119 34.762 1.00 43.56 162 CYS B C 1
ATOM 3045 O O . CYS B 1 163 ? 34.680 16.868 35.822 1.00 42.40 162 CYS B O 1
ATOM 3048 N N . LEU B 1 164 ? 35.479 16.208 33.827 1.00 43.86 163 LEU B N 1
ATOM 3049 C CA . LEU B 1 164 ? 35.043 14.832 33.981 1.00 43.13 163 LEU B CA 1
ATOM 3050 C C . LEU B 1 164 ? 36.186 13.844 33.835 1.00 42.01 163 LEU B C 1
ATOM 3051 O O . LEU B 1 164 ? 36.758 13.757 32.769 1.00 41.14 163 LEU B O 1
ATOM 3056 N N . PHE B 1 165 ? 36.476 13.101 34.908 1.00 41.68 164 PHE B N 1
ATOM 3057 C CA . PHE B 1 165 ? 37.452 12.014 34.907 1.00 42.30 164 PHE B CA 1
ATOM 3058 C C . PHE B 1 165 ? 36.721 10.690 34.993 1.00 42.17 164 PHE B C 1
ATOM 3059 O O . PHE B 1 165 ? 35.878 10.480 35.869 1.00 41.99 164 PHE B O 1
ATOM 3067 N N . GLU B 1 166 ? 37.057 9.776 34.090 1.00 43.10 165 GLU B N 1
ATOM 3068 C CA . GLU B 1 166 ? 36.365 8.488 34.050 1.00 43.65 165 GLU B CA 1
ATOM 3069 C C . GLU B 1 166 ? 37.296 7.327 33.708 1.00 42.25 165 GLU B C 1
ATOM 3070 O O . GLU B 1 166 ? 38.176 7.450 32.878 1.00 41.82 165 GLU B O 1
ATOM 3076 N N . VAL B 1 167 ? 37.127 6.215 34.412 1.00 42.82 166 VAL B N 1
ATOM 3077 C CA . VAL B 1 167 ? 37.936 5.039 34.175 1.00 43.46 166 VAL B CA 1
ATOM 3078 C C . VAL B 1 167 ? 36.999 3.898 33.773 1.00 44.89 166 VAL B C 1
ATOM 3079 O O . VAL B 1 167 ? 35.905 3.794 34.305 1.00 47.32 166 VAL B O 1
ATOM 3083 N N . TYR B 1 168 ? 37.426 3.087 32.798 1.00 45.14 167 TYR B N 1
ATOM 3084 C CA . TYR B 1 168 ? 36.653 1.948 32.279 1.00 44.01 167 TYR B CA 1
ATOM 3085 C C . TYR B 1 168 ? 37.510 0.691 32.348 1.00 44.00 167 TYR B C 1
ATOM 3086 O O . TYR B 1 168 ? 38.739 0.786 32.398 1.00 42.71 167 TYR B O 1
ATOM 3095 N N . LYS B 1 169 ? 36.868 -0.479 32.366 1.00 44.66 168 LYS B N 1
ATOM 3096 C CA . LYS B 1 169 ? 37.594 -1.757 32.489 1.00 45.47 168 LYS B CA 1
ATOM 3097 C C . LYS B 1 169 ? 38.429 -2.039 31.247 1.00 46.06 168 LYS B C 1
ATOM 3098 O O . LYS B 1 169 ? 39.513 -2.638 31.342 1.00 46.19 168 LYS B O 1
ATOM 3100 N N . ASP B 1 170 ? 37.903 -1.620 30.089 1.00 45.08 169 ASP B N 1
ATOM 3101 C CA . ASP B 1 170 ? 38.568 -1.796 28.800 1.00 43.10 169 ASP B CA 1
ATOM 3102 C C . ASP B 1 170 ? 38.082 -0.767 27.770 1.00 43.55 169 ASP B C 1
ATOM 3103 O O . ASP B 1 170 ? 37.042 -0.111 27.931 1.00 42.33 169 ASP B O 1
ATOM 3108 N N . ILE B 1 171 ? 38.845 -0.657 26.691 1.00 44.14 170 ILE B N 1
ATOM 3109 C CA . ILE B 1 171 ? 38.569 0.323 25.655 1.00 43.81 170 ILE B CA 1
ATOM 3110 C C . ILE B 1 171 ? 37.211 0.131 24.983 1.00 42.64 170 ILE B C 1
ATOM 3111 O O . ILE B 1 171 ? 36.586 1.107 24.571 1.00 42.39 170 ILE B O 1
ATOM 3116 N N . ASP B 1 172 ? 36.740 -1.109 24.895 1.00 42.76 171 ASP B N 1
ATOM 3117 C CA . ASP B 1 172 ? 35.444 -1.370 24.268 1.00 44.15 171 ASP B CA 1
ATOM 3118 C C . ASP B 1 172 ? 34.319 -0.757 25.097 1.00 43.88 171 ASP B C 1
ATOM 3119 O O . ASP B 1 172 ? 33.390 -0.165 24.543 1.00 42.59 171 ASP B O 1
ATOM 3124 N N . SER B 1 173 ? 34.427 -0.892 26.425 1.00 44.36 172 SER B N 1
ATOM 3125 C CA . SER B 1 173 ? 33.422 -0.377 27.358 1.00 45.08 172 SER B CA 1
ATOM 3126 C C . SER B 1 173 ? 33.206 1.117 27.171 1.00 44.79 172 SER B C 1
ATOM 3127 O O . SER B 1 173 ? 32.067 1.601 27.197 1.00 44.45 172 SER B O 1
ATOM 3130 N N . TYR B 1 174 ? 34.311 1.837 26.992 1.00 44.82 173 TYR B N 1
ATOM 3131 C CA . TYR B 1 174 ? 34.280 3.272 26.723 1.00 43.79 173 TYR B CA 1
ATOM 3132 C C . TYR B 1 174 ? 33.604 3.578 25.384 1.00 44.40 173 TYR B C 1
ATOM 3133 O O . TYR B 1 174 ? 32.740 4.448 25.308 1.00 43.94 173 TYR B O 1
ATOM 3142 N N . LEU B 1 175 ? 33.985 2.856 24.335 1.00 44.76 174 LEU B N 1
ATOM 3143 C CA . LEU B 1 175 ? 33.416 3.111 23.011 1.00 45.10 174 LEU B CA 1
ATOM 3144 C C . LEU B 1 175 ? 31.927 2.794 22.948 1.00 45.47 174 LEU B C 1
ATOM 3145 O O . LEU B 1 175 ? 31.163 3.495 22.271 1.00 46.10 174 LEU B O 1
ATOM 3150 N N . ASN B 1 176 ? 31.523 1.727 23.634 1.00 45.79 175 ASN B N 1
ATOM 3151 C CA . ASN B 1 176 ? 30.114 1.334 23.680 1.00 45.14 175 ASN B CA 1
ATOM 3152 C C . ASN B 1 176 ? 29.322 2.385 24.429 1.00 44.81 175 ASN B C 1
ATOM 3153 O O . ASN B 1 176 ? 28.143 2.611 24.155 1.00 44.36 175 ASN B O 1
ATOM 3158 N N . HIS B 1 177 ? 29.999 3.034 25.369 1.00 45.16 176 HIS B N 1
ATOM 3159 C CA . HIS B 1 177 ? 29.424 4.134 26.138 1.00 46.17 176 HIS B CA 1
ATOM 3160 C C . HIS B 1 177 ? 29.123 5.338 25.250 1.00 46.09 176 HIS B C 1
ATOM 3161 O O . HIS B 1 177 ? 2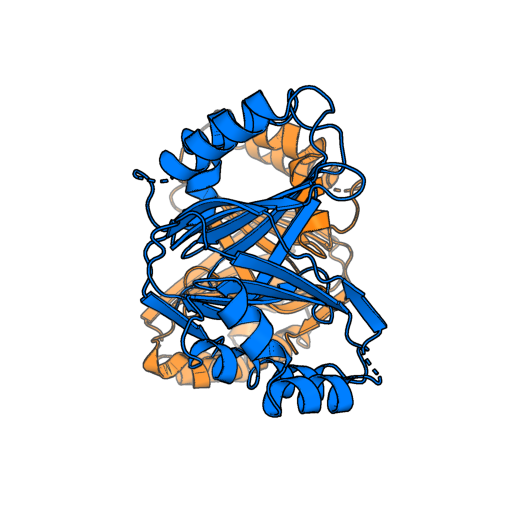8.014 5.863 25.289 1.00 47.45 176 HIS B O 1
ATOM 3168 N N . ARG B 1 178 ? 30.068 5.755 24.417 1.00 46.04 177 ARG B N 1
ATOM 3169 C CA . ARG B 1 178 ? 29.812 6.949 23.604 1.00 46.25 177 ARG B CA 1
ATOM 3170 C C . ARG B 1 178 ? 29.086 6.639 22.282 1.00 46.73 177 ARG B C 1
ATOM 3171 O O . ARG B 1 178 ? 28.606 7.556 21.602 1.00 48.06 177 ARG B O 1
ATOM 3179 N N . SER B 1 179 ? 28.961 5.363 21.932 1.00 46.11 178 SER B N 1
ATOM 3180 C CA . SER B 1 179 ? 28.194 5.013 20.741 1.00 46.01 178 SER B CA 1
ATOM 3181 C C . SER B 1 179 ? 26.754 4.629 21.113 1.00 44.71 178 SER B C 1
ATOM 3182 O O . SER B 1 179 ? 25.987 4.182 20.258 1.00 44.56 178 SER B O 1
ATOM 3185 N N . ALA B 1 180 ? 26.388 4.810 22.381 1.00 43.67 179 ALA B N 1
ATOM 3186 C CA . ALA B 1 180 ? 25.036 4.491 22.845 1.00 43.60 179 ALA B CA 1
ATOM 3187 C C . ALA B 1 180 ? 24.087 5.668 22.635 1.00 43.19 179 ALA B C 1
ATOM 3188 O O . ALA B 1 180 ? 24.472 6.819 22.768 1.00 40.73 179 ALA B O 1
ATOM 3190 N N . LYS B 1 181 ? 22.832 5.358 22.324 1.00 44.60 180 LYS B N 1
ATOM 3191 C CA . LYS B 1 181 ? 21.820 6.381 22.041 1.00 44.87 180 LYS B CA 1
ATOM 3192 C C . LYS B 1 181 ? 21.788 7.508 23.097 1.00 43.46 180 LYS B C 1
ATOM 3193 O O . LYS B 1 181 ? 21.837 8.687 22.752 1.00 42.58 180 LYS B O 1
ATOM 3195 N N . TYR B 1 182 ? 21.753 7.157 24.373 1.00 42.89 181 TYR B N 1
ATOM 3196 C CA . TYR B 1 182 ? 21.674 8.181 25.417 1.00 43.65 181 TYR B CA 1
ATOM 3197 C C . TYR B 1 182 ? 22.813 9.211 25.364 1.00 44.80 181 TYR B C 1
ATOM 3198 O O . TYR B 1 182 ? 22.599 10.383 25.680 1.00 46.01 181 TYR B O 1
ATOM 3207 N N . PHE B 1 183 ? 24.009 8.780 24.966 1.00 44.75 182 PHE B N 1
ATOM 3208 C CA . PHE B 1 183 ? 25.164 9.677 24.909 1.00 44.64 182 PHE B CA 1
ATOM 3209 C C . PHE B 1 183 ? 25.151 10.475 23.603 1.00 44.81 182 PHE B C 1
ATOM 3210 O O . PHE B 1 183 ? 25.377 11.683 23.611 1.00 44.83 182 PHE B O 1
ATOM 3218 N N . LYS B 1 184 ? 24.898 9.801 22.485 1.00 45.69 183 LYS B N 1
ATOM 3219 C CA . LYS B 1 184 ? 24.775 10.488 21.184 1.00 45.52 183 LYS B CA 1
ATOM 3220 C C . LYS B 1 184 ? 23.688 11.575 21.256 1.00 45.39 183 LYS B C 1
ATOM 3221 O O . LYS B 1 184 ? 23.901 12.695 20.791 1.00 46.18 183 LYS B O 1
ATOM 3227 N N . ASP B 1 185 ? 22.534 11.242 21.843 1.00 44.92 184 ASP B N 1
ATOM 3228 C CA . ASP B 1 185 ? 21.447 12.215 22.041 1.00 45.04 184 ASP B CA 1
ATOM 3229 C C . ASP B 1 185 ? 21.919 13.416 22.865 1.00 44.74 184 ASP B C 1
ATOM 3230 O O . ASP B 1 185 ? 21.518 14.547 22.599 1.00 44.41 184 ASP B O 1
ATOM 3235 N N . TYR B 1 186 ? 22.745 13.149 23.882 1.00 44.73 185 TYR B N 1
ATOM 3236 C CA . TYR B 1 186 ? 23.308 14.194 24.757 1.00 44.51 185 TYR B CA 1
ATOM 3237 C C . TYR B 1 186 ? 24.244 15.135 23.989 1.00 44.48 185 TYR B C 1
ATOM 3238 O O . TYR B 1 186 ? 24.150 16.364 24.118 1.00 43.53 185 TYR B O 1
ATOM 3247 N N . ILE B 1 187 ? 25.129 14.565 23.179 1.00 44.12 186 ILE B N 1
ATOM 3248 C CA . ILE B 1 187 ? 26.025 15.375 22.362 1.00 44.34 186 ILE B CA 1
ATOM 3249 C C . ILE B 1 187 ? 25.200 16.295 21.472 1.00 44.31 186 ILE B C 1
ATOM 3250 O O . ILE B 1 187 ? 25.471 17.498 21.409 1.00 45.05 186 ILE B O 1
ATOM 3255 N N . THR B 1 188 ? 24.193 15.732 20.801 1.00 44.42 187 THR B N 1
ATOM 3256 C CA . THR B 1 188 ? 23.290 16.510 19.948 1.00 44.64 187 THR B CA 1
ATOM 3257 C C . THR B 1 188 ? 22.594 17.619 20.743 1.00 44.22 187 THR B C 1
ATOM 3258 O O . THR B 1 188 ? 22.653 18.780 20.366 1.00 44.36 187 THR B O 1
ATOM 3262 N N . GLN B 1 189 ? 21.969 17.251 21.857 1.00 43.69 188 GLN B N 1
ATOM 3263 C CA . GLN B 1 189 ? 21.215 18.185 22.706 1.00 43.63 188 GLN B CA 1
ATOM 3264 C C . GLN B 1 189 ? 22.021 19.381 23.245 1.00 44.40 188 GLN B C 1
ATOM 3265 O O . GLN B 1 189 ? 21.514 20.509 23.263 1.00 45.02 188 GLN B O 1
ATOM 3271 N N . THR B 1 190 ? 23.262 19.131 23.681 1.00 44.01 189 THR B N 1
ATOM 3272 C CA . THR B 1 190 ? 24.100 20.168 24.293 1.00 43.71 189 THR B CA 1
ATOM 3273 C C . THR B 1 190 ? 25.101 20.847 23.353 1.00 44.27 189 THR B C 1
ATOM 3274 O O . THR B 1 190 ? 25.902 21.665 23.810 1.00 44.45 189 THR B O 1
ATOM 3278 N N . LYS B 1 191 ? 25.053 20.524 22.061 1.00 44.77 190 LYS B N 1
ATOM 3279 C CA . LYS B 1 191 ? 26.003 21.066 21.068 1.00 44.72 190 LYS B CA 1
ATOM 3280 C C . LYS B 1 191 ? 26.166 22.590 21.081 1.00 44.22 190 LYS B C 1
ATOM 3281 O O . LYS B 1 191 ? 27.285 23.099 21.072 1.00 42.86 190 LYS B O 1
ATOM 3283 N N . ASP B 1 192 ? 25.048 23.309 21.096 1.00 45.10 191 ASP B N 1
ATOM 3284 C CA . ASP B 1 192 ? 25.069 24.775 21.031 1.00 45.81 191 ASP B CA 1
ATOM 3285 C C . ASP B 1 192 ? 25.168 25.423 22.413 1.00 45.67 191 ASP B C 1
ATOM 3286 O O . ASP B 1 192 ? 25.196 26.653 22.520 1.00 46.23 191 ASP B O 1
ATOM 3296 N N . ILE B 1 194 ? 27.725 24.508 24.433 1.00 45.97 193 ILE B N 1
ATOM 3297 C CA . ILE B 1 194 ? 29.155 24.439 24.710 1.00 46.09 193 ILE B CA 1
ATOM 3298 C C . ILE B 1 194 ? 30.005 25.452 23.934 1.00 45.37 193 ILE B C 1
ATOM 3299 O O . ILE B 1 194 ? 29.813 25.663 22.755 1.00 44.78 193 ILE B O 1
ATOM 3304 N N . ALA B 1 195 ? 30.965 26.053 24.632 1.00 45.54 194 ALA B N 1
ATOM 3305 C CA . ALA B 1 195 ? 31.877 27.041 24.068 1.00 45.16 194 ALA B CA 1
ATOM 3306 C C . ALA B 1 195 ? 33.172 26.395 23.581 1.00 45.65 194 ALA B C 1
ATOM 3307 O O . ALA B 1 195 ? 33.805 26.900 22.648 1.00 46.52 194 ALA B O 1
ATOM 3309 N N . GLY B 1 196 ? 33.570 25.295 24.226 1.00 44.98 195 GLY B N 1
ATOM 3310 C CA . GLY B 1 196 ? 34.815 24.591 23.894 1.00 45.85 195 GLY B CA 1
ATOM 3311 C C . GLY B 1 196 ? 34.940 23.275 24.642 1.00 46.52 195 GLY B C 1
ATOM 3312 O O . GLY B 1 196 ? 34.335 23.090 25.694 1.00 47.16 195 GLY B O 1
ATOM 3313 N N . LYS B 1 197 ? 35.746 22.366 24.118 1.00 46.13 196 LYS B N 1
ATOM 3314 C CA . LYS B 1 197 ? 35.851 21.043 24.701 1.00 45.62 196 LYS B CA 1
ATOM 3315 C C . LYS B 1 197 ? 37.187 20.406 24.361 1.00 46.65 196 LYS B C 1
ATOM 3316 O O . LYS B 1 197 ? 37.657 20.488 23.230 1.00 48.18 196 LYS B O 1
ATOM 3322 N N . LYS B 1 198 ? 37.806 19.790 25.356 1.00 47.06 197 LYS B N 1
ATOM 3323 C CA . LYS B 1 198 ? 39.050 19.080 25.159 1.00 46.48 197 LYS B CA 1
ATOM 3324 C C . LYS B 1 198 ? 38.881 17.727 25.825 1.00 44.78 197 LYS B C 1
ATOM 3325 O O . LYS B 1 198 ? 38.765 17.649 27.032 1.00 43.64 197 LYS B O 1
ATOM 3327 N N . ARG B 1 199 ? 38.803 16.676 25.009 1.00 45.15 198 ARG B N 1
ATOM 3328 C CA . ARG B 1 199 ? 38.719 15.290 25.469 1.00 44.39 198 ARG B CA 1
ATOM 3329 C C . ARG B 1 199 ? 40.093 14.694 25.329 1.00 42.74 198 ARG B C 1
ATOM 3330 O O . ARG B 1 199 ? 40.705 14.812 24.277 1.00 44.49 198 ARG B O 1
ATOM 3338 N N . ALA B 1 200 ? 40.587 14.066 26.385 1.00 42.13 199 ALA B N 1
ATOM 3339 C CA . ALA B 1 200 ? 41.905 13.480 26.364 1.00 42.40 199 ALA B CA 1
ATOM 3340 C C . ALA B 1 200 ? 41.861 12.020 26.777 1.00 43.21 199 ALA B C 1
ATOM 3341 O O . ALA B 1 200 ? 41.674 11.721 27.964 1.00 42.92 199 ALA B O 1
ATOM 3343 N N . GLU B 1 201 ? 42.001 11.114 25.804 1.00 42.84 200 GLU B N 1
ATOM 3344 C CA . GLU B 1 201 ? 42.137 9.714 26.125 1.00 43.44 200 GLU B CA 1
ATOM 3345 C C . GLU B 1 201 ? 43.536 9.654 26.758 1.00 44.80 200 GLU B C 1
ATOM 3346 O O . GLU B 1 201 ? 44.474 10.274 26.237 1.00 45.60 200 GLU B O 1
ATOM 3352 N N . LEU B 1 202 ? 43.670 8.961 27.893 1.00 45.82 201 LEU B N 1
ATOM 3353 C CA . LEU B 1 202 ? 44.939 8.901 28.635 1.00 46.07 201 LEU B CA 1
ATOM 3354 C C . LEU B 1 202 ? 45.522 7.496 28.843 1.00 45.75 201 LEU B C 1
ATOM 3355 O O . LEU B 1 202 ? 44.807 6.518 29.085 1.00 47.61 201 LEU B O 1
ATOM 3360 N N . GLN B 1 203 ? 46.845 7.442 28.785 1.00 44.50 202 GLN B N 1
ATOM 3361 C CA . GLN B 1 203 ? 47.624 6.235 28.972 1.00 44.58 202 GLN B CA 1
ATOM 3362 C C . GLN B 1 203 ? 47.823 6.062 30.481 1.00 45.13 202 GLN B C 1
ATOM 3363 O O . GLN B 1 203 ? 48.483 6.882 31.104 1.00 45.37 202 GLN B O 1
ATOM 3369 N N . VAL B 1 204 ? 47.224 5.030 31.080 1.00 44.47 203 VAL B N 1
ATOM 3370 C CA . VAL B 1 204 ? 47.332 4.799 32.523 1.00 42.87 203 VAL B CA 1
ATOM 3371 C C . VAL B 1 204 ? 48.769 4.500 32.999 1.00 42.84 203 VAL B C 1
ATOM 3372 O O . VAL B 1 204 ? 49.512 3.758 32.347 1.00 42.93 203 VAL B O 1
ATOM 3376 N N . LEU B 1 205 ? 49.153 5.082 34.141 1.00 43.48 204 LEU B N 1
ATOM 3377 C CA . LEU B 1 205 ? 50.491 4.890 34.707 1.00 42.27 204 LEU B CA 1
ATOM 3378 C C . LEU B 1 205 ? 50.405 4.101 36.003 1.00 41.55 204 LEU B C 1
ATOM 3379 O O . LEU B 1 205 ? 50.975 3.009 36.117 1.00 42.40 204 LEU B O 1
ATOM 3384 N N . LYS B 1 206 ? 49.721 4.656 36.989 1.00 42.22 205 LYS B N 1
ATOM 3385 C CA . LYS B 1 206 ? 49.499 3.933 38.246 1.00 43.84 205 LYS B CA 1
ATOM 3386 C C . LYS B 1 206 ? 48.231 4.443 38.919 1.00 42.19 205 LYS B C 1
ATOM 3387 O O . LYS B 1 206 ? 48.057 5.636 39.068 1.00 40.77 205 LYS B O 1
ATOM 3393 N N . ILE B 1 207 ? 47.348 3.521 39.290 1.00 42.92 206 ILE B N 1
ATOM 3394 C CA . ILE B 1 207 ? 46.083 3.830 39.973 1.00 42.30 206 ILE B CA 1
ATOM 3395 C C . ILE B 1 207 ? 45.907 2.988 41.230 1.00 42.02 206 ILE B C 1
ATOM 3396 O O . ILE B 1 207 ? 46.072 1.774 41.200 1.00 40.69 206 ILE B O 1
ATOM 3401 N N . GLU B 1 208 ? 45.582 3.651 42.332 1.00 44.31 207 GLU B N 1
ATOM 3402 C CA . GLU B 1 208 ? 45.273 2.998 43.616 1.00 45.74 207 GLU B CA 1
ATOM 3403 C C . GLU B 1 208 ? 44.146 3.780 44.272 1.00 45.51 207 GLU B C 1
ATOM 3404 O O . GLU B 1 208 ? 44.230 5.017 44.365 1.00 45.21 207 GLU B O 1
ATOM 3410 N N . ASN B 1 209 ? 43.097 3.085 44.701 1.00 44.33 208 ASN B N 1
ATOM 3411 C CA . ASN B 1 209 ? 41.987 3.749 45.359 1.00 44.73 208 ASN B CA 1
ATOM 3412 C C . ASN B 1 209 ? 41.290 2.828 46.344 1.00 46.00 208 ASN B C 1
ATOM 3413 O O . ASN B 1 209 ? 41.379 1.597 46.224 1.00 45.90 208 ASN B O 1
ATOM 3418 N N . LYS B 1 210 ? 40.595 3.429 47.312 1.00 45.84 209 LYS B N 1
ATOM 3419 C CA . LYS B 1 210 ? 39.848 2.681 48.332 1.00 44.61 209 LYS B CA 1
ATOM 3420 C C . LYS B 1 210 ? 38.656 1.966 47.715 1.00 44.23 209 LYS B C 1
ATOM 3421 O O . LYS B 1 210 ? 38.315 0.842 48.102 1.00 45.12 209 LYS B O 1
ATOM 3427 N N . GLY B 1 211 ? 38.019 2.632 46.755 1.00 43.46 210 GLY B N 1
ATOM 3428 C CA . GLY B 1 211 ? 36.860 2.089 46.072 1.00 43.33 210 GLY B CA 1
ATOM 3429 C C . GLY B 1 211 ? 35.601 2.266 46.870 1.00 43.50 210 GLY B C 1
ATOM 3430 O O . GLY B 1 211 ? 35.646 2.534 48.056 1.00 45.14 210 GLY B O 1
ATOM 3431 N N . GLY B 1 212 ? 34.470 2.095 46.201 1.00 44.68 211 GLY B N 1
ATOM 3432 C CA . GLY B 1 212 ? 33.160 2.211 46.819 1.00 44.06 211 GLY B CA 1
ATOM 3433 C C . GLY B 1 212 ? 32.703 3.631 47.095 1.00 44.21 211 GLY B C 1
ATOM 3434 O O . GLY B 1 212 ? 31.764 3.842 47.864 1.00 44.25 211 GLY B O 1
ATOM 3435 N N . LEU B 1 213 ? 33.340 4.615 46.477 1.00 43.60 212 LEU B N 1
ATOM 3436 C CA . LEU B 1 213 ? 32.940 5.995 46.712 1.00 44.09 212 LEU B CA 1
ATOM 3437 C C . LEU B 1 213 ? 31.567 6.220 46.109 1.00 44.39 212 LEU B C 1
ATOM 3438 O O . LEU B 1 213 ? 31.263 5.658 45.066 1.00 45.95 212 LEU B O 1
ATOM 3443 N N . ASP B 1 214 ? 30.741 7.027 46.768 1.00 44.53 213 ASP B N 1
ATOM 3444 C CA . ASP B 1 214 ? 29.376 7.304 46.292 1.00 45.26 213 ASP B CA 1
ATOM 3445 C C . ASP B 1 214 ? 28.906 8.642 46.840 1.00 45.35 213 ASP B C 1
ATOM 3446 O O . ASP B 1 214 ? 28.150 8.689 47.804 1.00 46.85 213 ASP B O 1
ATOM 3451 N N . TYR B 1 215 ? 29.327 9.722 46.187 1.00 45.40 214 TYR B N 1
ATOM 3452 C CA . TYR B 1 215 ? 29.038 11.072 46.650 1.00 43.92 214 TYR B CA 1
ATOM 3453 C C . TYR B 1 215 ? 28.269 11.891 45.655 1.00 43.87 214 TYR B C 1
ATOM 3454 O O . TYR B 1 215 ? 28.496 11.769 44.456 1.00 44.23 214 TYR B O 1
ATOM 3463 N N . LYS B 1 216 ? 27.385 12.746 46.177 1.00 44.93 215 LYS B N 1
ATOM 3464 C CA . LYS B 1 216 ? 26.590 13.704 45.394 1.00 46.85 215 LYS B CA 1
ATOM 3465 C C . LYS B 1 216 ? 26.384 14.974 46.234 1.00 47.96 215 LYS B C 1
ATOM 3466 O O . LYS B 1 216 ? 25.929 14.882 47.376 1.00 48.72 215 LYS B O 1
ATOM 3468 N N . LYS B 1 217 ? 26.740 16.141 45.687 1.00 47.71 216 LYS B N 1
ATOM 3469 C CA . LYS B 1 217 ? 26.570 17.415 46.388 1.00 47.31 216 LYS B CA 1
ATOM 3470 C C . LYS B 1 217 ? 25.102 17.666 46.736 1.00 47.24 216 LYS B C 1
ATOM 3471 O O . LYS B 1 217 ? 24.322 18.056 45.880 1.00 48.38 216 LYS B O 1
ATOM 3476 N N . LEU B 1 218 ? 24.746 17.439 48.000 1.00 47.92 217 LEU B N 1
ATOM 3477 C CA . LEU B 1 218 ? 23.377 17.649 48.525 1.00 48.40 217 LEU B CA 1
ATOM 3478 C C . LEU B 1 218 ? 22.320 17.899 47.454 1.00 47.70 217 LEU B C 1
ATOM 3479 O O . LEU B 1 218 ? 21.678 18.946 47.457 1.00 48.94 217 LEU B O 1
#

Secondary structure (DSSP, 8-state):
-PPPEEEEEEEEEPGGGHHHHHHHHHHHHHH----SSEEEEEEEEE-SSS-EEEEEEEESSHHHHHHHHHSHHHHHHHHHHHHHEEEEEEEEEEEEEEEEE------TT-EEEEEEEE--GGGHHHHHHHHHHHHHHHHHSTTEEEEEEEEETTEEEEEEEEEEESSHHHHHHHHTSHHHHHHHHHH----EEEEEEEEEEEEEE----EEE--/--PPPEEEEEEEEEPGGGHHHHHHHHHHHHHH----TTEEEEEEEEE-SSS-EEEEEEEESSHHHHHHHHHSHHHHHHHTTHHHHEEEEEEEEEEEEEEEEE------TT-EEEEEEEE--GGGHHHHHHHHHHHHHHHHHSTTEEEEEEEEESS-TTEEEEEEEESSHHHHHHHHTSHHHHHHHHHH----EEEEEEEEEEEEEE----EEE--

Radius of gyration: 23.76 Å; Cα contacts (8 Å, |Δi|>4): 916; chains: 2; bounding box: 51×58×59 Å

Nearest PDB structures (foldseek):
  3mcs-assembly1_A  TM=1.003E+00  e=1.906E-42  Fusobacterium nucleatum subsp. nucleatum ATCC 25586
  3f44-assembly1_A  TM=9.132E-01  e=7.834E-18  Lactobacillus acidophilus NCFM
  2pgc-assembly1_C  TM=6.743E-01  e=4.427E-09  uncultured marine organism
  4dpo-assembly1_B  TM=8.448E-01  e=7.291E-05  Methanosarcina mazei Go1
  4zos-assembly1_C  TM=9.198E-01  e=3.348E-04  Yersinia enterocolitica subsp. enterocolitica 8081

Sequence (429 aa):
YAVPILNVYDFEVKKDKETSYKSATEDYVNKTGVEQGVLGLFAATDERDKTTSYIVEIYNDYLAFSNHTKNQASKDFKAVIPQQIAEGNLLNSAEIDVQIAKDKKIEQNDNTFAVYTVIDVKPEENDKEFAEIIKNNIVETTFNEEGTLLVYLGTDRRRNFNKWCLFEVYKDIDSYLNHRSAKYFKDYITQTKDIAGKKRRAELQVLKIENKGGLDYKKLGYAVPILNVYDFEVKKDKEETSYKSATEDYVNKTGVEQGVLGLFAATDERDKTTSYIVEIYNDYLAFSNHTKNQASKDFKAVIPQIAEGNLNSAEIDVQIAKDKKIEQNDNTFAVYTVIDVKPENDKEFAEIIKNIVETTFNEEGTLLVYLGTDRRNFNKWCLFEVYKDIDSYLNHRSAKYFKDYITQTKDIAGKKRAELQVLKIENKGGLDYKKL

InterPro domains:
  IPR007138 Antibiotic biosynthesis monooxygenase domain [PF03992] (7-81)
  IPR007138 Antibiotic biosynthesis monooxygenase domain [PF03992] (113-186)
  IPR007138 Antibiotic biosynthesis monooxygenase domain [PS51725] (113-201)
  IPR011008 Dimeric alpha-beta barrel [SSF54909] (5-99)
  IPR011008 Dimeric alpha-beta barrel [SSF54909] (110-203)
  IPR050744 AI-2 Signaling Cycle Isomerase LsrG [PTHR33336] (1-214)

B-factor: mean 44.74, std 4.04, range [22.49, 80.26]